Protein 8AXP (pdb70)

Structure (mmCIF, N/CA/C/O backbone):
data_8AXP
#
_entry.id   8AXP
#
_cell.length_a   43.440
_cell.length_b   71.510
_cell.length_c   146.990
_cell.angle_alpha   90.000
_cell.angle_beta   90.000
_cell.angle_gamma   90.000
#
_symmetry.space_group_name_H-M   'P 21 21 21'
#
loop_
_entity.id
_entity.type
_entity.pdbx_description
1 polymer 'Peptidyl-tRNA hydrolase'
2 non-polymer N-[4-(2-amino-1,3-thiazol-4-yl)phenyl]acetamide
3 non-polymer 'SULFATE ION'
4 water water
#
loop_
_atom_site.group_PDB
_atom_site.id
_atom_site.type_symbol
_atom_site.label_atom_id
_atom_site.label_alt_id
_atom_site.label_comp_id
_atom_site.label_asym_id
_atom_site.label_entity_id
_atom_site.label_seq_id
_atom_site.pdbx_PDB_ins_code
_atom_site.Cartn_x
_atom_site.Cartn_y
_atom_site.Cartn_z
_atom_site.occupancy
_atom_site.B_iso_or_equiv
_atom_site.auth_seq_id
_atom_site.auth_comp_id
_atom_site.auth_asym_id
_atom_site.auth_atom_id
_atom_site.pdbx_PDB_model_num
ATOM 1 N N . ASN A 1 3 ? -12.49033 20.96862 -32.79368 1.000 51.06772 3 ASN B N 1
ATOM 2 C CA . ASN A 1 3 ? -12.60924 21.31694 -31.38059 1.000 54.62962 3 ASN B CA 1
ATOM 3 C C . ASN A 1 3 ? -12.85020 22.81393 -31.19044 1.000 55.27586 3 ASN B C 1
ATOM 4 O O . ASN A 1 3 ? -12.94418 23.56617 -32.16181 1.000 57.37299 3 ASN B O 1
ATOM 6 N N . THR A 1 4 ? -12.95208 23.23512 -29.93332 1.000 55.28956 4 THR B N 1
ATOM 7 C CA . THR A 1 4 ? -13.04602 24.63960 -29.55924 1.000 53.67616 4 THR B CA 1
ATOM 8 C C . THR A 1 4 ? -11.74863 25.08212 -28.88722 1.000 51.63531 4 THR B C 1
ATOM 9 O O . THR A 1 4 ? -10.85068 24.27793 -28.63117 1.000 51.68310 4 THR B O 1
ATOM 13 N N . ILE A 1 5 ? -11.66954 26.37818 -28.58593 1.000 49.03220 5 ILE B N 1
ATOM 14 C CA . ILE A 1 5 ? -10.43301 27.02353 -28.14228 1.000 48.82574 5 ILE B CA 1
ATOM 15 C C . ILE A 1 5 ? -9.34224 26.76402 -29.17780 1.000 40.09420 5 ILE B C 1
ATOM 16 O O . ILE A 1 5 ? -8.81791 25.65026 -29.29037 1.000 46.51840 5 ILE B O 1
ATOM 21 N N . LYS A 1 6 ? -8.99907 27.79238 -29.95142 1.000 42.19910 6 LYS B N 1
ATOM 22 C CA . LYS A 1 6 ? -8.00912 27.65038 -31.01006 1.000 40.75365 6 LYS B CA 1
ATOM 23 C C . LYS A 1 6 ? -6.63659 28.19107 -30.63260 1.000 37.42121 6 LYS B C 1
ATOM 24 O O . LYS A 1 6 ? -5.64415 27.81128 -31.26817 1.000 37.64926 6 LYS B O 1
ATOM 30 N N . MET A 1 7 ? -6.54682 29.03129 -29.60382 1.000 32.44109 7 MET B N 1
ATOM 31 C CA . MET A 1 7 ? -5.27319 29.63232 -29.24963 1.000 33.71418 7 MET B CA 1
ATOM 32 C C . MET A 1 7 ? -5.16009 29.69713 -27.73393 1.000 28.35479 7 MET B C 1
ATOM 33 O O . MET A 1 7 ? -6.15504 29.92707 -27.04322 1.000 32.63657 7 MET B O 1
ATOM 38 N N . VAL A 1 8 ? -3.96452 29.39940 -27.22353 1.000 27.12234 8 VAL B N 1
ATOM 39 C CA . VAL A 1 8 ? -3.63762 29.49966 -25.80211 1.000 29.64182 8 VAL B CA 1
ATOM 40 C C . VAL A 1 8 ? -2.46895 30.46873 -25.64636 1.000 27.30019 8 VAL B C 1
ATOM 41 O O . VAL A 1 8 ? -1.45522 30.34260 -26.34140 1.000 27.97869 8 VAL B O 1
ATOM 45 N N . VAL A 1 9 ? -2.60418 31.42168 -24.72159 1.000 28.03204 9 VAL B N 1
ATOM 46 C CA . VAL A 1 9 ? -1.65956 32.52025 -24.55297 1.000 28.58665 9 VAL B CA 1
ATOM 47 C C . VAL A 1 9 ? -1.12222 32.51587 -23.12970 1.000 24.84694 9 VAL B C 1
ATOM 48 O O . VAL A 1 9 ? -1.88811 32.38261 -22.17334 1.000 27.09959 9 VAL B O 1
ATOM 52 N N . GLY A 1 10 ? 0.18647 32.67803 -22.99285 1.000 23.04944 10 GLY B N 1
ATOM 53 C CA . GLY A 1 10 ? 0.83244 32.85974 -21.70121 1.000 27.94886 10 GLY B CA 1
ATOM 54 C C . GLY A 1 10 ? 1.37643 34.27338 -21.58661 1.000 25.69884 10 GLY B C 1
ATOM 55 O O . GLY A 1 10 ? 1.94431 34.80189 -22.54004 1.000 27.67662 10 GLY B O 1
ATOM 56 N N . LEU A 1 11 ? 1.19491 34.87667 -20.41876 1.000 25.51395 11 LEU B N 1
ATOM 57 C CA . LEU A 1 11 ? 1.57843 36.25956 -20.17757 1.000 26.93960 11 LEU B CA 1
ATOM 58 C C . LEU A 1 11 ? 2.90541 36.33260 -19.42677 1.000 26.14582 11 LEU B C 1
ATOM 59 O O . LEU A 1 11 ? 3.23211 35.46414 -18.60835 1.000 30.33134 11 LEU B O 1
ATOM 64 N N . GLY A 1 12 ? 3.67365 37.37219 -19.72345 1.000 25.32029 12 GLY B N 1
ATOM 65 C CA . GLY A 1 12 ? 4.93435 37.61347 -19.04312 1.000 24.02371 12 GLY B CA 1
ATOM 66 C C . GLY A 1 12 ? 5.55602 38.90220 -19.53556 1.000 28.96949 12 GLY B C 1
ATOM 67 O O . GLY A 1 12 ? 5.00479 39.59835 -20.39717 1.000 26.41153 12 GLY B O 1
ATOM 68 N N . ASN A 1 13 ? 6.72240 39.22661 -18.94779 1.000 27.97726 13 ASN B N 1
ATOM 69 C CA . ASN A 1 13 ? 7.60338 40.26309 -19.44172 1.000 30.58560 13 ASN B CA 1
ATOM 70 C C . ASN A 1 13 ? 8.83468 39.62562 -20.08511 1.000 32.06426 13 ASN B C 1
ATOM 71 O O . ASN A 1 13 ? 9.23859 38.51878 -19.71050 1.000 30.06288 13 ASN B O 1
ATOM 76 N N . PRO A 1 14 ? 9.41915 40.27550 -21.08948 1.000 34.16895 14 PRO B N 1
ATOM 77 C CA . PRO A 1 14 ? 10.59220 39.72112 -21.77117 1.000 30.16053 14 PRO B CA 1
ATOM 78 C C . PRO A 1 14 ? 11.90096 40.08328 -21.08130 1.000 32.09196 14 PRO B C 1
ATOM 79 O O . PRO A 1 14 ? 12.00431 41.06793 -20.34615 1.000 38.62129 14 PRO B O 1
ATOM 83 N N . GLY A 1 15 ? 12.90976 39.25832 -21.33602 1.000 31.79792 15 GLY B N 1
ATOM 84 C CA . GLY A 1 15 ? 14.21361 39.41836 -20.72883 1.000 39.49128 15 GLY B CA 1
ATOM 85 C C . GLY A 1 15 ? 14.41850 38.48444 -19.54278 1.000 40.64774 15 GLY B C 1
ATOM 86 O O . GLY A 1 15 ? 13.47298 37.99721 -18.92116 1.000 37.52978 15 GLY B O 1
ATOM 87 N N . LYS A 1 16 ? 15.69558 38.23119 -19.23194 1.000 44.39027 16 LYS B N 1
ATOM 88 C CA . LYS A 1 16 ? 16.06712 37.36162 -18.11773 1.000 44.63255 16 LYS B CA 1
ATOM 89 C C . LYS A 1 16 ? 15.87931 38.02542 -16.75916 1.000 43.07440 16 LYS B C 1
ATOM 90 O O . LYS A 1 16 ? 15.74588 37.31897 -15.75365 1.000 46.69621 16 LYS B O 1
ATOM 96 N N . GLU A 1 17 ? 15.87602 39.35855 -16.70348 1.000 42.14065 17 GLU B N 1
ATOM 97 C CA . GLU A 1 17 ? 15.58917 40.06824 -15.46225 1.000 41.90826 17 GLU B CA 1
ATOM 98 C C . GLU A 1 17 ? 14.14538 39.88819 -15.01107 1.000 40.93026 17 GLU B C 1
ATOM 99 O O . GLU A 1 17 ? 13.80984 40.26612 -13.88255 1.000 37.63985 17 GLU B O 1
ATOM 105 N N . TYR A 1 18 ? 13.28104 39.34573 -15.87040 1.000 38.22476 18 TYR B N 1
ATOM 106 C CA . TYR A 1 18 ? 11.91113 39.02824 -15.50862 1.000 33.18654 18 TYR B CA 1
ATOM 107 C C . TYR A 1 18 ? 11.63207 37.53060 -15.58616 1.000 31.95630 18 TYR B C 1
ATOM 108 O O . TYR A 1 18 ? 10.53592 37.10177 -15.21532 1.000 31.49741 18 TYR B O 1
ATOM 117 N N . GLU A 1 19 ? 12.59203 36.72132 -16.04670 1.000 35.42234 19 GLU B N 1
ATOM 118 C CA . GLU A 1 19 ? 12.30487 35.31658 -16.34136 1.000 38.30265 19 GLU B CA 1
ATOM 119 C C . GLU A 1 19 ? 11.86623 34.54670 -15.10597 1.000 37.09984 19 GLU B C 1
ATOM 120 O O . GLU A 1 19 ? 11.17748 33.52723 -15.22584 1.000 38.79807 19 GLU B O 1
ATOM 126 N N . GLN A 1 20 ? 12.25695 35.00254 -13.91915 1.000 35.60840 20 GLN B N 1
ATOM 127 C CA . GLN A 1 20 ? 11.97979 34.27799 -12.68973 1.000 38.97652 20 GLN B CA 1
ATOM 128 C C . GLN A 1 20 ? 10.91542 34.93931 -11.82573 1.000 39.39967 20 GLN B C 1
ATOM 129 O O . GLN A 1 20 ? 10.68376 34.47812 -10.70350 1.000 36.98707 20 GLN B O 1
ATOM 135 N N . THR A 1 21 ? 10.27700 36.00599 -12.30447 1.000 34.63772 21 THR B N 1
ATOM 136 C CA . THR A 1 21 ? 9.33862 36.76973 -11.49675 1.000 33.61867 21 THR B CA 1
ATOM 137 C C . THR A 1 21 ? 7.94555 36.15620 -11.54919 1.000 32.91332 21 THR B C 1
ATOM 138 O O . THR A 1 21 ? 7.59748 35.42357 -12.47562 1.000 33.16158 21 THR B O 1
ATOM 142 N N . ARG A 1 22 ? 7.13076 36.49782 -10.54144 1.000 35.45863 22 ARG B N 1
ATOM 143 C CA . ARG A 1 22 ? 5.78950 35.92809 -10.43617 1.000 31.94679 22 ARG B CA 1
ATOM 144 C C . ARG A 1 22 ? 4.91508 36.31135 -11.62783 1.000 31.23478 22 ARG B C 1
ATOM 145 O O . ARG A 1 22 ? 4.14402 35.48474 -12.13405 1.000 26.67705 22 ARG B O 1
ATOM 153 N N . HIS A 1 23 ? 5.00750 37.56797 -12.07468 1.000 28.22860 23 HIS B N 1
ATOM 154 C CA . HIS A 1 23 ? 4.23819 38.07844 -13.20670 1.000 30.24658 23 HIS B CA 1
ATOM 155 C C . HIS A 1 23 ? 4.46147 37.28754 -14.48984 1.000 29.07493 23 HIS B C 1
ATOM 156 O O . HIS A 1 23 ? 3.75171 37.52499 -15.47623 1.000 30.79909 23 HIS B O 1
ATOM 163 N N . ASN A 1 24 ? 5.42690 36.37068 -14.51403 1.000 28.95148 24 ASN B N 1
ATOM 164 C CA . ASN A 1 24 ? 5.69371 35.53736 -15.67733 1.000 30.20887 24 ASN B CA 1
ATOM 165 C C . ASN A 1 24 ? 5.10484 34.13585 -15.53780 1.000 33.55962 24 ASN B C 1
ATOM 166 O O . ASN A 1 24 ? 5.47356 33.23588 -16.30187 1.000 34.20533 24 ASN B O 1
ATOM 171 N N . ALA A 1 25 ? 4.17026 33.94540 -14.59867 1.000 30.98295 25 ALA B N 1
ATOM 172 C CA . ALA A 1 25 ? 3.63694 32.61057 -14.33676 1.000 36.29885 25 ALA B CA 1
ATOM 173 C C . ALA A 1 25 ? 2.99659 32.01096 -15.58310 1.000 33.69508 25 ALA B C 1
ATOM 174 O O . ALA A 1 25 ? 3.15382 30.81167 -15.85188 1.000 35.63323 25 ALA B O 1
ATOM 176 N N . GLY A 1 26 ? 2.27083 32.83353 -16.35137 1.000 34.10987 26 GLY B N 1
ATOM 177 C CA . GLY A 1 26 ? 1.72023 32.36828 -17.61491 1.000 32.68923 26 GLY B CA 1
ATOM 178 C C . GLY A 1 26 ? 2.76804 31.73097 -18.50027 1.000 31.10879 26 GLY B C 1
ATOM 179 O O . GLY A 1 26 ? 2.57154 30.62516 -19.01927 1.000 36.17023 26 GLY B O 1
ATOM 180 N N . PHE A 1 27 ? 3.91509 32.40955 -18.66478 1.000 32.82329 27 PHE B N 1
ATOM 181 C CA . PHE A 1 27 ? 4.98302 31.85308 -19.49130 1.000 28.20024 27 PHE B CA 1
ATOM 182 C C . PHE A 1 27 ? 5.35807 30.45942 -18.99302 1.000 34.21937 27 PHE B C 1
ATOM 183 O O . PHE A 1 27 ? 5.50482 29.52044 -19.78939 1.000 29.40425 27 PHE B O 1
ATOM 191 N N . TRP A 1 28 ? 5.46922 30.30304 -17.66482 1.000 32.46011 28 TRP B N 1
ATOM 192 C CA . TRP A 1 28 ? 5.87807 29.02399 -17.09291 1.000 36.15944 28 TRP B CA 1
ATOM 193 C C . TRP A 1 28 ? 4.91944 27.91492 -17.49859 1.000 33.89838 28 TRP B C 1
ATOM 194 O O . TRP A 1 28 ? 5.34772 26.80363 -17.82628 1.000 38.08293 28 TRP B O 1
ATOM 205 N N . PHE A 1 29 ? 3.62171 28.21083 -17.54679 1.000 33.79230 29 PHE B N 1
ATOM 206 C CA . PHE A 1 29 ? 2.68430 27.19602 -18.00310 1.000 33.83797 29 PHE B CA 1
ATOM 207 C C . PHE A 1 29 ? 2.93899 26.85340 -19.46729 1.000 34.59672 29 PHE B C 1
ATOM 208 O O . PHE A 1 29 ? 3.05240 25.67371 -19.83285 1.000 36.32475 29 PHE B O 1
ATOM 216 N N . LEU A 1 30 ? 3.09188 27.87783 -20.31273 1.000 28.47634 30 LEU B N 1
ATOM 217 C CA . LEU A 1 30 ? 3.17628 27.62979 -21.74553 1.000 31.05056 30 LEU B CA 1
ATOM 218 C C . LEU A 1 30 ? 4.41208 26.81321 -22.09803 1.000 28.65938 30 LEU B C 1
ATOM 219 O O . LEU A 1 30 ? 4.33018 25.88237 -22.90694 1.000 34.61952 30 LEU B O 1
ATOM 224 N N . ASP A 1 31 ? 5.55954 27.13441 -21.49756 1.000 29.43043 31 ASP B N 1
ATOM 225 C CA . ASP A 1 31 ? 6.77915 26.38380 -21.77442 1.000 31.54970 31 ASP B CA 1
ATOM 226 C C . ASP A 1 31 ? 6.59961 24.89703 -21.46691 1.000 34.70441 31 ASP B C 1
ATOM 227 O O . ASP A 1 31 ? 7.22221 24.04733 -22.11791 1.000 35.70234 31 ASP B O 1
ATOM 232 N N . GLU A 1 32 ? 5.70968 24.55891 -20.53165 1.000 36.30658 32 GLU B N 1
ATOM 233 C CA . GLU A 1 32 ? 5.40314 23.15354 -20.28192 1.000 36.11018 32 GLU B CA 1
ATOM 234 C C . GLU A 1 32 ? 4.25896 22.63727 -21.14571 1.000 40.12524 32 GLU B C 1
ATOM 235 O O . GLU A 1 32 ? 4.27702 21.46437 -21.54649 1.000 39.79828 32 GLU B O 1
ATOM 241 N N . LEU A 1 33 ? 3.28010 23.48333 -21.48060 1.000 34.05331 33 LEU B N 1
ATOM 242 C CA . LEU A 1 33 ? 2.21136 23.01377 -22.35370 1.000 34.87270 33 LEU B CA 1
ATOM 243 C C . LEU A 1 33 ? 2.76983 22.65514 -23.72636 1.000 39.08144 33 LEU B C 1
ATOM 244 O O . LEU A 1 33 ? 2.46251 21.58418 -24.27405 1.000 42.46401 33 LEU B O 1
ATOM 249 N N . ALA A 1 34 ? 3.63812 23.51465 -24.26746 1.000 37.94560 34 ALA B N 1
ATOM 250 C CA . ALA A 1 34 ? 4.40256 23.18148 -25.46475 1.000 38.64520 34 ALA B CA 1
ATOM 251 C C . ALA A 1 34 ? 5.06729 21.81906 -25.34617 1.000 38.85849 34 ALA B C 1
ATOM 252 O O . ALA A 1 34 ? 5.10861 21.05688 -26.31861 1.000 40.02924 34 ALA B O 1
ATOM 254 N N . TRP A 1 35 ? 5.60472 21.49802 -24.16474 1.000 40.68279 35 TRP B N 1
ATOM 255 C CA . TRP A 1 35 ? 6.26807 20.20889 -24.00034 1.000 41.00472 35 TRP B CA 1
ATOM 256 C C . TRP A 1 35 ? 5.27297 19.06759 -24.15375 1.000 44.06238 35 TRP B C 1
ATOM 257 O O . TRP A 1 35 ? 5.56566 18.05677 -24.80563 1.000 43.52621 35 TRP B O 1
ATOM 268 N N . LYS A 1 36 ? 4.08111 19.22403 -23.57398 1.000 42.71647 36 LYS B N 1
ATOM 269 C CA . LYS A 1 36 ? 3.09143 18.15808 -23.61777 1.000 41.65978 36 LYS B CA 1
ATOM 270 C C . LYS A 1 36 ? 2.69888 17.82415 -25.04876 1.000 43.71896 36 LYS B C 1
ATOM 271 O O . LYS A 1 36 ? 2.38624 16.66565 -25.35466 1.000 41.53220 36 LYS B O 1
ATOM 277 N N . TRP A 1 37 ? 2.74964 18.81304 -25.94363 1.000 41.86730 37 TRP B N 1
ATOM 278 C CA . TRP A 1 37 ? 2.28578 18.66757 -27.31700 1.000 42.95337 37 TRP B CA 1
ATOM 279 C C . TRP A 1 37 ? 3.42447 18.65493 -28.33113 1.000 38.02073 37 TRP B C 1
ATOM 280 O O . TRP A 1 37 ? 3.16950 18.79458 -29.53438 1.000 39.06397 37 TRP B O 1
ATOM 291 N N . LYS A 1 38 ? 4.67127 18.53317 -27.87508 1.000 36.12830 38 LYS B N 1
ATOM 292 C CA . LYS A 1 38 ? 5.84268 18.38507 -28.73783 1.000 36.37866 38 LYS B CA 1
ATOM 293 C C . LYS A 1 38 ? 6.03842 19.56412 -29.69320 1.000 40.04644 38 LYS B C 1
ATOM 294 O O . LYS A 1 38 ? 6.67700 19.41900 -30.74028 1.000 38.85760 38 LYS B O 1
ATOM 296 N N . ALA A 1 39 ? 5.51718 20.74199 -29.35821 1.000 39.14712 39 ALA B N 1
ATOM 297 C CA . ALA A 1 39 ? 5.71299 21.91611 -30.19019 1.000 35.89125 39 ALA B CA 1
ATOM 298 C C . ALA A 1 39 ? 6.98486 22.64983 -29.78356 1.000 38.50957 39 ALA B C 1
ATOM 299 O O . ALA A 1 39 ? 7.53676 22.44369 -28.69692 1.000 35.12511 39 ALA B O 1
ATOM 301 N N . SER A 1 40 ? 7.44180 23.52243 -30.67324 1.000 32.80534 40 SER B N 1
ATOM 302 C CA . SER A 1 40 ? 8.64037 24.31545 -30.45474 1.000 31.64407 40 SER B CA 1
ATOM 303 C C . SER A 1 40 ? 8.32322 25.76301 -30.81024 1.000 36.14432 40 SER B C 1
ATOM 304 O O . SER A 1 40 ? 7.39113 26.03826 -31.57214 1.000 36.22702 40 SER B O 1
ATOM 307 N N . PHE A 1 41 ? 9.11659 26.68880 -30.27569 1.000 33.69397 41 PHE B N 1
ATOM 308 C CA . PHE A 1 41 ? 8.83619 28.11402 -30.40511 1.000 34.75087 41 PHE B CA 1
ATOM 309 C C . PHE A 1 41 ? 9.67385 28.78479 -31.48059 1.000 34.96829 41 PHE B C 1
ATOM 310 O O . PHE A 1 41 ? 10.89369 28.60319 -31.54931 1.000 35.48484 41 PHE B O 1
ATOM 318 N N . LYS A 1 42 ? 9.01522 29.59520 -32.29826 1.000 38.39478 42 LYS B N 1
ATOM 319 C CA . LYS A 1 42 ? 9.72091 30.39511 -33.28332 1.000 36.10863 42 LYS B CA 1
ATOM 320 C C . LYS A 1 42 ? 9.22562 31.82754 -33.17536 1.000 36.69730 42 LYS B C 1
ATOM 321 O O . LYS A 1 42 ? 8.03805 32.06734 -32.93148 1.000 38.54039 42 LYS B O 1
ATOM 327 N N . GLU A 1 43 ? 10.14289 32.77268 -33.34139 1.000 36.70877 43 GLU B N 1
ATOM 328 C CA . GLU A 1 43 ? 9.78909 34.18275 -33.27840 1.000 39.56823 43 GLU B CA 1
ATOM 329 C C . GLU A 1 43 ? 9.06529 34.61128 -34.55147 1.000 38.80110 43 GLU B C 1
ATOM 330 O O . GLU A 1 43 ? 9.60549 34.49465 -35.65680 1.000 40.42903 43 GLU B O 1
ATOM 336 N N . GLU A 1 44 ? 7.83551 35.09056 -34.39841 1.000 33.99057 44 GLU B N 1
ATOM 337 C CA . GLU A 1 44 ? 7.09692 35.73259 -35.47187 1.000 38.08148 44 GLU B CA 1
ATOM 338 C C . GLU A 1 44 ? 7.05701 37.22501 -35.15415 1.000 34.80744 44 GLU B C 1
ATOM 339 O O . GLU A 1 44 ? 6.43363 37.65213 -34.16442 1.000 35.97914 44 GLU B O 1
ATOM 345 N N . LYS A 1 45 ? 7.78447 37.99467 -35.96818 1.000 38.04405 45 LYS B N 1
ATOM 346 C CA . LYS A 1 45 ? 7.76309 39.45077 -35.88606 1.000 37.12712 45 LYS B CA 1
ATOM 347 C C . LYS A 1 45 ? 6.36812 39.99587 -36.14413 1.000 30.80662 45 LYS B C 1
ATOM 348 O O . LYS A 1 45 ? 5.93490 40.95502 -35.49464 1.000 31.27246 45 LYS B O 1
ATOM 354 N N . LYS A 1 46 ? 5.65793 39.41123 -37.11016 1.000 31.32312 46 LYS B N 1
ATOM 355 C CA . LYS A 1 46 ? 4.35516 39.92492 -37.51508 1.000 29.04162 46 LYS B CA 1
ATOM 356 C C . LYS A 1 46 ? 3.29775 39.74830 -36.43554 1.000 31.02798 46 LYS B C 1
ATOM 357 O O . LYS A 1 46 ? 2.28764 40.46280 -36.45967 1.000 27.48526 46 LYS B O 1
ATOM 363 N N . PHE A 1 47 ? 3.49850 38.80764 -35.50269 1.000 27.20655 47 PHE B N 1
ATOM 364 C CA . PHE A 1 47 ? 2.59125 38.59975 -34.37998 1.000 27.56773 47 PHE B CA 1
ATOM 365 C C . PHE A 1 47 ? 3.13168 39.17346 -33.07885 1.000 26.05376 47 PHE B C 1
ATOM 366 O O . PHE A 1 47 ? 2.48149 39.02348 -32.03658 1.000 25.33082 47 PHE B O 1
ATOM 374 N N . PHE A 1 48 ? 4.31987 39.78474 -33.11836 1.000 26.65030 48 PHE B N 1
ATOM 375 C CA . PHE A 1 48 ? 4.94383 40.43788 -31.96133 1.000 28.04052 48 PHE B CA 1
ATOM 376 C C . PHE A 1 48 ? 5.25314 39.45053 -30.84859 1.000 29.15657 48 PHE B C 1
ATOM 377 O O . PHE A 1 48 ? 5.02976 39.75522 -29.67003 1.000 23.28800 48 PHE B O 1
ATOM 385 N N . GLY A 1 49 ? 5.77558 38.27785 -31.20238 1.000 25.16408 49 GLY B N 1
ATOM 386 C CA . GLY A 1 49 ? 6.06172 37.32477 -30.14434 1.000 25.47864 49 GLY B CA 1
ATOM 387 C C . GLY A 1 49 ? 6.54788 35.99314 -30.66446 1.000 30.68668 49 GLY B C 1
ATOM 388 O O . GLY A 1 49 ? 6.87308 35.84293 -31.83971 1.000 34.63995 49 GLY B O 1
ATOM 389 N N . GLU A 1 50 ? 6.61355 35.02906 -29.74939 1.000 31.38440 50 GLU B N 1
ATOM 390 C CA . GLU A 1 50 ? 6.94556 33.65219 -30.09205 1.000 30.70896 50 GLU B CA 1
ATOM 391 C C . GLU A 1 50 ? 5.66924 32.84333 -30.22632 1.000 31.44191 50 GLU B C 1
ATOM 392 O O . GLU A 1 50 ? 4.77173 32.93172 -29.37534 1.000 28.09008 50 GLU B O 1
ATOM 398 N N . VAL A 1 51 ? 5.58986 32.07043 -31.31043 1.000 33.76008 51 VAL B N 1
ATOM 399 C CA . VAL A 1 51 ? 4.42830 31.25882 -31.62596 1.000 29.89974 51 VAL B CA 1
ATOM 400 C C . VAL A 1 51 ? 4.87078 29.80298 -31.77870 1.000 30.56033 51 VAL B C 1
ATOM 401 O O . VAL A 1 51 ? 6.05322 29.49802 -31.97960 1.000 32.65930 51 VAL B O 1
ATOM 405 N N . ALA A 1 52 ? 3.89498 28.90511 -31.63671 1.000 32.14904 52 ALA B N 1
ATOM 406 C CA . ALA A 1 52 ? 4.07370 27.46884 -31.83599 1.000 32.31745 52 ALA B CA 1
ATOM 407 C C . ALA A 1 52 ? 2.77556 26.86194 -32.35897 1.000 33.90992 52 ALA B C 1
ATOM 408 O O . ALA A 1 52 ? 1.68134 27.25484 -31.94126 1.000 33.63542 52 ALA B O 1
ATOM 410 N N . ARG A 1 53 ? 2.90520 25.91339 -33.28617 1.000 37.14316 53 ARG B N 1
ATOM 411 C CA . ARG A 1 53 ? 1.78001 25.13939 -33.79040 1.000 35.39412 53 ARG B CA 1
ATOM 412 C C . ARG A 1 53 ? 1.70950 23.82349 -33.03014 1.000 38.35811 53 ARG B C 1
ATOM 413 O O . ARG A 1 53 ? 2.70352 23.09614 -32.95595 1.000 34.56891 53 ARG B O 1
ATOM 421 N N . ALA A 1 54 ? 0.54414 23.51908 -32.46625 1.000 35.06565 54 ALA B N 1
ATOM 422 C CA . ALA A 1 54 ? 0.34033 22.29055 -31.71910 1.000 44.28553 54 ALA B CA 1
ATOM 423 C C . ALA A 1 54 ? -0.56738 21.38674 -32.53467 1.000 40.62076 54 ALA B C 1
ATOM 424 O O . ALA A 1 54 ? -1.70341 21.76393 -32.85927 1.000 43.29473 54 ALA B O 1
ATOM 426 N N . ALA A 1 55 ? -0.05079 20.20803 -32.86903 1.000 45.07591 55 ALA B N 1
ATOM 427 C CA . ALA A 1 55 ? -0.75548 19.24397 -33.70196 1.000 43.98915 55 ALA B CA 1
ATOM 428 C C . ALA A 1 55 ? -1.77339 18.48308 -32.85872 1.000 44.02299 55 ALA B C 1
ATOM 429 O O . ALA A 1 55 ? -1.40984 17.77530 -31.91172 1.000 39.69526 55 ALA B O 1
ATOM 431 N N . LEU A 1 56 ? -3.05117 18.65373 -33.18544 1.000 46.60817 56 LEU B N 1
ATOM 432 C CA . LEU A 1 56 ? -4.11620 17.95544 -32.49355 1.000 47.43757 56 LEU B CA 1
ATOM 433 C C . LEU A 1 56 ? -5.00252 17.29097 -33.53577 1.000 46.12853 56 LEU B C 1
ATOM 434 O O . LEU A 1 56 ? -5.18595 17.83643 -34.62927 1.000 44.33459 56 LEU B O 1
ATOM 439 N N . PRO A 1 57 ? -5.54300 16.10529 -33.23692 1.000 48.10561 57 PRO B N 1
ATOM 440 C CA . PRO A 1 57 ? -6.41597 15.43482 -34.21627 1.000 45.98024 57 PRO B CA 1
ATOM 441 C C . PRO A 1 57 ? -7.61785 16.26655 -34.64147 1.000 48.29123 57 PRO B C 1
ATOM 442 O O . PRO A 1 57 ? -7.96827 16.27002 -35.82890 1.000 49.98435 57 PRO B O 1
ATOM 446 N N . ASP A 1 58 ? -8.24960 16.99251 -33.71455 1.000 48.71622 58 ASP B N 1
ATOM 447 C CA . ASP A 1 58 ? -9.47083 17.73156 -34.02367 1.000 49.35885 58 ASP B CA 1
ATOM 448 C C . ASP A 1 58 ? -9.22274 19.10667 -34.63559 1.000 49.31468 58 ASP B C 1
ATOM 449 O O . ASP A 1 58 ? -10.18141 19.73961 -35.09201 1.000 48.88222 58 ASP B O 1
ATOM 454 N N . GLY A 1 59 ? -7.98149 19.58575 -34.65205 1.000 48.44153 59 GLY B N 1
ATOM 455 C CA . GLY A 1 59 ? -7.67573 20.90566 -35.17673 1.000 47.62646 59 GLY B CA 1
ATOM 456 C C . GLY A 1 59 ? -6.46003 21.49576 -34.49085 1.000 45.62529 59 GLY B C 1
ATOM 457 O O . GLY A 1 59 ? -6.28976 21.32231 -33.28226 1.000 47.46996 59 GLY B O 1
ATOM 458 N N . ASP A 1 60 ? -5.59887 22.17650 -35.24468 1.000 48.31736 60 ASP B N 1
ATOM 459 C CA . ASP A 1 60 ? -4.35710 22.69474 -34.68329 1.000 44.88056 60 ASP B CA 1
ATOM 460 C C . ASP A 1 60 ? -4.65995 23.77608 -33.65490 1.000 40.71060 60 ASP B C 1
ATOM 461 O O . ASP A 1 60 ? -5.61871 24.53307 -33.80661 1.000 46.65053 60 ASP B O 1
ATOM 466 N N . VAL A 1 61 ? -3.86268 23.83729 -32.58660 1.000 41.24771 61 VAL B N 1
ATOM 467 C CA . VAL A 1 61 ? -4.00726 24.89508 -31.58398 1.000 38.30198 61 VAL B CA 1
ATOM 468 C C . VAL A 1 61 ? -2.73350 25.72969 -31.56112 1.000 37.41171 61 VAL B C 1
ATOM 469 O O . VAL A 1 61 ? -1.62289 25.18696 -31.57963 1.000 35.87188 61 VAL B O 1
ATOM 473 N N . TRP A 1 62 ? -2.89942 27.05025 -31.55825 1.000 34.09574 62 TRP B N 1
ATOM 474 C CA . TRP A 1 62 ? -1.77509 27.97182 -31.56866 1.000 32.92456 62 TRP B CA 1
ATOM 475 C C . TRP A 1 62 ? -1.36206 28.33437 -30.15202 1.000 28.39284 62 TRP B C 1
ATOM 476 O O . TRP A 1 62 ? -2.20726 28.53765 -29.27933 1.000 31.14473 62 TRP B O 1
ATOM 487 N N . LEU A 1 63 ? -0.05533 28.39439 -29.92807 1.000 28.91457 63 LEU B N 1
ATOM 488 C CA . LEU A 1 63 ? 0.51290 28.81381 -28.65566 1.000 30.09044 63 LEU B CA 1
ATOM 489 C C . LEU A 1 63 ? 1.28279 30.10609 -28.86679 1.000 31.02683 63 LEU B C 1
ATOM 490 O O . LEU A 1 63 ? 2.08990 30.20461 -29.79455 1.000 29.14253 63 LEU B O 1
ATOM 495 N N . LEU A 1 64 ? 1.07926 31.06308 -27.96946 1.000 32.29139 64 LEU B N 1
ATOM 496 C CA . LEU A 1 64 ? 1.63877 32.39387 -28.11981 1.000 30.07769 64 LEU B CA 1
ATOM 497 C C . LEU A 1 64 ? 2.18202 32.87865 -26.78628 1.000 26.17377 64 LEU B C 1
ATOM 498 O O . LEU A 1 64 ? 1.48707 32.81125 -25.76965 1.000 26.48016 64 LEU B O 1
ATOM 503 N N . LYS A 1 65 ? 3.42822 33.33008 -26.79471 1.000 26.49948 65 LYS B N 1
ATOM 504 C CA . LYS A 1 65 ? 3.97069 34.15709 -25.72005 1.000 23.13942 65 LYS B CA 1
ATOM 505 C C . LYS A 1 65 ? 4.31954 35.52188 -26.30190 1.000 23.77085 65 LYS B C 1
ATOM 506 O O . LYS A 1 65 ? 5.22400 35.61814 -27.15667 1.000 28.55794 65 LYS B O 1
ATOM 512 N N . PRO A 1 66 ? 3.61336 36.58101 -25.91853 1.000 22.87672 66 PRO B N 1
ATOM 513 C CA . PRO A 1 66 ? 3.91766 37.91214 -26.46613 1.000 24.36402 66 PRO B CA 1
ATOM 514 C C . PRO A 1 66 ? 5.26834 38.42626 -25.98937 1.000 24.66815 66 PRO B C 1
ATOM 515 O O . PRO A 1 66 ? 5.67968 38.17237 -24.85926 1.000 23.42574 66 PRO B O 1
ATOM 519 N N . ALA A 1 67 ? 5.95057 39.17998 -26.86752 1.000 25.94724 67 ALA B N 1
ATOM 520 C CA . ALA A 1 67 ? 7.16297 39.92249 -26.52471 1.000 21.26865 67 ALA B CA 1
ATOM 521 C C . ALA A 1 67 ? 6.91973 41.43132 -26.50707 1.000 26.90671 67 ALA B C 1
ATOM 522 O O . ALA A 1 67 ? 7.82778 42.22326 -26.76935 1.000 30.19308 67 ALA B O 1
ATOM 524 N N . THR A 1 68 ? 5.70513 41.83712 -26.16004 1.000 25.22000 68 THR B N 1
ATOM 525 C CA . THR A 1 68 ? 5.25423 43.21853 -26.23190 1.000 26.44233 68 THR B CA 1
ATOM 526 C C . THR A 1 68 ? 5.52950 44.02502 -24.97366 1.000 26.20343 68 THR B C 1
ATOM 527 O O . THR A 1 68 ? 5.37153 45.25774 -25.01027 1.000 26.01642 68 THR B O 1
ATOM 531 N N . PHE A 1 69 ? 5.94095 43.35000 -23.89071 1.000 19.50322 69 PHE B N 1
ATOM 532 C CA . PHE A 1 69 ? 5.77159 43.73122 -22.49395 1.000 20.16436 69 PHE B CA 1
ATOM 533 C C . PHE A 1 69 ? 4.31355 43.54845 -22.10131 1.000 22.97340 69 PHE B C 1
ATOM 534 O O . PHE A 1 69 ? 3.42961 43.56961 -22.96221 1.000 21.39508 69 PHE B O 1
ATOM 542 N N . MET A 1 70 ? 4.06132 43.41215 -20.79642 1.000 23.40353 70 MET B N 1
ATOM 543 C CA . MET A 1 70 ? 2.76303 42.95132 -20.31210 1.000 24.08118 70 MET B CA 1
ATOM 544 C C . MET A 1 70 ? 1.63238 43.87464 -20.73862 1.000 24.97808 70 MET B C 1
ATOM 545 O O . MET A 1 70 ? 0.59103 43.41032 -21.22599 1.000 24.12687 70 MET B O 1
ATOM 550 N N . ASN A 1 71 ? 1.80188 45.18781 -20.53398 1.000 22.94198 71 ASN B N 1
ATOM 551 C CA . ASN A 1 71 ? 0.69656 46.11118 -20.74234 1.000 21.85548 71 ASN B CA 1
ATOM 552 C C . ASN A 1 71 ? 0.41351 46.36918 -22.21646 1.000 22.74493 71 ASN B C 1
ATOM 553 O O . ASN A 1 71 ? -0.49202 47.15319 -22.52606 1.000 21.20100 71 ASN B O 1
ATOM 558 N N . ARG A 1 72 ? 1.16914 45.73246 -23.10680 1.000 21.36574 72 ARG B N 1
ATOM 559 C CA . ARG A 1 72 ? 0.91892 45.71698 -24.54609 1.000 19.76394 72 ARG B CA 1
ATOM 560 C C . ARG A 1 72 ? 0.57731 44.30916 -25.04979 1.000 23.88444 72 ARG B C 1
ATOM 561 O O . ARG A 1 72 ? 0.56034 44.07523 -26.26927 1.000 20.54624 72 ARG B O 1
ATOM 569 N N . SER A 1 73 ? 0.24749 43.38219 -24.14144 1.000 23.46813 73 SER B N 1
ATOM 570 C CA . SER A 1 73 ? 0.02454 41.98208 -24.52221 1.000 23.33205 73 SER B CA 1
ATOM 571 C C . SER A 1 73 ? -1.04244 41.83979 -25.59851 1.000 25.99147 73 SER B C 1
ATOM 572 O O . SER A 1 73 ? -0.92362 40.98989 -26.49520 1.000 23.39010 73 SER B O 1
ATOM 575 N N . GLY A 1 74 ? -2.09972 42.64681 -25.51140 1.000 28.21724 74 GLY B N 1
ATOM 576 C CA . GLY A 1 74 ? -3.19433 42.54013 -26.45791 1.000 28.47242 74 GLY B CA 1
ATOM 577 C C . GLY A 1 74 ? -2.75572 42.70764 -27.89742 1.000 27.71710 74 GLY B C 1
ATOM 578 O O . GLY A 1 74 ? -3.32340 42.07282 -28.79859 1.000 26.47028 74 GLY B O 1
ATOM 579 N N . GLN A 1 75 ? -1.71706 43.51756 -28.13307 1.000 25.98260 75 GLN B N 1
ATOM 580 C CA . GLN A 1 75 ? -1.27060 43.72982 -29.50701 1.000 27.34558 75 GLN B CA 1
ATOM 581 C C . GLN A 1 75 ? -0.87974 42.41028 -30.15669 1.000 28.20422 75 GLN B C 1
ATOM 582 O O . GLN A 1 75 ? -1.14869 42.18742 -31.34986 1.000 26.37519 75 GLN B O 1
ATOM 588 N N . ALA A 1 76 ? -0.26035 41.51214 -29.38076 1.000 28.25020 76 ALA B N 1
ATOM 589 C CA . ALA A 1 76 ? 0.10603 40.21254 -29.92533 1.000 28.36322 76 ALA B CA 1
ATOM 590 C C . ALA A 1 76 ? -1.13217 39.34989 -30.12739 1.000 26.52143 76 ALA B C 1
ATOM 591 O O . ALA A 1 76 ? -1.32516 38.75980 -31.19893 1.000 24.89257 76 ALA B O 1
ATOM 593 N N . VAL A 1 77 ? -2.02011 39.32024 -29.13196 1.000 28.96216 77 VAL B N 1
ATOM 594 C CA . VAL A 1 77 ? -3.18890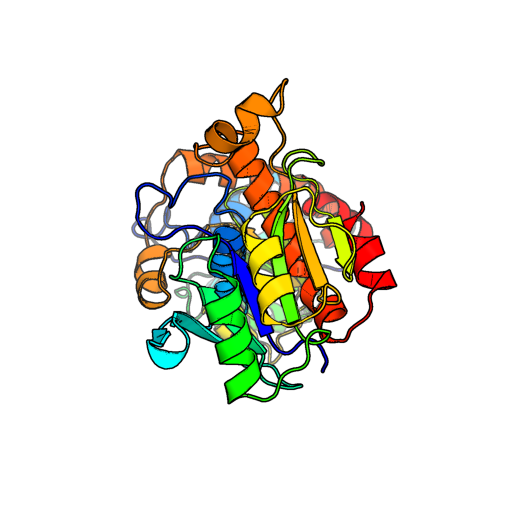 38.44747 -29.22454 1.000 25.27583 77 VAL B CA 1
ATOM 595 C C . VAL A 1 77 ? -4.03513 38.84596 -30.42697 1.000 28.78866 77 VAL B C 1
ATOM 596 O O . VAL A 1 77 ? -4.31443 38.02647 -31.31725 1.000 29.81424 77 VAL B O 1
ATOM 600 N N . ALA A 1 78 ? -4.38904 40.13190 -30.50682 1.000 26.60473 78 ALA B N 1
ATOM 601 C CA . ALA A 1 78 ? -5.20531 40.61473 -31.61104 1.000 27.11593 78 ALA B CA 1
ATOM 602 C C . ALA A 1 78 ? -4.55907 40.30418 -32.95028 1.000 26.98293 78 ALA B C 1
ATOM 603 O O . ALA A 1 78 ? -5.25950 40.02361 -33.92750 1.000 29.84826 78 ALA B O 1
ATOM 605 N N . ALA A 1 79 ? -3.22539 40.34885 -33.03034 1.000 23.89306 79 ALA B N 1
ATOM 606 C CA . ALA A 1 79 ? -2.63693 40.08736 -34.33525 1.000 28.56211 79 ALA B CA 1
ATOM 607 C C . ALA A 1 79 ? -2.85045 38.62972 -34.72053 1.000 26.08523 79 ALA B C 1
ATOM 608 O O . ALA A 1 79 ? -3.29149 38.33283 -35.83800 1.000 26.68896 79 ALA B O 1
ATOM 610 N N . LEU A 1 80 ? -2.63127 37.71487 -33.77716 1.000 25.58425 80 LEU B N 1
ATOM 611 C CA . LEU A 1 80 ? -2.74516 36.30087 -34.11109 1.000 24.60315 80 LEU B CA 1
ATOM 612 C C . LEU A 1 80 ? -4.17665 35.95134 -34.49208 1.000 27.92655 80 LEU B C 1
ATOM 613 O O . LEU A 1 80 ? -4.42553 35.36695 -35.55869 1.000 27.07471 80 LEU B O 1
ATOM 618 N N . ALA A 1 81 ? -5.13477 36.31558 -33.62840 1.000 25.59245 81 ALA B N 1
ATOM 619 C CA . ALA A 1 81 ? -6.54225 36.10713 -33.93257 1.000 30.12022 81 ALA B CA 1
ATOM 620 C C . ALA A 1 81 ? -6.92845 36.77135 -35.24466 1.000 34.40373 81 ALA B C 1
ATOM 621 O O . ALA A 1 81 ? -7.86959 36.32359 -35.90943 1.000 33.72751 81 ALA B O 1
ATOM 623 N N . GLN A 1 82 ? -6.20683 37.82522 -35.64351 1.000 32.09776 82 GLN B N 1
ATOM 624 C CA . GLN A 1 82 ? -6.50104 38.45410 -36.92412 1.000 32.33718 82 GLN B CA 1
ATOM 625 C C . GLN A 1 82 ? -6.05579 37.56711 -38.07913 1.000 32.32942 82 GLN B C 1
ATOM 626 O O . GLN A 1 82 ? -6.82524 37.32208 -39.01500 1.000 33.05494 82 GLN B O 1
ATOM 632 N N . PHE A 1 83 ? -4.82639 37.04449 -38.01891 1.000 32.38595 83 PHE B N 1
ATOM 633 C CA . PHE A 1 83 ? -4.30753 36.31047 -39.17124 1.000 33.71519 83 PHE B CA 1
ATOM 634 C C . PHE A 1 83 ? -5.10282 35.03424 -39.41434 1.000 30.69288 83 PHE B C 1
ATOM 635 O O . PHE A 1 83 ? -5.38511 34.67666 -40.56471 1.000 30.71390 83 PHE B O 1
ATOM 643 N N . TYR A 1 84 ? -5.50663 34.35372 -38.34629 1.000 32.72645 84 TYR B N 1
ATOM 644 C CA . TYR A 1 84 ? -6.11075 33.03157 -38.45483 1.000 32.09170 84 TYR B CA 1
ATOM 645 C C . TYR A 1 84 ? -7.60902 33.03932 -38.17107 1.000 35.56318 84 TYR B C 1
ATOM 646 O O . TYR A 1 84 ? -8.20691 31.96344 -38.02963 1.000 34.72248 84 TYR B O 1
ATOM 655 N N . LYS A 1 85 ? -8.21867 34.22430 -38.07709 1.000 33.87441 85 LYS B N 1
ATOM 656 C CA . LYS A 1 85 ? -9.66214 34.40176 -37.90060 1.000 33.51830 85 LYS B CA 1
ATOM 657 C C . LYS A 1 85 ? -10.18162 33.57039 -36.72205 1.000 33.35708 85 LYS B C 1
ATOM 658 O O . LYS A 1 85 ? -10.88330 32.57173 -36.87219 1.000 34.35818 85 LYS B O 1
ATOM 664 N N . ILE A 1 86 ? -9.81291 34.03089 -35.52740 1.000 36.24456 86 ILE B N 1
ATOM 665 C CA . ILE A 1 86 ? -10.16035 33.37373 -34.27279 1.000 34.18352 86 ILE B CA 1
ATOM 666 C C . ILE A 1 86 ? -10.96342 34.34179 -33.41321 1.000 40.23299 86 ILE B C 1
ATOM 667 O O . ILE A 1 86 ? -10.58619 35.51049 -33.25824 1.000 34.36166 86 ILE B O 1
ATOM 672 N N . LYS A 1 87 ? -12.07690 33.85968 -32.87537 1.000 42.08236 87 LYS B N 1
ATOM 673 C CA . LYS A 1 87 ? -12.96892 34.70207 -32.09775 1.000 44.62116 87 LYS B CA 1
ATOM 674 C C . LYS A 1 87 ? -12.47032 34.80608 -30.66152 1.000 42.30143 87 LYS B C 1
ATOM 675 O O . LYS A 1 87 ? -11.64773 33.99654 -30.22539 1.000 44.12179 87 LYS B O 1
ATOM 681 N N . PRO A 1 88 ? -12.92822 35.81740 -29.90948 1.000 42.70645 88 PRO B N 1
ATOM 682 C CA . PRO A 1 88 ? -12.46238 35.94154 -28.51675 1.000 41.01701 88 PRO B CA 1
ATOM 683 C C . PRO A 1 88 ? -12.76808 34.71889 -27.66476 1.000 44.09174 88 PRO B C 1
ATOM 684 O O . PRO A 1 88 ? -11.89409 34.25700 -26.91798 1.000 41.13284 88 PRO B O 1
ATOM 688 N N . GLU A 1 89 ? -13.97945 34.16521 -27.76468 1.000 47.79616 89 GLU B N 1
ATOM 689 C CA . GLU A 1 89 ? -14.33052 32.99690 -26.96363 1.000 46.02229 89 GLU B CA 1
ATOM 690 C C . GLU A 1 89 ? -13.56040 31.74752 -27.36450 1.000 45.24051 89 GLU B C 1
ATOM 691 O O . GLU A 1 89 ? -13.69196 30.72167 -26.69287 1.000 47.39788 89 GLU B O 1
ATOM 697 N N . GLU A 1 90 ? -12.78242 31.79260 -28.43951 1.000 44.36288 90 GLU B N 1
ATOM 698 C CA . GLU A 1 90 ? -11.94170 30.66884 -28.81941 1.000 40.79282 90 GLU B CA 1
ATOM 699 C C . GLU A 1 90 ? -10.51884 30.79878 -28.28783 1.000 43.01821 90 GLU B C 1
ATOM 700 O O . GLU A 1 90 ? -9.63489 30.05475 -28.73079 1.000 40.78889 90 GLU B O 1
ATOM 706 N N . ILE A 1 91 ? -10.27937 31.71187 -27.34536 1.000 37.76404 91 ILE B N 1
ATOM 707 C CA . ILE A 1 91 ? -8.94499 31.98083 -26.82201 1.000 37.18164 91 ILE B CA 1
ATOM 708 C C . ILE A 1 91 ? -8.92652 31.75659 -25.31391 1.000 34.41104 91 ILE B C 1
ATOM 709 O O . ILE A 1 91 ? -9.86032 32.14650 -24.5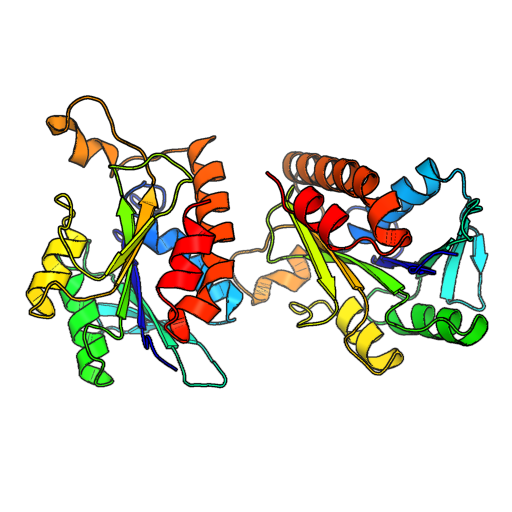9778 1.000 39.67064 91 ILE B O 1
ATOM 714 N N . LEU A 1 92 ? -7.84167 31.14389 -24.83933 1.000 35.60633 92 LEU B N 1
ATOM 715 C CA . LEU A 1 92 ? -7.55076 30.96149 -23.42147 1.000 33.73079 92 LEU B CA 1
ATOM 716 C C . LEU A 1 92 ? -6.26285 31.69349 -23.06983 1.000 32.78157 92 LEU B C 1
ATOM 717 O O . LEU A 1 92 ? -5.24081 31.50605 -23.73895 1.000 31.25131 92 LEU B O 1
ATOM 722 N N . VAL A 1 93 ? -6.30241 32.52542 -22.02402 1.000 34.66849 93 VAL B N 1
ATOM 723 C CA . VAL A 1 93 ? -5.12697 33.26608 -21.57799 1.000 27.78513 93 VAL B CA 1
ATOM 724 C C . VAL A 1 93 ? -4.76482 32.81361 -20.16733 1.000 29.67694 93 VAL B C 1
ATOM 725 O O . VAL A 1 93 ? -5.63867 32.70608 -19.30196 1.000 33.63755 93 VAL B O 1
ATOM 729 N N . VAL A 1 94 ? -3.47820 32.55191 -19.93462 1.000 27.25403 94 VAL B N 1
ATOM 730 C CA . VAL A 1 94 ? -2.99217 32.04474 -18.65229 1.000 33.19627 94 VAL B CA 1
ATOM 731 C C . VAL A 1 94 ? -2.22196 33.13979 -17.93224 1.000 32.06392 94 VAL B C 1
ATOM 732 O O . VAL A 1 94 ? -1.25232 33.68709 -18.47133 1.000 34.01402 94 VAL B O 1
ATOM 736 N N . HIS A 1 95 ? -2.63677 33.45156 -16.70855 1.000 32.75612 95 HIS B N 1
ATOM 737 C CA . HIS A 1 95 ? -2.08832 34.62359 -16.04120 1.000 31.53650 95 HIS B CA 1
ATOM 738 C C . HIS A 1 95 ? -1.92218 34.36356 -14.55258 1.000 35.66631 95 HIS B C 1
ATOM 739 O O . HIS A 1 95 ? -2.39105 33.35478 -14.01184 1.000 37.01743 95 HIS B O 1
ATOM 746 N N . ASP A 1 96 ? -1.24066 35.30246 -13.89379 1.000 35.18791 96 ASP B N 1
ATOM 747 C CA . ASP A 1 96 ? -1.06890 35.28263 -12.44800 1.000 30.74232 96 ASP B CA 1
ATOM 748 C C . ASP A 1 96 ? -2.26618 35.93768 -11.76763 1.000 32.66400 96 ASP B C 1
ATOM 749 O O . ASP A 1 96 ? -2.80272 36.94099 -12.24657 1.000 28.20254 96 ASP B O 1
ATOM 754 N N . GLU A 1 97 ? -2.66070 35.37686 -10.62797 1.000 34.27585 97 GLU B N 1
ATOM 755 C CA . GLU A 1 97 ? -3.86553 35.77188 -9.90672 1.000 36.17962 97 GLU B CA 1
ATOM 756 C C . GLU A 1 97 ? -3.49461 35.94667 -8.44141 1.000 39.14367 97 GLU B C 1
ATOM 757 O O . GLU A 1 97 ? -3.13432 34.97231 -7.77040 1.000 34.23334 97 GLU B O 1
ATOM 763 N N . LEU A 1 98 ? -3.58524 37.18911 -7.95969 1.000 35.30942 98 LEU B N 1
ATOM 764 C CA . LEU A 1 98 ? -3.21358 37.51820 -6.58777 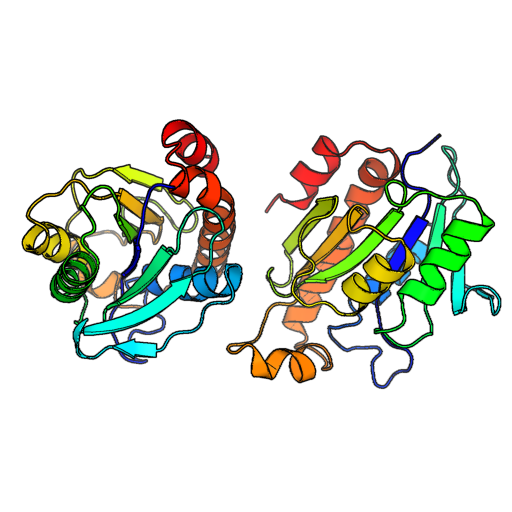1.000 38.62894 98 LEU B CA 1
ATOM 765 C C . LEU A 1 98 ? -4.25674 37.04685 -5.58733 1.000 39.25376 98 LEU B C 1
ATOM 766 O O . LEU A 1 98 ? -3.91709 36.71126 -4.44618 1.000 43.86154 98 LEU B O 1
ATOM 771 N N . ASP A 1 99 ? -5.53259 37.05385 -5.98127 1.000 40.94196 99 ASP B N 1
ATOM 772 C CA . ASP A 1 99 ? -6.63425 36.84000 -5.05007 1.000 39.92799 99 ASP B CA 1
ATOM 773 C C . ASP A 1 99 ? -6.78296 35.39246 -4.60546 1.000 41.46530 99 ASP B C 1
ATOM 774 O O . ASP A 1 99 ? -7.73614 35.08708 -3.88184 1.000 43.82788 99 ASP B O 1
ATOM 779 N N . ILE A 1 100 ? -5.88892 34.50167 -5.02774 1.000 39.09831 100 ILE B N 1
ATOM 780 C CA . ILE A 1 100 ? -5.85250 33.11226 -4.56599 1.000 40.29322 100 ILE B CA 1
ATOM 781 C C . ILE A 1 100 ? -4.39814 32.71091 -4.35811 1.000 40.19657 100 ILE B C 1
ATOM 782 O O . ILE A 1 100 ? -3.49133 33.27136 -4.98433 1.000 37.57364 100 ILE B O 1
ATOM 787 N N . PRO A 1 101 ? -4.13643 31.80349 -3.41528 1.000 45.37350 101 PRO B N 1
ATOM 788 C CA . PRO A 1 101 ? -2.75010 31.58388 -2.97885 1.000 40.97007 101 PRO B CA 1
ATOM 789 C C . PRO A 1 101 ? -2.01689 30.59468 -3.87468 1.000 43.58842 101 PRO B C 1
ATOM 790 O O . PRO A 1 101 ? -2.58539 29.98533 -4.78246 1.000 42.71745 101 PRO B O 1
ATOM 794 N N . CYS A 1 102 ? -0.72196 30.44674 -3.59816 1.000 43.50321 102 CYS B N 1
ATOM 795 C CA . CYS A 1 102 ? 0.15265 29.67579 -4.47460 1.000 40.69234 102 CYS B CA 1
ATOM 796 C C . CYS A 1 102 ? -0.27275 28.21272 -4.54810 1.000 50.09998 102 CYS B C 1
ATOM 797 O O . CYS A 1 102 ? -0.44986 27.54884 -3.52178 1.000 49.21154 102 CYS B O 1
ATOM 800 N N . GLY A 1 103 ? -0.42842 27.71417 -5.77122 1.000 49.43439 103 GLY B N 1
ATOM 801 C CA . GLY A 1 103 ? -0.83564 26.33999 -5.99023 1.000 51.75944 103 GLY B CA 1
ATOM 802 C C . GLY A 1 103 ? -2.32286 26.07629 -5.88529 1.000 52.80100 103 GLY B C 1
ATOM 803 O O . GLY A 1 103 ? -2.72204 24.99207 -5.44578 1.000 55.60135 103 GLY B O 1
ATOM 804 N N . ARG A 1 104 ? -3.16446 27.02547 -6.29819 1.000 53.41320 104 ARG B N 1
ATOM 805 C CA . ARG A 1 104 ? -4.60678 26.89816 -6.11258 1.000 51.90386 104 ARG B CA 1
ATOM 806 C C . ARG A 1 104 ? -5.37348 26.71427 -7.41458 1.000 56.33013 104 ARG B C 1
ATOM 807 O O . ARG A 1 104 ? -6.18349 25.78613 -7.51338 1.000 60.25340 104 ARG B O 1
ATOM 809 N N . ILE A 1 105 ? -5.14842 27.58152 -8.40888 1.000 49.38895 105 ILE B N 1
ATOM 810 C CA . ILE A 1 105 ? -5.66222 27.43584 -9.77285 1.000 54.55855 105 ILE B CA 1
ATOM 811 C C . ILE A 1 105 ? -7.17155 27.62943 -9.81694 1.000 54.29914 105 ILE B C 1
ATOM 812 O O . ILE A 1 105 ? -7.91838 26.90647 -9.15199 1.000 52.55085 105 ILE B O 1
ATOM 817 N N . LYS A 1 106 ? -7.64320 28.55766 -10.64449 1.000 52.39661 106 LYS B N 1
ATOM 818 C CA . LYS A 1 106 ? -9.07600 28.78662 -10.76388 1.000 51.38574 106 LYS B CA 1
ATOM 819 C C . LYS A 1 106 ? -9.38944 29.16435 -12.20764 1.000 48.55501 106 LYS B C 1
ATOM 820 O O . LYS A 1 106 ? -8.49998 29.52192 -12.98267 1.000 44.79339 106 LYS B O 1
ATOM 826 N N . PHE A 1 107 ? -10.66295 29.02816 -12.58128 1.000 53.29670 107 PHE B N 1
ATOM 827 C CA . PHE A 1 107 ? -11.08398 29.07809 -13.97480 1.000 50.10909 107 PHE B CA 1
ATOM 828 C C . PHE A 1 107 ? -12.35748 29.89736 -14.10663 1.000 48.98951 107 PHE B C 1
ATOM 829 O O . PHE A 1 107 ? -13.25746 29.80139 -13.26795 1.000 49.83770 107 PHE B O 1
ATOM 837 N N . LYS A 1 108 ? -12.43228 30.68968 -15.17130 1.000 50.86824 108 LYS B N 1
ATOM 838 C CA . LYS A 1 108 ? -13.64761 31.42625 -15.48755 1.000 48.08373 108 LYS B CA 1
ATOM 839 C C . LYS A 1 108 ? -13.55286 31.94970 -16.91359 1.000 47.12024 108 LYS B C 1
ATOM 840 O O . LYS A 1 108 ? -12.49013 31.92876 -17.54745 1.000 49.36829 108 LYS B O 1
ATOM 846 N N . LEU A 1 109 ? -14.69871 32.40585 -17.40677 1.000 44.42456 109 LEU B N 1
ATOM 847 C CA . LEU A 1 109 ? -14.83295 33.07433 -18.69250 1.000 47.18879 109 LEU B CA 1
ATOM 848 C C . LEU A 1 109 ? -15.14534 34.54422 -18.44617 1.000 48.90467 109 LEU B C 1
ATOM 849 O O . LEU A 1 109 ? -16.12069 34.86779 -17.75618 1.000 47.73423 109 LEU B O 1
ATOM 854 N N . GLY A 1 110 ? -14.32516 35.42640 -19.01407 1.000 46.26836 110 GLY B N 1
ATOM 855 C CA . GLY A 1 110 ? -14.55562 36.84974 -18.89555 1.000 45.41184 110 GLY B CA 1
ATOM 856 C C . GLY A 1 110 ? -14.56023 37.31866 -17.45406 1.000 44.14253 110 GLY B C 1
ATOM 857 O O . GLY A 1 110 ? -13.87316 36.77533 -16.58462 1.000 43.32787 110 GLY B O 1
ATOM 858 N N . GLY A 1 111 ? -15.35836 38.34376 -17.19571 1.000 47.62066 111 GLY B N 1
ATOM 859 C CA . GLY A 1 111 ? -15.41837 38.93104 -15.87668 1.000 44.87882 111 GLY B CA 1
ATOM 860 C C . GLY A 1 111 ? -14.30819 39.93704 -15.63259 1.000 46.14865 111 GLY B C 1
ATOM 861 O O . GLY A 1 111 ? -13.57604 40.35346 -16.53734 1.000 44.86414 111 GLY B O 1
ATOM 862 N N . GLY A 1 112 ? -14.18902 40.32955 -14.36536 1.000 48.04852 112 GLY B N 1
ATOM 863 C CA . GLY A 1 112 ? -13.22217 41.34086 -13.99355 1.000 43.06391 112 GLY B CA 1
ATOM 864 C C . GLY A 1 112 ? -11.79319 40.83228 -14.03566 1.000 41.17124 112 GLY B C 1
ATOM 865 O O . GLY A 1 112 ? -11.51713 39.63491 -13.95101 1.000 41.22449 112 GLY B O 1
ATOM 866 N N . ASN A 1 113 ? -10.86342 41.77982 -14.15153 1.000 37.51884 113 ASN B N 1
ATOM 867 C CA . ASN A 1 113 ? -9.45312 41.46977 -14.33990 1.000 41.15114 113 ASN B CA 1
ATOM 868 C C . ASN A 1 113 ? -8.62122 41.58897 -13.06595 1.000 37.08582 113 ASN B C 1
ATOM 869 O O . ASN A 1 113 ? -7.45006 41.19216 -13.07190 1.000 37.39136 113 ASN B O 1
ATOM 874 N N . GLY A 1 114 ? -9.18503 42.11006 -11.98060 1.000 40.17253 114 GLY B N 1
ATOM 875 C CA . GLY A 1 114 ? -8.39738 42.32822 -10.77914 1.000 38.72464 114 GLY B CA 1
ATOM 876 C C . GLY A 1 114 ? -7.18615 43.21503 -10.97797 1.000 35.79115 114 GLY B C 1
ATOM 877 O O . GLY A 1 114 ? -6.14724 42.97899 -10.35494 1.000 38.38157 114 GLY B O 1
ATOM 878 N N . GLY A 1 115 ? -7.28245 44.22070 -11.84590 1.000 38.55302 115 GLY B N 1
ATOM 879 C CA . GLY A 1 115 ? -6.19724 45.16822 -12.03814 1.000 34.98101 115 GLY B CA 1
ATOM 880 C C . GLY A 1 115 ? -5.01598 44.69065 -12.85874 1.000 37.59509 115 GLY B C 1
ATOM 881 O O . GLY A 1 115 ? -4.03191 45.43382 -12.97775 1.000 39.02300 115 GLY B O 1
ATOM 882 N N . HIS A 1 116 ? -5.08012 43.48972 -13.44183 1.000 32.72453 116 HIS B N 1
ATOM 883 C CA . HIS A 1 116 ? -3.96367 42.95484 -14.21330 1.000 33.32110 116 HIS B CA 1
ATOM 884 C C . HIS A 1 116 ? -3.70577 43.81119 -15.44950 1.000 28.77742 116 HIS B C 1
ATOM 885 O O . HIS A 1 116 ? -4.62674 44.09211 -16.22221 1.000 34.94999 116 HIS B O 1
ATOM 892 N N . ASN A 1 117 ? -2.44666 44.21362 -15.65432 1.000 24.76128 117 ASN B N 1
ATOM 893 C CA . ASN A 1 117 ? -2.17125 45.10197 -16.78575 1.000 28.04903 117 ASN B CA 1
ATOM 894 C C . ASN A 1 117 ? -2.11221 44.36316 -18.12402 1.000 27.91129 117 ASN B C 1
ATOM 895 O O . ASN A 1 117 ? -2.26455 44.99497 -19.17524 1.000 25.84558 117 ASN B O 1
ATOM 900 N N . GLY A 1 118 ? -1.88405 43.05494 -18.11940 1.000 23.65223 118 GLY B N 1
ATOM 901 C CA . GLY A 1 118 ? -1.92237 42.29116 -19.35492 1.000 23.78123 118 GLY B CA 1
ATOM 902 C C . GLY A 1 118 ? -3.34714 42.05911 -19.81067 1.000 27.10091 118 GLY B C 1
ATOM 903 O O . GLY A 1 118 ? -3.70250 42.37085 -20.95636 1.000 22.59359 118 GLY B O 1
ATOM 904 N N . LEU A 1 119 ? -4.16054 41.50513 -18.90153 1.000 29.90495 119 LEU B N 1
ATOM 905 C CA . LEU A 1 119 ? -5.59322 41.34660 -19.14409 1.000 31.89256 119 LEU B CA 1
ATOM 906 C C . LEU A 1 119 ? -6.22789 42.63376 -19.64692 1.000 32.94204 119 LEU B C 1
ATOM 907 O O . LEU A 1 119 ? -7.06013 42.60912 -20.56427 1.000 36.41556 119 LEU B O 1
ATOM 912 N N . LYS A 1 120 ? -5.87482 43.76695 -19.03263 1.000 31.13926 120 LYS B N 1
ATOM 913 C CA . LYS A 1 120 ? -6.39841 45.05536 -19.47404 1.000 34.08310 120 LYS B CA 1
ATOM 914 C C . LYS A 1 120 ? -6.17580 45.25885 -20.96477 1.000 30.58974 120 LYS B C 1
ATOM 915 O O . LYS A 1 120 ? -7.11116 45.56596 -21.71116 1.000 30.43054 120 LYS B O 1
ATOM 921 N N . ASP A 1 121 ? -4.93590 45.08303 -21.42005 1.000 27.72220 121 ASP B N 1
ATOM 922 C CA . ASP A 1 121 ? -4.64874 45.37611 -22.81428 1.000 29.42280 121 ASP B CA 1
ATOM 923 C C . ASP A 1 121 ? -5.28778 44.36022 -23.74616 1.000 29.49430 121 ASP B C 1
ATOM 924 O O . ASP A 1 121 ? -5.68327 44.71090 -24.86115 1.000 31.18236 121 ASP B O 1
ATOM 929 N N . ILE A 1 122 ? -5.41468 43.10884 -23.30672 1.000 30.87649 122 ILE B N 1
ATOM 930 C CA . ILE A 1 122 ? -6.03327 42.10810 -24.16596 1.000 30.15496 122 ILE B CA 1
ATOM 931 C C . ILE A 1 122 ? -7.52587 42.38086 -24.32195 1.000 31.64379 122 ILE B C 1
ATOM 932 O O . ILE A 1 122 ? -8.07175 42.28957 -25.42493 1.000 28.62385 122 ILE B O 1
ATOM 937 N N . GLN A 1 123 ? -8.20317 42.75649 -23.23457 1.000 35.54268 123 GLN B N 1
ATOM 938 C CA . GLN A 1 123 ? -9.59001 43.20186 -23.35146 1.000 33.06704 123 GLN B CA 1
ATOM 939 C C . GLN A 1 123 ? -9.70402 44.44115 -24.23587 1.000 37.36194 123 GLN B C 1
ATOM 940 O O . GLN A 1 123 ? -10.66737 44.58283 -24.99924 1.000 37.34201 123 GLN B O 1
ATOM 946 N N . ALA A 1 124 ? -8.73568 45.35947 -24.13853 1.000 38.92178 124 ALA B N 1
ATOM 947 C CA . ALA A 1 124 ? -8.78200 46.56694 -24.95564 1.000 34.58490 124 ALA B CA 1
ATOM 948 C C . ALA A 1 124 ? -8.64454 46.24593 -26.43866 1.000 35.33633 124 ALA B C 1
ATOM 949 O O . ALA A 1 124 ? -9.33865 46.83791 -27.27168 1.000 31.66603 124 AL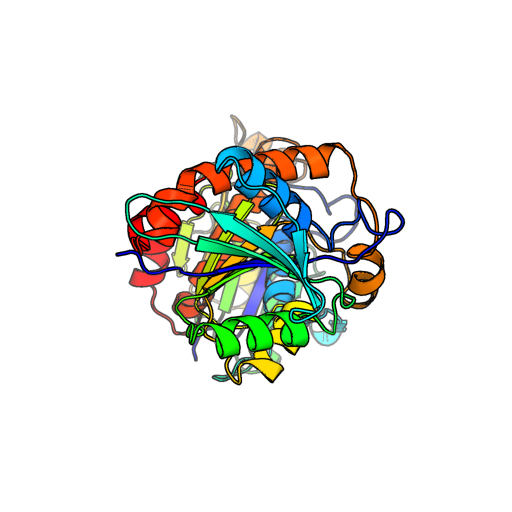A B O 1
ATOM 951 N N . LYS A 1 125 ? -7.75154 45.32312 -26.79434 1.000 34.46095 125 LYS B N 1
ATOM 952 C CA . LYS A 1 125 ? -7.49565 45.10080 -28.21351 1.000 36.58180 125 LYS B CA 1
ATOM 953 C C . LYS A 1 125 ? -8.45799 44.09708 -28.84174 1.000 35.70946 125 LYS B C 1
ATOM 954 O O . LYS A 1 125 ? -8.75029 44.20436 -30.03825 1.000 37.44773 125 LYS B O 1
ATOM 960 N N . LEU A 1 126 ? -8.97718 43.13780 -28.07577 1.000 36.15121 126 LEU B N 1
ATOM 961 C CA . LEU A 1 126 ? -10.00292 42.26058 -28.63082 1.000 37.96960 126 LEU B CA 1
ATOM 962 C C . LEU A 1 126 ? -11.38764 42.89252 -28.65421 1.000 39.94886 126 LEU B C 1
ATOM 963 O O . LEU A 1 126 ? -12.28415 42.34908 -29.30706 1.000 42.78236 126 LEU B O 1
ATOM 968 N N . GLY A 1 127 ? -11.59379 44.00219 -27.95661 1.000 32.55017 127 GLY B N 1
ATOM 969 C CA . GLY A 1 127 ? -12.89490 44.63790 -27.97087 1.000 39.95456 127 GLY B CA 1
ATOM 970 C C . GLY A 1 127 ? -13.94743 43.98933 -27.10267 1.000 37.04150 127 GLY B C 1
ATOM 971 O O . GLY A 1 127 ? -15.13650 44.27082 -27.28030 1.000 38.56307 127 GLY B O 1
ATOM 972 N N . THR A 1 128 ? -13.55255 43.12653 -26.17319 1.000 39.55972 128 THR B N 1
ATOM 973 C CA . THR A 1 128 ? -14.48708 42.54796 -25.21482 1.000 37.56652 128 THR B CA 1
ATOM 974 C C . THR A 1 128 ? -13.69108 41.93943 -24.07420 1.000 38.25460 128 THR B C 1
ATOM 975 O O . THR A 1 128 ? -12.47868 41.73872 -24.17318 1.000 41.03293 128 THR B O 1
ATOM 979 N N . ALA A 1 129 ? -14.39758 41.63054 -22.98996 1.000 42.42636 129 ALA B N 1
ATOM 980 C CA . ALA A 1 129 ? -13.83269 40.87973 -21.87824 1.000 42.43477 129 ALA B CA 1
ATOM 981 C C . ALA A 1 129 ? -14.03315 39.37871 -22.02198 1.000 40.65580 129 ALA B C 1
ATOM 982 O O . ALA A 1 129 ? -13.49499 38.61515 -21.21485 1.000 41.59818 129 ALA B O 1
ATOM 984 N N . ASP A 1 130 ? -14.76757 38.94398 -23.04155 1.000 43.74068 130 ASP B N 1
ATOM 985 C CA . ASP A 1 130 ? -15.32386 37.59240 -23.09556 1.000 40.91829 130 ASP B CA 1
ATOM 986 C C . ASP A 1 130 ? -14.32913 36.60064 -23.71200 1.000 42.29896 130 ASP B C 1
ATOM 987 O O . ASP A 1 130 ? -14.58140 35.99373 -24.75275 1.000 44.76492 130 ASP B O 1
ATOM 992 N N . TYR A 1 131 ? -13.18063 36.43993 -23.05360 1.000 40.95515 131 TYR B N 1
ATOM 993 C CA . TYR A 1 131 ? -12.21640 35.39454 -23.38984 1.000 43.90414 131 TYR B CA 1
ATOM 994 C C . TYR A 1 131 ? -11.93255 34.56237 -22.14795 1.000 43.29878 131 TYR B C 1
ATOM 995 O O . TYR A 1 131 ? -12.10025 35.03197 -21.02207 1.000 44.44901 131 TYR B O 1
ATOM 1004 N N . TYR A 1 132 ? -11.49495 33.31746 -22.35190 1.000 42.78515 132 TYR B N 1
ATOM 1005 C CA . TYR A 1 132 ? -11.34198 32.40992 -21.21798 1.000 42.06358 132 TYR B CA 1
ATOM 1006 C C . TYR A 1 132 ? -10.02669 32.65919 -20.49124 1.000 42.43013 132 TYR B C 1
ATOM 1007 O O . TYR A 1 132 ? -9.01750 33.03217 -21.09993 1.000 42.27187 132 TYR B O 1
ATOM 1016 N N . ARG A 1 133 ? -10.04327 32.47765 -19.16816 1.000 41.81817 133 ARG B N 1
ATOM 1017 C CA . ARG A 1 133 ? -8.85887 32.75456 -18.36728 1.000 43.00056 133 ARG B CA 1
ATOM 1018 C C . ARG A 1 133 ? -8.54067 31.56243 -17.48387 1.000 39.47168 133 ARG B C 1
ATOM 1019 O O . ARG A 1 133 ? -9.42893 31.01405 -16.82733 1.000 41.58315 133 ARG B O 1
ATOM 1027 N N . LEU A 1 134 ? -7.27338 31.17066 -17.47609 1.000 39.20334 134 LEU B N 1
ATOM 1028 C CA . LEU A 1 134 ? -6.73685 30.22957 -16.50247 1.000 41.85972 134 LEU B CA 1
ATOM 1029 C C . LEU A 1 134 ? -5.92815 31.04305 -15.50141 1.000 38.16899 134 LEU B C 1
ATOM 1030 O O . LEU A 1 134 ? -4.92480 31.67284 -15.87431 1.000 36.27094 134 LEU B O 1
ATOM 1035 N N . ARG A 1 135 ? -6.37153 31.04665 -14.24388 1.000 39.12728 135 ARG B N 1
ATOM 1036 C CA . ARG A 1 135 ? -5.83250 31.91965 -13.21298 1.000 39.32624 135 ARG B CA 1
ATOM 1037 C C . ARG A 1 135 ? -4.94935 31.09667 -12.28270 1.000 40.70177 135 ARG B C 1
ATOM 1038 O O . ARG A 1 135 ? -5.41331 30.11627 -11.68860 1.000 44.44846 135 ARG B O 1
ATOM 1046 N N . LEU A 1 136 ? -3.68078 31.48284 -12.16347 1.000 35.99394 136 LEU B N 1
ATOM 1047 C CA . LEU A 1 136 ? -2.69319 30.73615 -11.39120 1.000 36.58986 136 LEU B CA 1
ATOM 1048 C C . LEU A 1 136 ? -2.36844 31.53614 -10.13622 1.000 37.06799 136 LEU B C 1
ATOM 1049 O O . LEU A 1 136 ? -1.95612 32.69219 -10.23205 1.000 36.68261 136 LEU B O 1
ATOM 1054 N N . GLY A 1 137 ? -2.55485 30.93436 -8.96586 1.000 40.84988 137 GLY B N 1
ATOM 1055 C CA . GLY A 1 137 ? -2.37181 31.68025 -7.72908 1.000 31.19029 137 GLY B CA 1
ATOM 1056 C C . GLY A 1 137 ? -0.90894 31.97671 -7.46282 1.000 34.66142 137 GLY B C 1
ATOM 1057 O O . GLY A 1 137 ? -0.05637 31.09035 -7.54941 1.000 36.87327 137 GLY B O 1
ATOM 1058 N N . ILE A 1 138 ? -0.60507 33.22948 -7.12627 1.000 35.92507 138 ILE B N 1
ATOM 1059 C CA . ILE A 1 138 ? 0.73631 33.60180 -6.69115 1.000 34.30121 138 ILE B CA 1
ATOM 1060 C C . ILE A 1 138 ? 0.74725 34.26981 -5.32387 1.000 35.61506 138 ILE B C 1
ATOM 1061 O O . ILE A 1 138 ? 1.81552 34.67538 -4.85220 1.000 32.58011 138 ILE B O 1
ATOM 1066 N N . GLY A 1 139 ? -0.39211 34.36746 -4.65875 1.000 37.35214 139 GLY B N 1
ATOM 1067 C CA . GLY A 1 139 ? -0.42670 35.01675 -3.37350 1.000 37.06093 139 GLY B CA 1
ATOM 1068 C C . GLY A 1 139 ? -0.38707 36.52170 -3.54918 1.000 39.02817 139 GLY B C 1
ATOM 1069 O O . GLY A 1 139 ? -0.46928 37.05010 -4.65790 1.000 39.54763 139 GLY B O 1
ATOM 1070 N N . HIS A 1 140 ? -0.25797 37.21772 -2.42763 1.000 38.90977 140 HIS B N 1
ATOM 1071 C CA . HIS A 1 140 ? -0.32039 38.67345 -2.42145 1.000 42.54418 140 HIS B CA 1
ATOM 1072 C C . HIS A 1 140 ? 0.35041 39.18434 -1.15441 1.000 42.14790 140 HIS B C 1
ATOM 1073 O O . HIS A 1 140 ? 0.42688 38.45913 -0.15490 1.000 44.62867 140 HIS B O 1
ATOM 1080 N N . PRO A 1 141 ? 0.85633 40.43435 -1.16313 1.000 44.98437 141 PRO B N 1
ATOM 1081 C CA . PRO A 1 141 ? 1.42377 41.00602 0.06924 1.000 45.09886 141 PRO B CA 1
ATOM 1082 C C . PRO A 1 141 ? 0.35330 41.40896 1.07533 1.000 46.74399 141 PRO B C 1
ATOM 1083 O O . PRO A 1 141 ? -0.69441 40.75994 1.15930 1.000 52.03799 141 PRO B O 1
ATOM 1087 N N . GLY A 1 142 ? 0.60016 42.47074 1.84599 1.000 50.47605 142 GLY B N 1
ATOM 1088 C CA . GLY A 1 142 ? -0.35731 42.93824 2.83698 1.000 47.72173 142 GLY B CA 1
ATOM 1089 C C . GLY A 1 142 ? -1.17919 44.13205 2.38121 1.000 45.34999 142 GLY B C 1
ATOM 1090 O O . GLY A 1 142 ? -2.40733 44.15316 2.51721 1.000 42.37213 142 GLY B O 1
ATOM 1091 N N . ASP A 1 143 ? -0.50453 45.14303 1.85015 1.000 47.90246 143 ASP B N 1
ATOM 1092 C CA . ASP A 1 143 ? -1.14557 46.29274 1.23226 1.000 43.57530 143 ASP B CA 1
ATOM 1093 C C . ASP A 1 143 ? -0.94746 46.19727 -0.27256 1.000 43.63939 143 ASP B C 1
ATOM 1094 O O . ASP A 1 143 ? 0.07220 45.68406 -0.73986 1.000 46.83700 143 ASP B O 1
ATOM 1099 N N . ARG A 1 144 ? -1.92615 46.67527 -1.03873 1.000 43.99260 144 ARG B N 1
ATOM 1100 C CA . ARG A 1 144 ? -1.80109 46.56332 -2.48409 1.000 42.95898 144 ARG B CA 1
ATOM 1101 C C . ARG A 1 144 ? -1.12180 47.76554 -3.11842 1.000 42.64479 144 ARG B C 1
ATOM 1102 O O . ARG A 1 144 ? -0.77848 47.70636 -4.30279 1.000 41.49719 144 ARG B O 1
ATOM 1110 N N . ASN A 1 145 ? -0.84973 48.82217 -2.34935 1.000 42.10298 145 ASN B N 1
ATOM 1111 C CA . ASN A 1 145 ? 0.20196 49.74411 -2.76123 1.000 42.14185 145 ASN B CA 1
ATOM 1112 C C . ASN A 1 145 ? 1.52291 49.02677 -2.99542 1.000 38.08071 145 ASN B C 1
ATOM 1113 O O . ASN A 1 145 ? 2.43657 49.61407 -3.57996 1.000 34.15482 145 ASN B O 1
ATOM 1118 N N . LEU A 1 146 ? 1.64999 47.78074 -2.55078 1.000 38.47024 146 LEU B N 1
ATOM 1119 C CA . LEU A 1 146 ? 2.86168 47.00354 -2.74756 1.000 36.52629 146 LEU B CA 1
ATOM 1120 C C . LEU A 1 146 ? 2.78184 46.06198 -3.94604 1.000 38.25765 146 LEU B C 1
ATOM 1121 O O . LEU A 1 146 ? 3.73619 45.31610 -4.18170 1.000 39.56419 146 LEU B O 1
ATOM 1126 N N . VAL A 1 147 ? 1.68406 46.07437 -4.71108 1.000 36.37775 147 VAL B N 1
ATOM 1127 C CA . VAL A 1 147 ? 1.44834 44.97861 -5.65757 1.000 41.84735 147 VAL B CA 1
ATOM 1128 C C . VAL A 1 147 ? 2.49855 44.96755 -6.76679 1.000 36.59586 147 VAL B C 1
ATOM 1129 O O . VAL A 1 147 ? 3.03435 43.90846 -7.12061 1.000 44.11619 147 VAL B O 1
ATOM 1133 N N . VAL A 1 148 ? 2.80503 46.13367 -7.33902 1.000 39.72680 148 VAL B N 1
ATOM 1134 C CA . VAL A 1 148 ? 3.69760 46.17632 -8.49910 1.000 38.54646 148 VAL B CA 1
ATOM 1135 C C . VAL A 1 148 ? 5.05843 45.58280 -8.15295 1.000 36.86003 148 VAL B C 1
ATOM 1136 O O . VAL A 1 148 ? 5.62238 44.78453 -8.91429 1.000 34.98639 148 VAL B O 1
ATOM 1140 N N . GLY A 1 149 ? 5.60837 45.97141 -7.00193 1.000 35.45646 149 GLY B N 1
ATOM 1141 C CA . GLY A 1 149 ? 6.86837 45.39960 -6.56289 1.000 40.42844 149 GLY B CA 1
ATOM 1142 C C . GLY A 1 149 ? 6.77972 43.91714 -6.26758 1.000 37.01477 149 GLY B C 1
ATOM 1143 O O . GLY A 1 149 ? 7.76976 43.19317 -6.41579 1.000 38.50645 149 GLY B O 1
ATOM 1144 N N . TYR A 1 150 ? 5.60160 43.44418 -5.85729 1.000 38.17379 150 TYR B N 1
ATOM 1145 C CA . TYR A 1 150 ? 5.44044 42.03041 -5.52303 1.000 40.22523 150 TYR B CA 1
ATOM 1146 C C . TYR A 1 150 ? 5.52441 41.15822 -6.77280 1.000 37.49781 150 TYR B C 1
ATOM 1147 O O . TYR A 1 150 ? 6.30434 40.19695 -6.82343 1.000 39.39419 150 TYR B O 1
ATOM 1156 N N . VAL A 1 151 ? 4.72702 41.47490 -7.79566 1.000 35.25232 151 VAL B N 1
ATOM 1157 C CA . VAL A 1 151 ? 4.71940 40.64915 -8.99368 1.000 35.71776 151 VAL B CA 1
ATOM 1158 C C . VAL A 1 151 ? 6.04288 40.71937 -9.74321 1.000 37.03462 151 VAL B C 1
ATOM 1159 O O . VAL A 1 151 ? 6.39366 39.76908 -10.44967 1.000 33.21672 151 VAL B O 1
ATOM 1163 N N . LEU A 1 152 ? 6.80614 41.80062 -9.58955 1.000 37.03105 152 LEU B N 1
ATOM 1164 C CA . LEU A 1 152 ? 8.10269 41.92891 -10.25930 1.000 36.37037 152 LEU B CA 1
ATOM 1165 C C . LEU A 1 152 ? 9.23626 41.40292 -9.40520 1.000 38.89936 152 LEU B C 1
ATOM 1166 O O . LEU A 1 152 ? 10.31969 41.99156 -9.35806 1.000 42.36061 152 LEU B O 1
ATOM 1171 N N . ASN A 1 153 ? 9.00820 40.30077 -8.69700 1.000 40.26276 153 ASN B N 1
ATOM 1172 C CA . ASN A 1 153 ? 10.03718 39.69892 -7.86844 1.000 39.83761 153 ASN B CA 1
ATOM 1173 C C . ASN A 1 153 ? 9.82099 38.19686 -7.84146 1.000 40.21183 153 ASN B C 1
ATOM 1174 O O . ASN A 1 153 ? 8.73807 37.69774 -8.15518 1.000 38.45256 153 ASN B O 1
ATOM 1179 N N . LYS A 1 154 ? 10.85259 37.49493 -7.42843 1.000 40.50390 154 LYS B N 1
ATOM 1180 C CA . LYS A 1 154 ? 10.91197 36.04124 -7.43805 1.000 43.48126 154 LYS B CA 1
ATOM 1181 C C . LYS A 1 154 ? 10.13656 35.48276 -6.24589 1.000 43.94379 154 LYS B C 1
ATOM 1182 O O . LYS A 1 154 ? 10.27704 35.97984 -5.12875 1.000 46.68191 154 LYS B O 1
ATOM 1188 N N . PRO A 1 155 ? 9.31216 34.45562 -6.44911 1.000 44.64907 155 PRO B N 1
ATOM 1189 C CA . PRO A 1 155 ? 8.69550 33.78594 -5.29827 1.000 47.52088 155 PRO B CA 1
ATOM 1190 C C . PRO A 1 155 ? 9.70955 32.90339 -4.59470 1.000 51.85720 155 PRO B C 1
ATOM 1191 O O . PRO A 1 155 ? 9.91428 33.02155 -3.38144 1.000 56.45892 155 PRO B O 1
ATOM 1195 N N . SER A 1 156 ? 10.34313 32.01612 -5.36694 1.000 49.80336 156 SER B N 1
ATOM 1196 C CA . SER A 1 156 ? 11.44766 31.16712 -4.92760 1.000 56.29899 156 SER B CA 1
ATOM 1197 C C . SER A 1 156 ? 11.02639 30.10207 -3.91688 1.000 59.01431 156 SER B C 1
ATOM 1198 O O . SER A 1 156 ? 10.05388 30.27184 -3.17115 1.000 55.16231 156 SER B O 1
ATOM 1200 N N . ALA A 1 157 ? 11.75821 28.98535 -3.91787 1.000 61.19857 157 ALA B N 1
ATOM 1201 C CA . ALA A 1 157 ? 11.60462 27.91136 -2.94540 1.000 59.01759 157 ALA B CA 1
ATOM 1202 C C . ALA A 1 157 ? 10.20934 27.29865 -2.96033 1.000 58.74776 157 ALA B C 1
ATOM 1203 O O . ALA A 1 157 ? 9.81506 26.66280 -3.94467 1.000 57.79383 157 ALA B O 1
ATOM 1205 N N . GLU A 1 158 ? 9.46214 27.50057 -1.86996 1.000 60.27454 158 GLU B N 1
ATOM 1206 C CA . GLU A 1 158 ? 8.24314 26.73409 -1.62100 1.000 58.78655 158 GLU B CA 1
ATOM 1207 C C . GLU A 1 158 ? 7.18238 27.00448 -2.68319 1.000 55.40765 158 GLU B C 1
ATOM 1208 O O . GLU A 1 158 ? 6.68951 26.07657 -3.34042 1.000 56.77235 158 GLU B O 1
ATOM 1210 N N . HIS A 1 159 ? 6.79807 28.27485 -2.85346 1.000 58.81676 159 HIS B N 1
ATOM 1211 C CA . HIS A 1 159 ? 5.77261 28.57443 -3.84260 1.000 55.86035 159 HIS B CA 1
ATOM 1212 C C . HIS A 1 159 ? 6.20548 28.30662 -5.27208 1.000 53.61952 159 HIS B C 1
ATOM 1213 O O . HIS A 1 159 ? 5.33792 28.06091 -6.10289 1.000 53.77008 159 HIS B O 1
ATOM 1220 N N . ARG A 1 160 ? 7.49639 28.33341 -5.59781 1.000 53.01719 160 ARG B N 1
ATOM 1221 C CA . ARG A 1 160 ? 7.86287 27.91896 -6.94767 1.000 53.40574 160 ARG B CA 1
ATOM 1222 C C . ARG A 1 160 ? 7.50593 26.45410 -7.16991 1.000 55.79626 160 ARG B C 1
ATOM 1223 O O . ARG A 1 160 ? 6.96859 26.08368 -8.22285 1.000 55.91500 160 ARG B O 1
ATOM 1231 N N . ARG A 1 161 ? 7.77282 25.61452 -6.16801 1.000 53.79735 161 ARG B N 1
ATOM 1232 C CA . ARG A 1 161 ? 7.38436 24.21045 -6.22766 1.000 54.53754 161 ARG B CA 1
ATOM 1233 C C . ARG A 1 161 ? 5.86795 24.05918 -6.29316 1.000 52.29338 161 ARG B C 1
ATOM 1234 O O . ARG A 1 161 ? 5.34364 23.24588 -7.07069 1.000 55.47009 161 ARG B O 1
ATOM 1242 N N . GLN A 1 162 ? 5.14450 24.83939 -5.48539 1.000 52.64215 162 GLN B N 1
ATOM 1243 C CA . GLN A 1 162 ? 3.68606 24.76978 -5.50300 1.000 52.89428 162 GLN B CA 1
ATOM 1244 C C . GLN A 1 162 ? 3.12412 25.23985 -6.83765 1.000 55.34699 162 GLN B C 1
ATOM 1245 O O . GLN A 1 162 ? 2.09695 24.72961 -7.29417 1.000 55.79160 162 GLN B O 1
ATOM 1251 N N . ILE A 1 163 ? 3.80836 26.17864 -7.49439 1.000 55.81102 163 ILE B N 1
ATOM 1252 C CA . ILE A 1 163 ? 3.39116 26.65384 -8.80937 1.000 53.17652 163 ILE B CA 1
ATOM 1253 C C . ILE A 1 163 ? 3.64547 25.59180 -9.86743 1.000 52.82305 163 ILE B C 1
ATOM 1254 O O . ILE A 1 163 ? 2.85039 25.41731 -10.80024 1.000 55.00328 163 ILE B O 1
ATOM 1259 N N . ASP A 1 164 ? 4.76757 24.88202 -9.75931 1.000 53.38629 164 ASP B N 1
ATOM 1260 C CA . ASP A 1 164 ? 5.00776 23.78573 -10.68928 1.000 51.78918 164 ASP B CA 1
ATOM 1261 C C . ASP A 1 164 ? 3.94439 22.70383 -10.53041 1.000 53.64920 164 ASP B C 1
ATOM 1262 O O . ASP A 1 164 ? 3.45560 22.14902 -11.52453 1.000 54.77498 164 ASP B O 1
ATOM 1267 N N . ASP A 1 165 ? 3.54434 22.41602 -9.28639 1.000 54.17658 165 ASP B N 1
ATOM 1268 C CA . ASP A 1 165 ? 2.41116 21.51535 -9.07430 1.000 53.35718 165 ASP B CA 1
ATOM 1269 C C . ASP A 1 165 ? 1.13107 22.09069 -9.66783 1.000 52.31383 165 ASP B C 1
ATOM 1270 O O . ASP A 1 165 ? 0.30391 21.35149 -10.21787 1.000 50.18350 165 ASP B O 1
ATOM 1275 N N . ALA A 1 166 ? 0.95734 23.41046 -9.56974 1.000 52.70293 166 ALA B N 1
ATOM 1276 C CA . ALA A 1 166 ? -0.21170 24.06301 -10.14811 1.000 51.53131 166 ALA B CA 1
ATOM 1277 C C . ALA A 1 166 ? -0.29680 23.82579 -11.65270 1.000 48.09243 166 ALA B C 1
ATOM 1278 O O . ALA A 1 166 ? -1.35834 23.46845 -12.17860 1.000 48.33717 166 ALA B O 1
ATOM 1280 N N . VAL A 1 167 ? 0.81535 24.01815 -12.36502 1.000 48.09087 167 VAL B N 1
ATOM 1281 C CA . VAL A 1 167 ? 0.77498 23.84231 -13.81643 1.000 45.25611 167 VAL B CA 1
ATOM 1282 C C . VAL A 1 167 ? 0.65823 22.36672 -14.16962 1.000 48.44676 167 VAL B C 1
ATOM 1283 O O . VAL A 1 167 ? -0.00313 22.00272 -15.15062 1.000 49.58019 167 VAL B O 1
ATOM 1287 N N . ALA A 1 168 ? 1.29123 21.49158 -13.38390 1.000 50.99011 168 ALA B N 1
ATOM 1288 C CA . ALA A 1 168 ? 1.12332 20.06059 -13.60961 1.000 48.69990 168 ALA B CA 1
ATOM 1289 C C . ALA A 1 168 ? -0.34804 19.67916 -13.54082 1.000 48.59620 168 ALA B C 1
ATOM 1290 O O . ALA A 1 168 ? -0.87015 19.00278 -14.43340 1.000 48.33800 168 ALA B O 1
ATOM 1292 N N . LYS A 1 169 ? -1.04817 20.14952 -12.50704 1.000 46.95870 169 LYS B N 1
ATOM 1293 C CA . LYS A 1 169 ? -2.45907 19.80750 -12.37840 1.000 47.57196 169 LYS B CA 1
ATOM 1294 C C . LYS A 1 169 ? -3.30111 20.49346 -13.44900 1.000 51.15587 169 LYS B C 1
ATOM 1295 O O . LYS A 1 169 ? -4.30995 19.93040 -13.89580 1.000 50.59411 169 LYS B O 1
ATOM 1301 N N . SER A 1 170 ? -2.89654 21.68882 -13.89331 1.000 45.20180 170 SER B N 1
ATOM 1302 C CA . SER A 1 170 ? -3.62058 22.34356 -14.97937 1.000 49.12750 170 SER B CA 1
ATOM 1303 C C . SER A 1 170 ? -3.48031 21.57885 -16.28914 1.000 45.53837 170 SER B C 1
ATOM 1304 O O . SER A 1 170 ? -4.40233 21.59093 -17.11187 1.000 44.58825 170 SER B O 1
ATOM 1307 N N . LEU A 1 171 ? -2.33930 20.91892 -16.49989 1.000 43.69166 171 LEU B N 1
ATOM 1308 C CA . LEU A 1 171 ? -2.09801 20.22895 -17.76450 1.000 49.71011 171 LEU B CA 1
ATOM 1309 C C . LEU A 1 171 ? -3.01453 19.03110 -17.98661 1.000 51.07143 171 LEU B C 1
ATOM 1310 O O . LEU A 1 171 ? -3.13745 18.57576 -19.12707 1.000 51.39655 171 LEU B O 1
ATOM 1315 N N . GLN A 1 172 ? -3.63457 18.48671 -16.93914 1.000 52.83464 172 GLN B N 1
ATOM 1316 C CA . GLN A 1 172 ? -4.52813 17.34790 -17.13385 1.000 51.79511 172 GLN B CA 1
ATOM 1317 C C . GLN A 1 172 ? -5.94092 17.76115 -17.52461 1.000 53.38055 172 GLN B C 1
ATOM 1318 O O . GLN A 1 172 ? -6.70951 16.91409 -17.99075 1.000 52.13826 172 GLN B O 1
ATOM 1324 N N . ALA A 1 173 ? -6.30136 19.03064 -17.36123 1.000 52.49570 173 ALA B N 1
ATOM 1325 C CA . ALA A 1 173 ? -7.65877 19.47058 -17.65240 1.000 50.41660 173 ALA B CA 1
ATOM 1326 C C . ALA A 1 173 ? -7.85061 19.91225 -19.09433 1.000 49.60883 173 ALA B C 1
ATOM 1327 O O . ALA A 1 173 ? -8.99002 20.16792 -19.49930 1.000 49.71132 173 ALA B O 1
ATOM 1329 N N . VAL A 1 174 ? -6.78018 19.98672 -19.87840 1.000 50.06743 174 VAL B N 1
ATOM 1330 C CA . VAL A 1 174 ? -6.83472 20.62831 -21.19140 1.000 51.97268 174 VAL B CA 1
ATOM 1331 C C . VAL A 1 174 ? -7.74928 19.91024 -22.18465 1.000 54.31121 174 VAL B C 1
ATOM 1332 O O . VAL A 1 174 ? -8.33704 20.59572 -23.03557 1.000 54.47953 174 VAL B O 1
ATOM 1336 N N . PRO A 1 175 ? -7.91665 18.57367 -22.15871 1.000 52.97216 175 PRO B N 1
ATOM 1337 C CA . PRO A 1 175 ? -8.87038 17.98065 -23.11690 1.000 52.92630 175 PRO B CA 1
ATOM 1338 C C . PRO A 1 175 ? -10.27817 18.52358 -22.95476 1.000 55.94105 175 PRO B C 1
ATOM 1339 O O . PRO A 1 175 ? -10.93170 18.87069 -23.95023 1.000 58.89707 175 PRO B O 1
ATOM 1343 N N . ASP A 1 176 ? -10.75521 18.62799 -21.71147 1.000 57.61919 176 ASP B N 1
ATOM 1344 C CA . ASP A 1 176 ? -12.08711 19.16925 -21.46501 1.000 58.11144 176 ASP B CA 1
ATOM 1345 C C . ASP A 1 176 ? -12.15499 20.66148 -21.77054 1.000 59.20341 176 ASP B C 1
ATOM 1346 O O . ASP A 1 176 ? -13.21102 21.16195 -22.17964 1.000 58.85335 176 ASP B O 1
ATOM 1351 N N . ILE A 1 177 ? -11.05119 21.38665 -21.56722 1.000 56.15343 177 ILE B N 1
ATOM 1352 C CA . ILE A 1 177 ? -11.03218 22.81242 -21.88206 1.000 57.27482 177 ILE B CA 1
ATOM 1353 C C . ILE A 1 177 ? -11.15953 23.02020 -23.38294 1.000 54.36151 177 ILE B C 1
ATOM 1354 O O . ILE A 1 177 ? -11.90043 23.89595 -23.84486 1.000 53.94987 177 ILE B O 1
ATOM 1359 N N . ILE A 1 178 ? -10.45924 22.20236 -24.16644 1.000 53.95873 178 ILE B N 1
ATOM 1360 C CA . ILE A 1 178 ? -10.39884 22.41158 -25.60608 1.000 52.87503 178 ILE B CA 1
ATOM 1361 C C . ILE A 1 178 ? -11.66058 21.89143 -26.28230 1.000 57.04860 178 ILE B C 1
ATOM 1362 O O . ILE A 1 178 ? -12.20724 22.54077 -27.17868 1.000 57.64461 178 ILE B O 1
ATOM 1367 N N . SER A 1 179 ? -12.16416 20.72761 -25.86141 1.000 58.76645 179 SER B N 1
ATOM 1368 C CA . SER A 1 179 ? -13.48289 20.32671 -26.33605 1.000 59.49248 179 SER B CA 1
ATOM 1369 C C . SER A 1 179 ? -14.57597 21.27075 -25.84707 1.000 61.02055 179 SER B C 1
ATOM 1370 O O . SER A 1 179 ? -15.64714 21.32048 -26.45821 1.000 59.69977 179 SER B O 1
ATOM 1373 N N . GLY A 1 180 ? -14.33801 22.00833 -24.76550 1.000 61.86141 180 GLY B N 1
ATOM 1374 C CA . GLY A 1 180 ? -15.25015 23.04483 -24.32468 1.000 63.31047 180 GLY B CA 1
ATOM 1375 C C . GLY A 1 180 ? -16.10119 22.73597 -23.10923 1.000 64.56740 180 GLY B C 1
ATOM 1376 O O . GLY A 1 180 ? -17.06045 23.47410 -22.85098 1.000 64.91141 180 GLY B O 1
ATOM 1377 N N . LYS A 1 181 ? -15.78303 21.68730 -22.35179 1.000 62.16299 181 LYS B N 1
ATOM 1378 C CA . LYS A 1 181 ? -16.60906 21.27801 -21.21455 1.000 65.63175 181 LYS B CA 1
ATOM 1379 C C . LYS A 1 181 ? -16.24686 22.12977 -20.00145 1.000 67.55088 181 LYS B C 1
ATOM 1380 O O . LYS A 1 181 ? -15.41946 21.74988 -19.16860 1.000 66.98896 181 LYS B O 1
ATOM 1382 N N . TRP A 1 182 ? -16.89906 23.29287 -19.89050 1.000 67.01315 182 TRP B N 1
ATOM 1383 C CA . TRP A 1 182 ? -16.55661 24.24819 -18.83765 1.000 67.79196 182 TRP B CA 1
ATOM 1384 C C . TRP A 1 182 ? -16.83254 23.68066 -17.45316 1.000 68.20603 182 TRP B C 1
ATOM 1385 O O . TRP A 1 182 ? -15.97744 23.74759 -16.56370 1.000 70.33481 182 TRP B O 1
ATOM 1396 N N . GLU A 1 183 ? -18.03035 23.12899 -17.24927 1.000 70.51153 183 GLU B N 1
ATOM 1397 C CA . GLU A 1 183 ? -18.39175 22.59830 -15.93753 1.000 70.64613 183 GLU B CA 1
ATOM 1398 C C . GLU A 1 183 ? -17.47026 21.45077 -15.52802 1.000 70.43889 183 GLU B C 1
ATOM 1399 O O . GLU A 1 183 ? -17.06378 21.35544 -14.36336 1.000 72.28691 183 GLU B O 1
ATOM 1405 N N . GLU A 1 184 ? -17.08236 20.60332 -16.48257 1.000 69.93808 184 GLU B N 1
ATOM 1406 C CA . GLU A 1 184 ? -16.26411 19.43759 -16.16119 1.000 69.16970 184 GLU B CA 1
ATOM 1407 C C . GLU A 1 184 ? -14.86552 19.84836 -15.71467 1.000 69.22547 184 GLU B C 1
ATOM 1408 O O . GLU A 1 184 ? -14.39678 19.45572 -14.63540 1.000 70.83886 184 GLU B O 1
ATOM 1414 N N . ALA A 1 185 ? -14.17755 20.63318 -16.54723 1.000 69.46267 185 ALA B N 1
ATOM 1415 C CA . ALA A 1 185 ? -12.84269 21.09960 -16.19366 1.000 67.81908 185 ALA B CA 1
ATOM 1416 C C . ALA A 1 185 ? -12.87599 21.95848 -14.93807 1.000 66.83875 185 ALA B C 1
ATOM 1417 O O . ALA A 1 185 ? -11.97265 21.87758 -14.09844 1.000 68.90831 185 ALA B O 1
ATOM 1419 N N . THR A 1 186 ? -13.91523 22.78255 -14.78733 1.000 67.69317 186 THR B N 1
ATOM 1420 C CA . THR A 1 186 ? -14.01434 23.64029 -13.61222 1.000 67.59322 186 THR B CA 1
ATOM 1421 C C . THR A 1 186 ? -14.18555 22.81529 -12.34244 1.000 70.36260 186 THR B C 1
ATOM 1422 O O . THR A 1 186 ? -13.66669 23.18375 -11.28140 1.000 69.74496 186 THR B O 1
ATOM 1426 N N . ARG A 1 187 ? -14.89590 21.68462 -12.43231 1.000 69.48361 187 ARG B N 1
ATOM 1427 C CA . ARG A 1 187 ? -15.05412 20.82907 -11.26215 1.000 70.52411 187 ARG B CA 1
ATOM 1428 C C . ARG A 1 187 ? -13.77025 20.06748 -10.96328 1.000 68.88673 187 ARG B C 1
ATOM 1429 O O . ARG A 1 187 ? -13.44940 19.81015 -9.79673 1.000 66.06491 187 ARG B O 1
ATOM 1431 N N . PHE A 1 188 ? -13.02093 19.69762 -12.00182 1.000 69.41467 188 PHE B N 1
ATOM 1432 C CA . PHE A 1 188 ? -11.74996 19.02503 -11.75373 1.000 67.22802 188 PHE B CA 1
ATOM 1433 C C . PHE A 1 188 ? -10.74041 19.97109 -11.10956 1.000 65.85717 188 PHE B C 1
ATOM 1434 O O . PHE A 1 188 ? -10.01323 19.57855 -10.18904 1.000 65.52069 188 PHE B O 1
ATOM 1442 N N . LEU A 1 189 ? -10.69312 21.22579 -11.56793 1.000 66.50356 189 LEU B N 1
ATOM 1443 C CA . LEU A 1 189 ? -9.64554 22.14623 -11.13340 1.000 64.96948 189 LEU B CA 1
ATOM 1444 C C . LEU A 1 189 ? -9.85436 22.66639 -9.71312 1.000 65.13177 189 LEU B C 1
ATOM 1445 O O . LEU A 1 189 ? -8.87051 22.93311 -9.01219 1.000 63.57577 189 LEU B O 1
ATOM 1450 N N . HIS A 1 190 ? -11.10317 22.81559 -9.26645 1.000 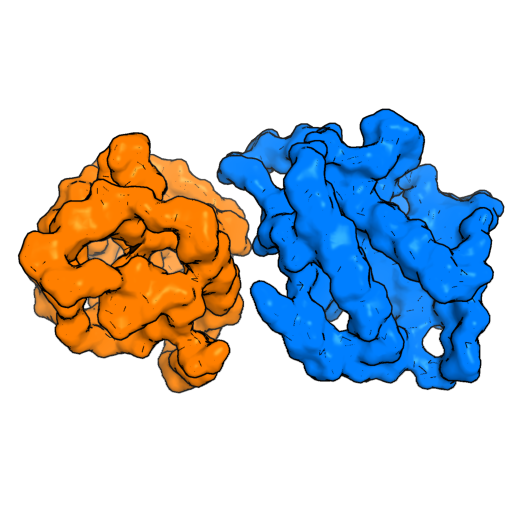66.41463 190 HIS B N 1
ATOM 1451 C CA . HIS A 1 190 ? -11.39154 23.44244 -7.98070 1.000 66.52522 190 HIS B CA 1
ATOM 1452 C C . HIS A 1 190 ? -11.28097 22.48570 -6.79474 1.000 66.07620 190 HIS B C 1
ATOM 1453 O O . HIS A 1 190 ? -11.75496 22.82515 -5.70315 1.000 68.26691 190 HIS B O 1
ATOM 1460 N N . SER A 1 191 ? -10.67039 21.31766 -6.96327 1.000 65.13743 191 SER B N 1
ATOM 1461 C CA . SER A 1 191 ? -10.47688 20.39611 -5.84760 1.000 63.57270 191 SER B CA 1
ATOM 1462 C C . SER A 1 191 ? -9.13929 20.63411 -5.15394 1.000 62.90791 191 SER B C 1
ATOM 1463 O O . SER A 1 191 ? -8.17302 19.90272 -5.37978 1.000 62.25606 191 SER B O 1
ATOM 1466 N N . SER B 1 2 ? -5.53794 -15.11051 -5.96504 1.000 51.92888 2 SER A N 1
ATOM 1467 C CA . SER B 1 2 ? -5.80948 -14.64636 -7.31997 1.000 51.23844 2 SER A CA 1
ATOM 1468 C C . SER B 1 2 ? -5.63846 -13.12167 -7.41456 1.000 52.04930 2 SER A C 1
ATOM 1469 O O . SER B 1 2 ? -6.42717 -12.36527 -6.84363 1.000 53.23289 2 SER A O 1
ATOM 1472 N N . ASN B 1 3 ? -4.59874 -12.68651 -8.12994 1.000 48.72983 3 ASN A N 1
ATOM 1473 C CA . ASN B 1 3 ? -4.27115 -11.28190 -8.34953 1.000 48.78812 3 ASN A CA 1
ATOM 1474 C C . ASN B 1 3 ? -4.59982 -10.88811 -9.79039 1.000 46.05563 3 ASN A C 1
ATOM 1475 O O . ASN B 1 3 ? -5.10923 -11.68349 -10.57966 1.000 45.39610 3 ASN A O 1
ATOM 1480 N N . THR B 1 4 ? -4.30017 -9.64168 -10.14261 1.000 45.66999 4 THR A N 1
ATOM 1481 C CA . THR B 1 4 ? -4.41267 -9.21605 -11.53245 1.000 40.51581 4 THR A CA 1
ATOM 1482 C C . THR B 1 4 ? -3.06329 -9.03539 -12.21002 1.000 41.81333 4 THR A C 1
ATOM 1483 O O . THR B 1 4 ? -2.88420 -9.48895 -13.34708 1.000 39.08278 4 THR A O 1
ATOM 1487 N N . ILE B 1 5 ? -2.09286 -8.42185 -11.54022 1.000 36.20485 5 ILE A N 1
ATOM 1488 C CA . ILE B 1 5 ? -0.75526 -8.28577 -12.10572 1.000 34.45403 5 ILE A CA 1
ATOM 1489 C C . ILE B 1 5 ? 0.00002 -9.58774 -11.86400 1.000 33.51485 5 ILE A C 1
ATOM 1490 O O . ILE B 1 5 ? 0.01964 -10.10804 -10.74156 1.000 38.21369 5 ILE A O 1
ATOM 1495 N N . LYS B 1 6 ? 0.61600 -10.13584 -12.91669 1.000 31.09703 6 LYS A N 1
ATOM 1496 C CA . LYS B 1 6 ? 1.44640 -11.32136 -12.75917 1.000 29.02780 6 LYS A CA 1
ATOM 1497 C C . LYS B 1 6 ? 2.91422 -11.09738 -13.08317 1.000 28.09947 6 LYS A C 1
ATOM 1498 O O . LYS B 1 6 ? 3.72028 -12.00214 -12.83659 1.000 27.55852 6 LYS A O 1
ATOM 1504 N N . MET B 1 7 ? 3.28520 -9.92344 -13.60191 1.000 23.18715 7 MET A N 1
ATOM 1505 C CA . MET B 1 7 ? 4.64777 -9.57691 -13.98445 1.000 19.60319 7 MET A CA 1
ATOM 1506 C C . MET B 1 7 ? 4.90887 -8.11583 -13.64627 1.000 21.42418 7 MET A C 1
ATOM 1507 O O . MET B 1 7 ? 4.05526 -7.26935 -13.90626 1.000 24.70333 7 MET A O 1
ATOM 1512 N N . VAL B 1 8 ? 6.09763 -7.82025 -13.10958 1.000 23.53817 8 VAL A N 1
ATOM 1513 C CA . VAL B 1 8 ? 6.58217 -6.44175 -12.95984 1.000 21.33467 8 VAL A CA 1
ATOM 1514 C C . VAL B 1 8 ? 7.95442 -6.32329 -13.61132 1.000 21.95705 8 VAL A C 1
ATOM 1515 O O . VAL B 1 8 ? 8.86266 -7.08931 -13.27790 1.000 23.88360 8 VAL A O 1
ATOM 1519 N N . VAL B 1 9 ? 8.13319 -5.29038 -14.44651 1.000 24.44406 9 VAL A N 1
ATOM 1520 C CA . VAL B 1 9 ? 9.31895 -5.08999 -15.27950 1.000 24.71979 9 VAL A CA 1
ATOM 1521 C C . VAL B 1 9 ? 9.99361 -3.78278 -14.88737 1.000 25.57609 9 VAL A C 1
ATOM 1522 O O . VAL B 1 9 ? 9.33431 -2.73997 -14.80200 1.000 25.78979 9 VAL A O 1
ATOM 1526 N N . GLY B 1 10 ? 11.30801 -3.82758 -14.69508 1.000 27.72836 10 GLY A N 1
ATOM 1527 C CA . GLY B 1 10 ? 12.10080 -2.63933 -14.42098 1.000 29.16086 10 GLY A CA 1
ATOM 1528 C C . GLY B 1 10 ? 13.07631 -2.38666 -15.55911 1.000 28.53626 10 GLY A C 1
ATOM 1529 O O . GLY B 1 10 ? 13.74386 -3.30991 -16.02733 1.000 32.68092 10 GLY A O 1
ATOM 1530 N N . LEU B 1 11 ? 13.15318 -1.12763 -15.98625 1.000 30.62122 11 LEU A N 1
ATOM 1531 C CA . LEU B 1 11 ? 13.85778 -0.75041 -17.20570 1.000 30.66446 11 LEU A CA 1
ATOM 1532 C C . LEU B 1 11 ? 15.17096 -0.03341 -16.90099 1.000 28.47354 11 LEU A C 1
ATOM 1533 O O . LEU B 1 11 ? 15.23317 0.83660 -16.02398 1.000 32.26862 11 LEU A O 1
ATOM 1538 N N . GLY B 1 12 ? 16.21223 -0.39385 -17.64116 1.000 28.59104 12 GLY A N 1
ATOM 1539 C CA . GLY B 1 12 ? 17.52593 0.18612 -17.43892 1.000 32.20986 12 GLY A CA 1
ATOM 1540 C C . GLY B 1 12 ? 18.53083 -0.44492 -18.37714 1.000 33.12506 12 GLY A C 1
ATOM 1541 O O . GLY B 1 12 ? 18.20251 -1.33015 -19.17007 1.000 32.01241 12 GLY A O 1
ATOM 1542 N N . ASN B 1 13 ? 19.77227 0.03310 -18.27479 1.000 32.86513 13 ASN A N 1
ATOM 1543 C CA . ASN B 1 13 ? 20.91101 -0.46490 -19.03228 1.000 34.19911 13 ASN A CA 1
ATOM 1544 C C . ASN B 1 13 ? 21.85599 -1.23731 -18.12037 1.000 37.83547 13 ASN A C 1
ATOM 1545 O O . ASN B 1 13 ? 21.88194 -1.02218 -16.90319 1.000 38.85792 13 ASN A O 1
ATOM 1550 N N . PRO B 1 14 ? 22.64973 -2.14932 -18.67383 1.000 41.29784 14 PRO A N 1
ATOM 1551 C CA . PRO B 1 14 ? 23.57397 -2.93028 -17.84852 1.000 41.52241 14 PRO A CA 1
ATOM 1552 C C . PRO B 1 14 ? 24.95574 -2.30656 -17.73645 1.000 42.04266 14 PRO A C 1
ATOM 1553 O O . PRO B 1 14 ? 25.44836 -1.63037 -18.64160 1.000 39.93632 14 PRO A O 1
ATOM 1557 N N . GLY B 1 15 ? 25.58551 -2.56648 -16.60150 1.000 43.44218 15 GLY A N 1
ATOM 1558 C CA . GLY B 1 15 ? 26.92008 -2.07309 -16.33115 1.000 45.69951 15 GLY A CA 1
ATOM 1559 C C . GLY B 1 15 ? 26.90423 -0.88567 -15.38990 1.000 48.39398 15 GLY A C 1
ATOM 1560 O O . GLY B 1 15 ? 25.92890 -0.13090 -15.30961 1.000 48.57998 15 GLY A O 1
ATOM 1561 N N . LYS B 1 16 ? 28.00366 -0.71943 -14.64938 1.000 51.03199 16 LYS A N 1
ATOM 1562 C CA . LYS B 1 16 ? 28.11579 0.41526 -13.74154 1.000 48.58491 16 LYS A CA 1
ATOM 1563 C C . LYS B 1 16 ? 28.24313 1.72974 -14.49319 1.000 48.72136 16 LYS A C 1
ATOM 1564 O O . LYS B 1 16 ? 27.97741 2.79112 -13.91835 1.000 50.45587 16 LYS A O 1
ATOM 1570 N N . GLU B 1 17 ? 28.64318 1.68178 -15.76365 1.000 48.45162 17 GLU A N 1
ATOM 1571 C CA . GLU B 1 17 ? 28.73281 2.90449 -16.54891 1.000 50.11956 17 GLU A CA 1
ATOM 1572 C C . GLU B 1 17 ? 27.36088 3.54559 -16.73904 1.000 48.05073 17 GLU A C 1
ATOM 1573 O O . GLU B 1 17 ? 27.26541 4.76736 -16.90970 1.000 49.54674 17 GLU A O 1
ATOM 1579 N N . TYR B 1 18 ? 26.29167 2.74448 -16.68233 1.000 46.14372 18 TYR A N 1
ATOM 1580 C CA . TYR B 1 18 ? 24.92232 3.23631 -16.75056 1.000 44.43492 18 TYR A CA 1
ATOM 1581 C C . TYR B 1 18 ? 24.12173 2.97279 -15.48049 1.000 40.98036 18 TYR A C 1
ATOM 1582 O O . TYR B 1 18 ? 22.93109 3.30066 -15.44160 1.000 40.03089 18 TYR A O 1
ATOM 1591 N N . GLU B 1 19 ? 24.73617 2.39719 -14.44305 1.000 41.87117 19 GLU A N 1
ATOM 1592 C CA . GLU B 1 19 ? 23.98203 1.95676 -13.27041 1.000 42.05725 19 GLU A CA 1
ATOM 1593 C C . GLU B 1 19 ? 23.30832 3.11152 -12.54877 1.000 39.19494 19 GLU A C 1
ATOM 1594 O O . GLU B 1 19 ? 22.22360 2.94065 -11.97901 1.000 41.14895 19 GLU A O 1
ATOM 1600 N N . GLN B 1 20 ? 23.92878 4.28473 -12.55241 1.000 40.60409 20 GLN A N 1
ATOM 1601 C CA . GLN B 1 20 ? 23.44427 5.41302 -11.77376 1.000 42.27097 20 GLN A CA 1
ATOM 1602 C C . GLN B 1 20 ? 22.71589 6.45866 -12.60624 1.000 38.90946 20 GLN A C 1
ATOM 1603 O O . GLN B 1 20 ? 22.27139 7.46504 -12.04498 1.000 41.87230 20 GLN A O 1
ATOM 1609 N N . THR B 1 21 ? 22.58022 6.25048 -13.91558 1.000 39.76829 21 THR A N 1
ATOM 1610 C CA . THR B 1 21 ? 21.97280 7.22800 -14.80835 1.000 36.25339 21 THR A CA 1
ATOM 1611 C C . THR B 1 21 ? 20.45506 7.26550 -14.64455 1.000 34.47808 21 THR A C 1
ATOM 1612 O O . THR B 1 21 ? 19.84857 6.39113 -14.03080 1.000 35.75945 21 THR A O 1
ATOM 1616 N N . ARG B 1 22 ? 19.84317 8.30911 -15.22355 1.000 34.88016 22 ARG A N 1
ATOM 1617 C CA . ARG B 1 22 ? 18.40327 8.52433 -15.08292 1.000 32.20951 22 ARG A CA 1
ATOM 1618 C C . ARG B 1 22 ? 17.60260 7.43036 -15.78993 1.000 32.10957 22 ARG A C 1
ATOM 1619 O O . ARG B 1 22 ? 16.57126 6.97668 -15.27848 1.000 33.42732 22 ARG A O 1
ATOM 1627 N N . HIS B 1 23 ? 18.07286 6.98133 -16.95363 1.000 32.26271 23 HIS A N 1
ATOM 1628 C CA . HIS B 1 23 ? 17.38988 5.93598 -17.70799 1.000 35.74798 23 HIS A CA 1
ATOM 1629 C C . HIS B 1 23 ? 17.22894 4.64055 -16.91912 1.000 33.07298 23 HIS A C 1
ATOM 1630 O O . HIS B 1 23 ? 16.49733 3.74918 -17.36771 1.000 39.42316 23 HIS A O 1
ATOM 1637 N N . ASN B 1 24 ? 17.87901 4.51271 -15.76432 1.000 35.04419 24 ASN A N 1
ATOM 1638 C CA . ASN B 1 24 ? 17.81186 3.30117 -14.96189 1.000 32.28318 24 ASN A CA 1
ATOM 1639 C C . ASN B 1 24 ? 16.91586 3.43710 -13.74218 1.000 32.15342 24 ASN A C 1
ATOM 1640 O O . ASN B 1 24 ? 16.95055 2.55410 -12.88228 1.000 30.74852 24 ASN A O 1
ATOM 1645 N N . ALA B 1 25 ? 16.13007 4.51976 -13.62790 1.000 27.68198 25 ALA A N 1
ATOM 1646 C CA . ALA B 1 25 ? 15.24371 4.64188 -12.47021 1.000 27.03657 25 ALA A CA 1
ATOM 1647 C C . ALA B 1 25 ? 14.41615 3.37422 -12.26674 1.000 29.67477 25 ALA A C 1
ATOM 1648 O O . ALA B 1 25 ? 14.23433 2.91019 -11.12954 1.000 27.97925 25 ALA A O 1
ATOM 1650 N N . GLY B 1 26 ? 13.96859 2.76463 -13.36717 1.000 30.19723 26 GLY A N 1
ATOM 1651 C CA . GLY B 1 26 ? 13.19095 1.54233 -13.26641 1.000 27.36497 26 GLY A CA 1
ATOM 1652 C C . GLY B 1 26 ? 13.93725 0.44073 -12.53790 1.000 27.34245 26 GLY A C 1
ATOM 1653 O O . GLY B 1 26 ? 13.38532 -0.21644 -11.65871 1.000 29.19203 26 GLY A O 1
ATOM 1654 N N . PHE B 1 27 ? 15.21022 0.23190 -12.89399 1.000 27.22622 27 PHE A N 1
ATOM 1655 C CA . PHE B 1 27 ? 16.02395 -0.74948 -12.18760 1.000 30.93671 27 PHE A CA 1
ATOM 1656 C C . PHE B 1 27 ? 16.05164 -0.44880 -10.69444 1.000 34.21936 27 PHE A C 1
ATOM 1657 O O . PHE B 1 27 ? 15.81286 -1.34064 -9.86346 1.000 30.40937 27 PHE A O 1
ATOM 1665 N N . TRP B 1 28 ? 16.28986 0.82431 -10.33809 1.000 33.07365 28 TRP A N 1
ATOM 1666 C CA . TRP B 1 28 ? 16.35465 1.18268 -8.92844 1.000 30.63361 28 TRP A CA 1
ATOM 1667 C C . TRP B 1 28 ? 15.07003 0.80494 -8.22265 1.000 27.62073 28 TRP A C 1
ATOM 1668 O O . TRP B 1 28 ? 15.09037 0.45032 -7.04190 1.000 31.49282 28 TRP A O 1
ATOM 1679 N N . PHE B 1 29 ? 13.94653 0.83443 -8.93356 1.000 29.30854 29 PHE A N 1
ATOM 1680 C CA . PHE B 1 29 ? 12.69514 0.50589 -8.26889 1.000 27.53440 29 PHE A CA 1
ATOM 1681 C C . PHE B 1 29 ? 12.58345 -0.98806 -8.01156 1.000 30.31541 29 PHE A C 1
ATOM 1682 O O . PHE B 1 29 ? 12.17235 -1.40537 -6.92087 1.000 28.99365 29 PHE A O 1
ATOM 1690 N N . LEU B 1 30 ? 12.93760 -1.81807 -8.99627 1.000 27.68904 30 LEU A N 1
ATOM 1691 C CA . LEU B 1 30 ? 12.73074 -3.23709 -8.73901 1.000 33.42400 30 LEU A CA 1
ATOM 1692 C C . LEU B 1 30 ? 13.64908 -3.73383 -7.63764 1.000 29.61586 30 LEU A C 1
ATOM 1693 O O . LEU B 1 30 ? 13.23541 -4.56672 -6.81915 1.000 36.32864 30 LEU A O 1
ATOM 1698 N N . ASP B 1 31 ? 14.86108 -3.18686 -7.55053 1.000 33.62537 31 ASP A N 1
ATOM 1699 C CA . ASP B 1 31 ? 15.75703 -3.59328 -6.47465 1.000 34.50956 31 ASP A CA 1
ATOM 1700 C C . ASP B 1 31 ? 15.15069 -3.31346 -5.10832 1.000 32.32287 31 ASP A C 1
ATOM 1701 O O . ASP B 1 31 ? 15.44502 -4.03199 -4.14418 1.000 35.34334 31 ASP A O 1
ATOM 1706 N N . GLU B 1 32 ? 14.27227 -2.30809 -5.00580 1.000 30.76562 32 GLU A N 1
ATOM 1707 C CA . GLU B 1 32 ? 13.57014 -2.11719 -3.74583 1.000 32.21069 32 GLU A CA 1
ATOM 1708 C C . GLU B 1 32 ? 12.41200 -3.09391 -3.61338 1.000 31.98958 32 GLU A C 1
ATOM 1709 O O . GLU B 1 32 ? 12.25142 -3.71723 -2.56054 1.000 35.96342 32 GLU A O 1
ATOM 1715 N N . LEU B 1 33 ? 11.62601 -3.28757 -4.67442 1.000 30.76440 33 LEU A N 1
ATOM 1716 C CA . LEU B 1 33 ? 10.51798 -4.23306 -4.57518 1.000 36.11117 33 LEU A CA 1
ATOM 1717 C C . LEU B 1 33 ? 11.02571 -5.62951 -4.21269 1.000 33.93170 33 LEU A C 1
ATOM 1718 O O . LEU B 1 33 ? 10.53741 -6.25101 -3.26282 1.000 35.74577 33 LEU A O 1
ATOM 1723 N N . ALA B 1 34 ? 12.05844 -6.10701 -4.91338 1.000 32.44381 34 ALA A N 1
ATOM 1724 C CA . ALA B 1 34 ? 12.63061 -7.41063 -4.57749 1.000 34.22638 34 ALA A CA 1
ATOM 1725 C C . ALA B 1 34 ? 13.16847 -7.45573 -3.15111 1.000 36.72051 34 ALA A C 1
ATOM 1726 O O . ALA B 1 34 ? 13.13562 -8.51319 -2.51397 1.000 39.29271 34 ALA A O 1
ATOM 1728 N N . TRP B 1 35 ? 13.67328 -6.33622 -2.62494 1.000 36.37538 35 TRP A N 1
ATOM 1729 C CA . TRP B 1 35 ? 14.12311 -6.37209 -1.23886 1.000 37.07116 35 TRP A CA 1
ATOM 1730 C C . TRP B 1 35 ? 12.93918 -6.43238 -0.28512 1.000 39.43613 35 TRP A C 1
ATOM 1731 O O . TRP B 1 35 ? 13.00240 -7.11564 0.74421 1.000 38.23277 35 TRP A O 1
ATOM 1742 N N . LYS B 1 36 ? 11.83159 -5.77680 -0.63547 1.000 35.99605 36 LYS A N 1
ATOM 1743 C CA . LYS B 1 36 ? 10.66760 -5.81033 0.24149 1.000 35.99634 36 LYS A CA 1
ATOM 1744 C C . LYS B 1 36 ? 10.01668 -7.18851 0.23116 1.000 38.02679 36 LYS A C 1
ATOM 1745 O O . LYS B 1 36 ? 9.53004 -7.66008 1.26482 1.000 36.66799 36 LYS A O 1
ATOM 1751 N N . TRP B 1 37 ? 10.03342 -7.85815 -0.91337 1.000 34.90285 37 TRP A N 1
ATOM 1752 C CA . TRP B 1 37 ? 9.38096 -9.14645 -1.07588 1.000 38.79021 37 TRP A CA 1
ATOM 1753 C C . TRP B 1 37 ? 10.30593 -10.31966 -0.75485 1.000 37.07606 37 TRP A C 1
ATOM 1754 O O . TRP B 1 37 ? 9.92708 -11.47158 -0.99099 1.000 37.61366 37 TRP A O 1
ATOM 1765 N N . LYS B 1 38 ? 11.50716 -10.04823 -0.23413 1.000 36.89229 38 LYS A N 1
ATOM 1766 C CA . LYS B 1 38 ? 12.47668 -11.08243 0.15901 1.000 38.75754 38 LYS A CA 1
ATOM 1767 C C . LYS B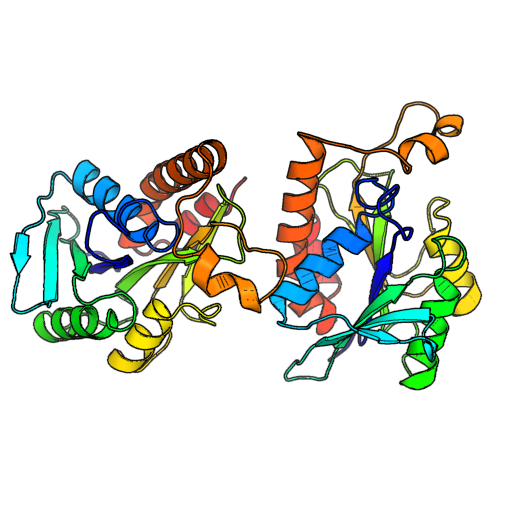 1 38 ? 12.81241 -12.03382 -0.98880 1.000 40.44022 38 LYS A C 1
ATOM 1768 O O . LYS B 1 38 ? 13.03838 -13.22976 -0.77690 1.000 41.29577 38 LYS A O 1
ATOM 1774 N N . ALA B 1 39 ? 12.85072 -11.52310 -2.21496 1.000 40.14857 39 ALA A N 1
ATOM 1775 C CA . ALA B 1 39 ? 13.13788 -12.34170 -3.38274 1.000 34.64730 39 ALA A CA 1
ATOM 1776 C C . ALA B 1 39 ? 14.54729 -12.06771 -3.89449 1.000 35.08869 39 ALA A C 1
ATOM 1777 O O . ALA B 1 39 ? 15.10782 -10.98891 -3.68760 1.000 44.29757 39 ALA A O 1
ATOM 1779 N N . SER B 1 40 ? 15.12384 -13.06317 -4.55298 1.000 37.06842 40 SER A N 1
ATOM 1780 C CA . SER B 1 40 ? 16.48390 -12.98031 -5.06202 1.000 38.54929 40 SER A CA 1
ATOM 1781 C C . SER B 1 40 ? 16.47894 -13.11624 -6.57831 1.000 39.58944 40 SER A C 1
ATOM 1782 O O . SER B 1 40 ? 15.74897 -13.94189 -7.13685 1.000 36.28892 40 SER A O 1
ATOM 1785 N N . PHE B 1 41 ? 17.29512 -12.29599 -7.23406 1.000 39.70662 41 PHE A N 1
ATOM 1786 C CA . PHE B 1 41 ? 17.38472 -12.29479 -8.68630 1.000 35.56125 41 PHE A CA 1
ATOM 1787 C C . PHE B 1 41 ? 18.36415 -13.35851 -9.16041 1.000 36.98180 41 PHE A C 1
ATOM 1788 O O . PHE B 1 41 ? 19.47525 -13.46908 -8.62787 1.000 38.44202 41 PHE A O 1
ATOM 1796 N N . LYS B 1 42 ? 17.95980 -14.13803 -10.16560 1.000 34.01461 42 LYS A N 1
ATOM 1797 C CA . LYS B 1 42 ? 18.85457 -15.08268 -10.82011 1.000 38.39277 42 LYS A CA 1
ATOM 1798 C C . LYS B 1 42 ? 18.94379 -14.77212 -12.30750 1.000 35.61087 42 LYS A 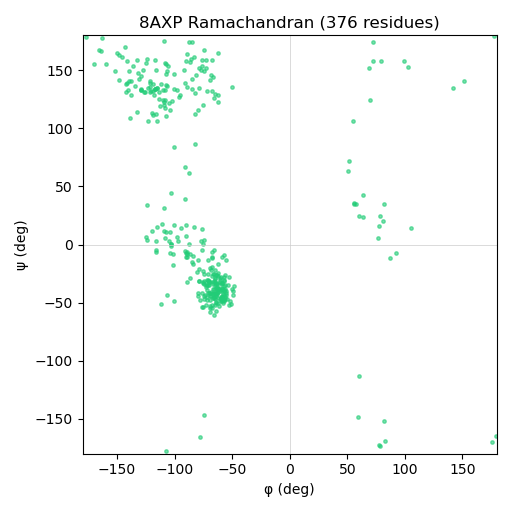C 1
ATOM 1799 O O . LYS B 1 42 ? 17.92881 -14.51909 -12.96534 1.000 33.05507 42 LYS A O 1
ATOM 1801 N N . GLU B 1 43 ? 20.16026 -14.78919 -12.83408 1.000 35.31283 43 GLU A N 1
ATOM 1802 C CA . GLU B 1 43 ? 20.33638 -14.70098 -14.27634 1.000 39.62161 43 GLU A CA 1
ATOM 1803 C C . GLU B 1 43 ? 19.67547 -15.89843 -14.95403 1.000 37.02029 43 GLU A C 1
ATOM 1804 O O . GLU B 1 43 ? 19.98593 -17.04638 -14.62365 1.000 41.09287 43 GLU A O 1
ATOM 1810 N N . GLU B 1 44 ? 18.73695 -15.64255 -15.87647 1.000 37.51886 44 GLU A N 1
ATOM 1811 C CA . GLU B 1 44 ? 18.15726 -16.69127 -16.71687 1.000 35.91880 44 GLU A CA 1
ATOM 1812 C C . GLU B 1 44 ? 18.46335 -16.34635 -18.17008 1.000 37.02671 44 GLU A C 1
ATOM 1813 O O . GLU B 1 44 ? 17.96583 -15.34155 -18.69342 1.000 33.14340 44 GLU A O 1
ATOM 1819 N N . LYS B 1 45 ? 19.29151 -17.17860 -18.80892 1.000 36.02772 45 LYS A N 1
ATOM 1820 C CA . LYS B 1 45 ? 19.62239 -16.99163 -20.21791 1.000 33.38146 45 LYS A CA 1
ATOM 1821 C C . LYS B 1 45 ? 18.37127 -17.01294 -21.08831 1.000 35.89103 45 LYS A C 1
ATOM 1822 O O . LYS B 1 45 ? 18.23508 -16.20546 -22.01587 1.000 34.88786 45 LYS A O 1
ATOM 1828 N N . LYS B 1 46 ? 17.44706 -17.93739 -20.80786 1.000 38.01254 46 LYS A N 1
ATOM 1829 C CA . LYS B 1 46 ? 16.28081 -18.11374 -21.66379 1.000 34.25928 46 LYS A CA 1
ATOM 1830 C C . LYS B 1 46 ? 15.41323 -16.85984 -21.71339 1.000 36.42088 46 LYS A C 1
ATOM 1831 O O . LYS B 1 46 ? 14.59803 -16.72026 -22.63129 1.000 35.14561 46 LYS A O 1
ATOM 1837 N N . PHE B 1 47 ? 15.59074 -15.92678 -20.76874 1.000 35.05363 47 PHE A N 1
ATOM 1838 C CA . PHE B 1 47 ? 14.76120 -14.72707 -20.68392 1.000 32.20274 47 PHE A CA 1
ATOM 1839 C C . PHE B 1 47 ? 15.55335 -13.43235 -20.82898 1.000 32.91608 47 PHE A C 1
ATOM 1840 O O . PHE B 1 47 ? 15.02168 -12.36284 -20.52328 1.000 28.96073 47 PHE A O 1
ATOM 1848 N N . PHE B 1 48 ? 16.81671 -13.49951 -21.23956 1.000 35.45637 48 PHE A N 1
ATOM 1849 C CA . PHE B 1 48 ? 17.60124 -12.31131 -21.57476 1.000 34.45296 48 PHE A CA 1
ATOM 1850 C C . PHE B 1 48 ? 17.64278 -11.30714 -20.42184 1.000 36.87084 48 PHE A C 1
ATOM 1851 O O . PHE B 1 48 ? 17.63412 -10.08807 -20.63182 1.000 31.86715 48 PHE A O 1
ATOM 1859 N N . GLY B 1 49 ? 17.69019 -11.81277 -19.19480 1.000 33.50733 49 GLY A N 1
ATOM 1860 C CA . GLY B 1 49 ? 17.78239 -10.92675 -18.05556 1.000 35.57140 49 GLY A CA 1
ATOM 1861 C C . GLY B 1 49 ? 17.79344 -11.70094 -16.75785 1.000 34.61555 49 GLY A C 1
ATOM 1862 O O . GLY B 1 49 ? 18.01396 -12.91359 -16.73229 1.000 36.45103 49 GLY A O 1
ATOM 1863 N N . GLU B 1 50 ? 17.55708 -10.96845 -15.67234 1.000 34.03603 50 GLU A N 1
ATOM 1864 C CA . GLU B 1 50 ? 17.52645 -11.53599 -14.33270 1.000 34.46846 50 GLU A CA 1
ATOM 1865 C C . GLU B 1 50 ? 16.09310 -11.55382 -13.82090 1.000 32.76883 50 GLU A C 1
ATOM 1866 O O . GLU B 1 50 ? 15.36690 -10.55555 -13.93121 1.000 27.04879 50 GLU A O 1
ATOM 1872 N N . VAL B 1 51 ? 15.69263 -12.68893 -13.26403 1.000 27.52391 51 VAL A N 1
ATOM 1873 C CA . VAL B 1 51 ? 14.29897 -12.94348 -12.94588 1.000 31.68108 51 VAL A CA 1
ATOM 1874 C C . VAL B 1 51 ? 14.19256 -13.35765 -11.48541 1.000 33.51398 51 VAL A C 1
ATOM 1875 O O . VAL B 1 51 ? 15.11271 -13.96247 -10.92191 1.000 35.51272 51 VAL A O 1
ATOM 1879 N N . ALA B 1 52 ? 13.05068 -13.02931 -10.87832 1.000 28.45792 52 ALA A N 1
ATOM 1880 C CA . ALA B 1 52 ? 12.79972 -13.30786 -9.46955 1.000 36.39968 52 ALA A CA 1
ATOM 1881 C C . ALA B 1 52 ? 11.34890 -13.72251 -9.26453 1.000 35.28963 52 ALA A C 1
ATOM 1882 O O . ALA B 1 52 ? 10.43308 -13.05605 -9.75399 1.000 33.01685 52 ALA A O 1
ATOM 1884 N N . ARG B 1 53 ? 11.13444 -14.81405 -8.53988 1.000 36.21537 53 ARG A N 1
ATOM 1885 C CA . ARG B 1 53 ? 9.79245 -15.23925 -8.16388 1.000 34.79643 53 ARG A CA 1
ATOM 1886 C C . ARG B 1 53 ? 9.48188 -14.69925 -6.77508 1.000 41.50249 53 ARG A C 1
ATOM 1887 O O . ARG B 1 53 ? 10.28114 -14.86560 -5.84543 1.000 43.43783 53 ARG A O 1
ATOM 1895 N N . ALA B 1 54 ? 8.33650 -14.04133 -6.63535 1.000 38.35912 54 ALA A N 1
ATOM 1896 C CA . ALA B 1 54 ? 7.89891 -13.50079 -5.35810 1.000 39.55053 54 ALA A CA 1
ATOM 1897 C C . ALA B 1 54 ? 6.66751 -14.26864 -4.90948 1.000 42.72778 54 ALA A C 1
ATOM 1898 O O . ALA B 1 54 ? 5.63645 -14.26459 -5.60139 1.000 36.14676 54 ALA A O 1
ATOM 1900 N N . ALA B 1 55 ? 6.79240 -14.91771 -3.75062 1.000 38.01968 55 ALA A N 1
ATOM 1901 C CA . ALA B 1 55 ? 5.75372 -15.76304 -3.17896 1.000 42.22957 55 ALA A CA 1
ATOM 1902 C C . ALA B 1 55 ? 4.75620 -14.88518 -2.44126 1.000 42.95859 55 ALA A C 1
ATOM 1903 O O . ALA B 1 55 ? 5.08645 -14.27987 -1.41661 1.000 43.76911 55 ALA A O 1
ATOM 1905 N N . LEU B 1 56 ? 3.53980 -14.80873 -2.96795 1.000 43.03729 56 LEU A N 1
ATOM 1906 C CA . LEU B 1 56 ? 2.46874 -14.03257 -2.38462 1.000 48.53772 56 LEU A CA 1
ATOM 1907 C C . LEU B 1 56 ? 1.29402 -14.94611 -2.07032 1.000 49.87349 56 LEU A C 1
ATOM 1908 O O . LEU B 1 56 ? 1.00684 -15.86923 -2.84088 1.000 50.12631 56 LEU A O 1
ATOM 1913 N N . PRO B 1 57 ? 0.62135 -14.73878 -0.93821 1.000 51.07786 57 PRO A N 1
ATOM 1914 C CA . PRO B 1 57 ? -0.51880 -15.60682 -0.59731 1.000 50.12002 57 PRO A CA 1
ATOM 1915 C C . PRO B 1 57 ? -1.62050 -15.58267 -1.63846 1.000 53.44946 57 PRO A C 1
ATOM 1916 O O . PRO B 1 57 ? -2.27362 -16.60979 -1.86682 1.000 55.34142 57 PRO A O 1
ATOM 1920 N N . ASP B 1 58 ? -1.83203 -14.44290 -2.29069 1.000 50.37136 58 ASP A N 1
ATOM 1921 C CA . ASP B 1 58 ? -2.87883 -14.29858 -3.28776 1.000 48.49685 58 ASP A CA 1
ATOM 1922 C C . ASP B 1 58 ? -2.43190 -14.71970 -4.67937 1.000 52.25703 58 ASP A C 1
ATOM 1923 O O . ASP B 1 58 ? -3.26672 -14.79510 -5.58576 1.000 50.18856 58 ASP A O 1
ATOM 1928 N N . GLY B 1 59 ? -1.14698 -15.00522 -4.86780 1.000 51.28929 59 GLY A N 1
ATOM 1929 C CA . GLY B 1 59 ? -0.64095 -15.37930 -6.17325 1.000 48.69410 59 GLY A CA 1
ATOM 1930 C C . GLY B 1 59 ? 0.72814 -14.78831 -6.44398 1.000 46.03963 59 GLY A C 1
ATOM 1931 O O . GLY B 1 59 ? 0.96294 -13.59834 -6.21263 1.000 46.47193 59 GLY A O 1
ATOM 1932 N N . ASP B 1 60 ? 1.63375 -15.61275 -6.95710 1.000 46.32975 60 ASP A N 1
ATOM 1933 C CA . ASP B 1 60 ? 3.03180 -15.23454 -7.07804 1.000 43.79149 60 ASP A CA 1
ATOM 1934 C C . ASP B 1 60 ? 3.24492 -14.27018 -8.23844 1.000 38.36902 60 ASP A C 1
ATOM 1935 O O . ASP B 1 60 ? 2.49763 -14.26708 -9.22074 1.000 37.79948 60 ASP A O 1
ATOM 1940 N N . VAL B 1 61 ? 4.29092 -13.45603 -8.12429 1.000 39.08035 61 VAL A N 1
ATOM 1941 C CA . VAL B 1 61 ? 4.56164 -12.40513 -9.09851 1.000 34.81612 61 VAL A CA 1
ATOM 1942 C C . VAL B 1 61 ? 6.00681 -12.50474 -9.56286 1.000 31.48994 61 VAL A C 1
ATOM 1943 O O . VAL B 1 61 ? 6.92433 -12.67403 -8.74944 1.000 34.74834 61 VAL A O 1
ATOM 1947 N N . TRP B 1 62 ? 6.19652 -12.41530 -10.87466 1.000 28.71402 62 TRP A N 1
ATOM 1948 C CA . TRP B 1 62 ? 7.50441 -12.45338 -11.50483 1.000 29.57213 62 TRP A CA 1
ATOM 1949 C C . TRP B 1 62 ? 8.07245 -11.04534 -11.61149 1.000 28.05184 62 TRP A C 1
ATOM 1950 O O . TRP B 1 62 ? 7.37350 -10.11207 -12.00782 1.000 26.76603 62 TRP A O 1
ATOM 1961 N N . LEU B 1 63 ? 9.34539 -10.90560 -11.27210 1.000 31.56618 63 LEU A N 1
ATOM 1962 C CA . LEU B 1 63 ? 10.08063 -9.65384 -11.38119 1.000 29.34526 63 LEU A CA 1
ATOM 1963 C C . LEU B 1 63 ? 11.14993 -9.83359 -12.44837 1.000 29.50730 63 LEU A C 1
ATOM 1964 O O . LEU B 1 63 ? 11.87481 -10.82989 -12.43332 1.000 27.42047 63 LEU A O 1
ATOM 1969 N N . LEU B 1 64 ? 11.24642 -8.88762 -13.38117 1.000 30.84684 64 LEU A N 1
ATOM 1970 C CA . LEU B 1 64 ? 12.20921 -9.00475 -14.46768 1.000 26.55319 64 LEU A CA 1
ATOM 1971 C C . LEU B 1 64 ? 13.02841 -7.73366 -14.57519 1.000 29.94494 64 LEU A C 1
ATOM 1972 O O . LEU B 1 64 ? 12.47000 -6.63446 -14.54708 1.000 30.44067 64 LEU A O 1
ATOM 1977 N N . LYS B 1 65 ? 14.34355 -7.88501 -14.68494 1.000 30.50078 65 LYS A N 1
ATOM 1978 C CA . LYS B 1 65 ? 15.21112 -6.79454 -15.12600 1.000 28.54126 65 LYS A CA 1
ATOM 1979 C C . LYS B 1 65 ? 15.97902 -7.28739 -16.34285 1.000 30.27673 65 LYS A C 1
ATOM 1980 O O . LYS B 1 65 ? 16.87440 -8.14478 -16.20024 1.000 39.07359 65 LYS A O 1
ATOM 1986 N N . PRO B 1 66 ? 15.64091 -6.82393 -17.54404 1.000 27.09321 66 PRO A N 1
ATOM 1987 C CA . PRO B 1 66 ? 16.29636 -7.33421 -18.75419 1.000 33.96353 66 PRO A CA 1
ATOM 1988 C C . PRO B 1 66 ? 17.75884 -6.92098 -18.81510 1.000 33.71773 66 PRO A C 1
ATOM 1989 O O . PRO B 1 66 ? 18.18290 -5.94281 -18.19951 1.000 30.99387 66 PRO A O 1
ATOM 1993 N N . ALA B 1 67 ? 18.53202 -7.67667 -19.59887 1.000 33.75256 67 ALA A N 1
ATOM 1994 C CA . ALA B 1 67 ? 19.96132 -7.42673 -19.75907 1.000 37.75856 67 ALA A CA 1
ATOM 1995 C C . ALA B 1 67 ? 20.34041 -7.23452 -21.22409 1.000 37.50142 67 ALA A C 1
ATOM 1996 O O . ALA B 1 67 ? 21.43978 -7.59450 -21.64389 1.000 38.36478 67 ALA A O 1
ATOM 1998 N N . THR B 1 68 ? 19.44777 -6.63783 -22.00044 1.000 37.67343 68 THR A N 1
ATOM 1999 C CA . THR B 1 68 ? 19.51797 -6.64832 -23.45375 1.000 37.04505 68 THR A CA 1
ATOM 2000 C C . THR B 1 68 ? 20.01580 -5.34628 -24.06408 1.000 40.12911 68 THR A C 1
ATOM 2001 O O . THR B 1 68 ? 20.14851 -5.28196 -25.29346 1.000 42.95485 68 THR A O 1
ATOM 2005 N N . PHE B 1 69 ? 20.31172 -4.33473 -23.23722 1.000 40.98741 69 PHE A N 1
ATOM 2006 C CA . PHE B 1 69 ? 20.36832 -2.91527 -23.59912 1.000 40.51364 69 PHE A CA 1
ATOM 2007 C C . PHE B 1 69 ? 18.94090 -2.38251 -23.64718 1.000 37.50690 69 PHE A C 1
ATOM 2008 O O . PHE B 1 69 ? 17.99704 -3.15892 -23.80346 1.000 39.05101 69 PHE A O 1
ATOM 2016 N N . MET B 1 70 ? 18.75659 -1.06955 -23.50652 1.000 36.99419 70 MET A N 1
ATOM 2017 C CA . MET B 1 70 ? 17.40611 -0.54729 -23.32067 1.000 35.61977 70 MET A CA 1
ATOM 2018 C C . MET B 1 70 ? 16.53182 -0.80700 -24.54087 1.000 34.27323 70 MET A C 1
ATOM 2019 O O . MET B 1 70 ? 15.41842 -1.33146 -24.42349 1.000 37.90883 70 MET A O 1
ATOM 2024 N N . ASN B 1 71 ? 17.02530 -0.46093 -25.72567 1.000 40.13602 71 ASN A N 1
ATOM 2025 C CA . ASN B 1 71 ? 16.19568 -0.50902 -26.92099 1.000 36.29116 71 ASN A CA 1
ATOM 2026 C C . ASN B 1 71 ? 15.77169 -1.92785 -27.31146 1.000 34.92560 71 ASN A C 1
ATOM 2027 O O . ASN B 1 71 ? 14.97434 -2.06889 -28.24709 1.000 33.55457 71 ASN A O 1
ATOM 2032 N N . ARG B 1 72 ? 16.24524 -2.96837 -26.61510 1.000 33.92454 72 ARG A N 1
ATOM 2033 C CA . ARG B 1 72 ? 15.82383 -4.34455 -26.86984 1.000 36.27184 72 ARG A CA 1
ATOM 2034 C C . ARG B 1 72 ? 14.98943 -4.93043 -25.73699 1.000 31.22397 72 ARG A C 1
ATOM 2035 O O . ARG B 1 72 ? 14.82389 -6.15353 -25.67596 1.000 31.90296 72 ARG A O 1
ATOM 2043 N N . SER B 1 73 ? 14.44096 -4.08967 -24.85290 1.000 37.53259 73 SER A N 1
ATOM 2044 C CA . SER B 1 73 ? 13.77093 -4.61780 -23.66423 1.000 31.56397 73 SER A CA 1
ATOM 2045 C C . SER B 1 73 ? 12.64413 -5.57280 -24.03414 1.000 31.96908 73 SER A C 1
ATOM 2046 O O . SER B 1 73 ? 12.41167 -6.57551 -23.34008 1.000 33.21122 73 SER A O 1
ATOM 2049 N N . GLY B 1 74 ? 11.93804 -5.27992 -25.13241 1.000 29.18537 74 GLY A N 1
ATOM 2050 C CA . GLY B 1 74 ? 10.81661 -6.10717 -25.52912 1.000 27.95595 74 GLY A CA 1
ATOM 2051 C C . GLY B 1 74 ? 11.18443 -7.56725 -25.64813 1.000 25.96469 74 GLY A C 1
ATOM 2052 O O . GLY B 1 74 ? 10.39272 -8.43983 -25.28511 1.000 23.30503 74 GLY A O 1
ATOM 2053 N N . GLN B 1 75 ? 12.41656 -7.84600 -26.08365 1.000 31.26200 75 GLN A N 1
ATOM 2054 C CA . GLN B 1 75 ? 12.84141 -9.22142 -26.31252 1.000 29.57658 75 GLN A CA 1
ATOM 2055 C C . GLN B 1 75 ? 12.74387 -10.06533 -25.04414 1.000 29.59821 75 GLN A C 1
ATOM 2056 O O . GLN B 1 75 ? 12.39363 -11.25399 -25.10720 1.000 30.85085 75 GLN A O 1
ATOM 2062 N N . ALA B 1 76 ? 13.07417 -9.47792 -23.88951 1.000 28.08889 76 ALA A N 1
ATOM 2063 C CA . ALA B 1 76 ? 12.97710 -10.19900 -22.62582 1.000 25.92601 76 ALA A CA 1
ATOM 2064 C C . ALA B 1 76 ? 11.54642 -10.26655 -22.11308 1.000 24.24718 76 ALA A C 1
ATOM 2065 O O . ALA B 1 76 ? 11.17448 -11.24306 -21.44785 1.000 27.36364 76 ALA A O 1
ATOM 2067 N N . VAL B 1 77 ? 10.73184 -9.25339 -22.39535 1.000 26.36155 77 VAL A N 1
ATOM 2068 C CA . VAL B 1 77 ? 9.39106 -9.24100 -21.82434 1.000 23.79494 77 VAL A CA 1
ATOM 2069 C C . VAL B 1 77 ? 8.51575 -10.28279 -22.51457 1.000 24.48242 77 VAL A C 1
ATOM 2070 O O . VAL B 1 77 ? 7.89816 -11.12272 -21.85224 1.000 23.90558 77 VAL A O 1
ATOM 2074 N N . ALA B 1 78 ? 8.46427 -10.26053 -23.85234 1.000 26.35787 78 ALA A N 1
ATOM 2075 C CA . ALA B 1 78 ? 7.59554 -11.19561 -24.57270 1.000 26.86260 78 ALA A CA 1
ATOM 2076 C C . ALA B 1 78 ? 7.96477 -12.64260 -24.26599 1.000 24.67406 78 ALA A C 1
ATOM 2077 O O . ALA B 1 78 ? 7.08940 -13.47636 -23.99431 1.000 26.42987 78 ALA A O 1
ATOM 2079 N N . ALA B 1 79 ? 9.25949 -12.95996 -24.27705 1.000 25.18847 79 ALA A N 1
ATOM 2080 C CA . ALA B 1 79 ? 9.66025 -14.33318 -23.98873 1.000 21.80725 79 ALA A CA 1
ATOM 2081 C C . ALA B 1 79 ? 9.18164 -14.78866 -22.61479 1.000 25.93197 79 ALA A C 1
ATOM 2082 O O . ALA B 1 79 ? 8.85556 -15.96681 -22.44111 1.000 23.43898 79 ALA A O 1
ATOM 2084 N N . LEU B 1 80 ? 9.10492 -13.88752 -21.62896 1.000 24.25058 80 LEU A N 1
ATOM 2085 C CA . LEU B 1 80 ? 8.55494 -14.36153 -20.36327 1.000 24.19407 80 LEU A CA 1
ATOM 2086 C C . LEU B 1 80 ? 7.04368 -14.47998 -20.46333 1.000 24.38609 80 LEU A C 1
ATOM 2087 O O . LEU B 1 80 ? 6.46652 -15.47564 -20.01533 1.000 26.54655 80 LEU A O 1
ATOM 2092 N N . ALA B 1 81 ? 6.39778 -13.49501 -21.09758 1.000 26.43613 81 ALA A N 1
ATOM 2093 C CA . ALA B 1 81 ? 4.94776 -13.54332 -21.24188 1.000 27.83501 81 ALA A CA 1
ATOM 2094 C C . ALA B 1 81 ? 4.52423 -14.67699 -22.15866 1.000 24.04681 81 ALA A C 1
ATOM 2095 O O . ALA B 1 81 ? 3.40340 -15.17829 -22.03752 1.000 28.85493 81 ALA A O 1
ATOM 2097 N N . GLN B 1 82 ? 5.39270 -15.08408 -23.08789 1.000 25.60376 82 GLN A N 1
ATOM 2098 C CA . GLN B 1 82 ? 5.08916 -16.27089 -23.88243 1.000 24.41289 82 GLN A CA 1
ATOM 2099 C C . GLN B 1 82 ? 5.19508 -17.52934 -23.03828 1.000 26.07186 82 GLN A C 1
ATOM 2100 O O . GLN B 1 82 ? 4.32855 -18.40244 -23.12687 1.000 18.14078 82 GLN A O 1
ATOM 2106 N N . PHE B 1 83 ? 6.22601 -17.62327 -22.18844 1.000 25.96708 83 PHE A N 1
ATOM 2107 C CA . PHE B 1 83 ? 6.46754 -18.89489 -21.50949 1.000 26.60674 83 PHE A CA 1
ATOM 2108 C C . PHE B 1 83 ? 5.34575 -19.21763 -20.53519 1.000 25.61672 83 PHE A C 1
ATOM 2109 O O . PHE B 1 83 ? 4.81497 -20.33426 -20.53220 1.000 28.17889 83 PHE A O 1
ATOM 2117 N N . TYR B 1 84 ? 4.93843 -18.24549 -19.72793 1.000 27.05287 84 TYR A N 1
ATOM 2118 C CA . TYR B 1 84 ? 3.94258 -18.48448 -18.69998 1.000 21.51028 84 TYR A CA 1
ATOM 2119 C C . TYR B 1 84 ? 2.55308 -18.06617 -19.14599 1.000 20.90932 84 TYR A C 1
ATOM 2120 O O . TYR B 1 84 ? 1.61814 -18.11542 -18.34465 1.000 21.15251 84 TYR A O 1
ATOM 2129 N N . LYS B 1 85 ? 2.40012 -17.68096 -20.41229 1.000 21.31654 85 LYS A N 1
ATOM 2130 C CA . LYS B 1 85 ? 1.13250 -17.20646 -20.97347 1.000 25.93520 85 LYS A CA 1
ATOM 2131 C C . LYS B 1 85 ? 0.52268 -16.10897 -20.09179 1.000 27.52741 85 LYS A C 1
ATOM 2132 O O . LYS B 1 85 ? -0.55882 -16.24499 -19.51932 1.000 26.71196 85 LYS A O 1
ATOM 2138 N N . ILE B 1 86 ? 1.25194 -15.00073 -19.99648 1.000 24.50530 86 ILE A N 1
ATOM 2139 C CA . ILE B 1 86 ? 0.80764 -13.80325 -19.28095 1.000 26.71622 86 ILE A CA 1
ATOM 2140 C C . ILE B 1 86 ? 0.44183 -12.75233 -20.31377 1.000 25.29903 86 ILE A C 1
ATOM 2141 O O . ILE B 1 86 ? 1.16418 -12.56378 -21.29461 1.000 27.10015 86 ILE A O 1
ATOM 2146 N N . LYS B 1 87 ? -0.65662 -12.08685 -20.09633 1.000 26.21808 87 LYS A N 1
ATOM 2147 C CA . LYS B 1 87 ? -1.19378 -11.12908 -21.04700 1.000 27.16597 87 LYS A CA 1
ATOM 2148 C C . LYS B 1 87 ? -0.65403 -9.73162 -20.77772 1.000 24.28621 87 LYS A C 1
ATOM 2149 O O . LYS B 1 87 ? -0.19916 -9.42759 -19.66960 1.000 24.22628 87 LYS A O 1
ATOM 2155 N N . PRO B 1 88 ? -0.68350 -8.85357 -21.78297 1.000 24.93856 88 PRO A N 1
ATOM 2156 C CA . PRO B 1 88 ? -0.18437 -7.48565 -21.55872 1.000 26.17888 88 PRO A CA 1
ATOM 2157 C C . PRO B 1 88 ? -0.87058 -6.76286 -20.41451 1.000 27.72294 88 PRO A C 1
ATOM 2158 O O . PRO B 1 88 ? -0.18118 -6.15142 -19.58524 1.000 29.27794 88 PRO A O 1
ATOM 2162 N N . GLU B 1 89 ? -2.20559 -6.81851 -20.32246 1.000 27.88433 89 GLU A N 1
ATOM 2163 C CA . GLU B 1 89 ? -2.88737 -6.11481 -19.23561 1.000 29.23184 89 GLU A CA 1
ATOM 2164 C C . GLU B 1 89 ? -2.59353 -6.71246 -17.86614 1.000 30.23156 89 GLU A C 1
ATOM 2165 O O . GLU B 1 89 ? -2.96308 -6.10600 -16.85570 1.000 27.71808 89 GLU A O 1
ATOM 2171 N N . GLU B 1 90 ? -1.97183 -7.89124 -17.80828 1.000 28.70595 90 GLU A N 1
ATOM 2172 C CA . GLU B 1 90 ? -1.45756 -8.45354 -16.57008 1.000 29.41637 90 GLU A CA 1
ATOM 2173 C C . GLU B 1 90 ? -0.01424 -8.04397 -16.30266 1.000 26.39279 90 GLU A C 1
ATOM 2174 O O . GLU B 1 90 ? 0.65819 -8.68321 -15.48930 1.000 27.23754 90 GLU A O 1
ATOM 2180 N N . ILE B 1 91 ? 0.48748 -7.00200 -16.97050 1.000 26.61097 91 ILE A N 1
ATOM 2181 C CA . ILE B 1 91 ? 1.89787 -6.63824 -16.87868 1.000 24.00198 91 ILE A CA 1
ATOM 2182 C C . ILE B 1 91 ? 2.01923 -5.17383 -16.47290 1.000 22.06390 91 ILE A C 1
ATOM 2183 O O . ILE B 1 91 ? 1.37063 -4.30251 -17.06744 1.000 25.79858 91 ILE A O 1
ATOM 2188 N N . LEU B 1 92 ? 2.85400 -4.90420 -15.46844 1.000 23.86305 92 LEU A N 1
ATOM 2189 C CA . LEU B 1 92 ? 3.22714 -3.54094 -15.09307 1.000 24.85243 92 LEU A CA 1
ATOM 2190 C C . LEU B 1 92 ? 4.68502 -3.28187 -15.45038 1.000 22.15102 92 LEU A C 1
ATOM 2191 O O . LEU B 1 92 ? 5.55581 -4.09630 -15.13520 1.000 23.08475 92 LEU A O 1
ATOM 2196 N N . VAL B 1 93 ? 4.95041 -2.13700 -16.09031 1.000 20.50099 93 VAL A N 1
ATOM 2197 C CA . VAL B 1 93 ? 6.29978 -1.72818 -16.47477 1.000 17.71765 93 VAL A CA 1
ATOM 2198 C C . VAL B 1 93 ? 6.61029 -0.44015 -15.72047 1.000 22.91415 93 VAL A C 1
ATOM 2199 O O . VAL B 1 93 ? 5.76929 0.45939 -15.68685 1.000 23.08824 93 VAL A O 1
ATOM 2203 N N . VAL B 1 94 ? 7.80168 -0.35268 -15.12814 1.000 21.08086 94 VAL A N 1
ATOM 2204 C CA . VAL B 1 94 ? 8.22970 0.79729 -14.32798 1.000 24.57432 94 VAL A CA 1
ATOM 2205 C C . VAL B 1 94 ? 9.37693 1.47826 -15.04973 1.000 25.53788 94 VAL A C 1
ATOM 2206 O O . VAL B 1 94 ? 10.39770 0.83902 -15.33392 1.000 28.36160 94 VAL A O 1
ATOM 2210 N N . HIS B 1 95 ? 9.23528 2.78354 -15.30091 1.000 26.51743 95 HIS A N 1
ATOM 2211 C CA . HIS B 1 95 ? 10.21047 3.47264 -16.14298 1.000 30.05022 95 HIS A CA 1
ATOM 2212 C C . HIS B 1 95 ? 10.34347 4.93041 -15.73520 1.000 24.23657 95 HIS A C 1
ATOM 2213 O O . HIS B 1 95 ? 9.49163 5.47880 -15.03105 1.000 25.07533 95 HIS A O 1
ATOM 2220 N N . ASP B 1 96 ? 11.41874 5.55513 -16.22137 1.000 23.99792 96 ASP A N 1
ATOM 2221 C CA . ASP B 1 96 ? 11.61222 6.99328 -16.07162 1.000 28.11873 96 ASP A CA 1
ATOM 2222 C C . ASP B 1 96 ? 10.69699 7.76814 -17.01793 1.000 29.06947 96 ASP A C 1
ATOM 2223 O O . ASP B 1 96 ? 10.38641 7.30922 -18.12244 1.000 29.21576 96 ASP A O 1
ATOM 2228 N N . GLU B 1 97 ? 10.29232 8.97022 -16.58248 1.000 28.81850 97 GLU A N 1
ATOM 2229 C CA . GLU B 1 97 ? 9.26271 9.76507 -17.25833 1.000 28.44114 97 GLU A CA 1
ATOM 2230 C C . GLU B 1 97 ? 9.67589 11.23284 -17.27934 1.000 30.99463 97 GLU A C 1
ATOM 2231 O O . GLU B 1 97 ? 9.64070 11.90290 -16.24145 1.000 27.28804 97 GLU A O 1
ATOM 2237 N N . LEU B 1 98 ? 10.03291 11.73259 -18.46679 1.000 31.56587 98 LEU A N 1
ATOM 2238 C CA . LEU B 1 98 ? 10.40742 13.13720 -18.60968 1.000 34.50743 98 LEU A CA 1
ATOM 2239 C C . LEU B 1 98 ? 9.26268 14.08855 -18.27405 1.000 33.05374 98 LEU A C 1
ATOM 2240 O O . LEU B 1 98 ? 9.50289 15.19706 -17.79047 1.000 35.77377 98 LEU A O 1
ATOM 2245 N N . ASP B 1 99 ? 8.02646 13.71262 -18.55930 1.000 32.53064 99 ASP A N 1
ATOM 2246 C CA . ASP B 1 99 ? 6.93226 14.66971 -18.43110 1.000 35.27218 99 ASP A CA 1
ATOM 2247 C C . ASP B 1 99 ? 6.51026 14.91420 -16.99322 1.000 34.82682 99 ASP A C 1
ATOM 2248 O O . ASP B 1 99 ? 5.44804 15.50119 -16.77672 1.000 37.98652 99 ASP A O 1
ATOM 2253 N N . ILE B 1 100 ? 7.30283 14.48897 -16.01409 1.000 32.39812 100 ILE A N 1
ATOM 2254 C CA . ILE B 1 100 ? 6.92690 14.55557 -14.60469 1.000 33.19419 100 ILE A CA 1
ATOM 2255 C C . ILE B 1 100 ? 8.16401 14.99047 -13.82312 1.000 29.97471 100 ILE A C 1
ATOM 2256 O O . ILE B 1 100 ? 9.28133 14.58887 -14.17515 1.000 30.38499 100 ILE A O 1
ATOM 2261 N N . PRO B 1 101 ? 8.04686 15.84208 -12.80913 1.000 32.65125 101 PRO A N 1
ATOM 2262 C CA . PRO B 1 101 ? 9.23570 16.22419 -12.04177 1.000 27.64886 101 PRO A CA 1
ATOM 2263 C C . PRO B 1 101 ? 9.66537 15.11764 -11.08882 1.000 31.15370 101 PRO A C 1
ATOM 2264 O O . PRO B 1 101 ? 8.88803 14.23641 -10.72229 1.000 28.00166 101 PRO A O 1
ATOM 2268 N N . CYS B 1 102 ? 10.93755 15.17338 -10.69506 1.000 34.12289 102 CYS A N 1
ATOM 2269 C CA . CYS B 1 102 ? 11.42209 14.29406 -9.63604 1.000 35.55755 102 CYS A CA 1
ATOM 2270 C C . CYS B 1 102 ? 10.50808 14.36258 -8.42430 1.000 31.79068 102 CYS A C 1
ATOM 2271 O O . CYS B 1 102 ? 10.08634 15.44200 -8.00734 1.000 34.35178 102 CYS A O 1
ATOM 2274 N N . GLY B 1 103 ? 10.19953 13.19267 -7.85799 1.000 35.39072 103 GLY A N 1
ATOM 2275 C CA . GLY B 1 103 ? 9.36677 13.11522 -6.68069 1.000 28.61218 103 GLY A CA 1
ATOM 2276 C C . GLY B 1 103 ? 7.89141 12.94137 -6.94949 1.000 31.03599 103 GLY A C 1
ATOM 2277 O O . GLY B 1 103 ? 7.12888 12.73257 -5.99734 1.000 34.77558 103 GLY A O 1
ATOM 2278 N N . ARG B 1 104 ? 7.45621 13.02848 -8.20571 1.000 35.60089 104 ARG A N 1
ATOM 2279 C CA . ARG B 1 104 ? 6.06975 12.77692 -8.56235 1.000 35.69906 104 ARG A CA 1
ATOM 2280 C C . ARG B 1 104 ? 5.97409 11.44148 -9.29698 1.000 34.75662 104 ARG A C 1
ATOM 2281 O O . ARG B 1 104 ? 6.94765 10.96757 -9.89223 1.000 33.19594 104 ARG A O 1
ATOM 2289 N N . ILE B 1 105 ? 4.79185 10.83332 -9.23886 1.000 35.12479 105 ILE A N 1
ATOM 2290 C CA . ILE B 1 105 ? 4.53771 9.51570 -9.80831 1.000 33.95972 105 ILE A CA 1
ATOM 2291 C C . ILE B 1 105 ? 3.25597 9.57803 -10.62103 1.000 35.93847 105 ILE A C 1
ATOM 2292 O O . ILE B 1 105 ? 2.32766 10.32050 -10.28429 1.000 38.45114 105 ILE A O 1
ATOM 2297 N N . LYS B 1 106 ? 3.19953 8.78236 -11.69470 1.000 36.44789 106 LYS A N 1
ATOM 2298 C CA . LYS B 1 106 ? 1.97645 8.66224 -12.47952 1.000 35.75583 106 LYS A CA 1
ATOM 2299 C C . LYS B 1 106 ? 1.72524 7.19340 -12.80809 1.000 33.03915 106 LYS A C 1
ATOM 2300 O O . LYS B 1 106 ? 2.65420 6.38487 -12.87497 1.000 34.28505 106 LYS A O 1
ATOM 2306 N N . PHE B 1 107 ? 0.45767 6.85443 -13.01118 1.000 27.90805 107 PHE A N 1
ATOM 2307 C CA . PHE B 1 107 ? 0.06414 5.47076 -13.24171 1.000 36.34350 107 PHE A CA 1
ATOM 2308 C C . PHE B 1 107 ? -1.01241 5.45145 -14.31011 1.000 36.75843 107 PHE A C 1
ATOM 2309 O O . PHE B 1 107 ? -1.94299 6.26048 -14.24994 1.000 34.10395 107 PHE A O 1
ATOM 2317 N N . LYS B 1 108 ? -0.88097 4.56005 -15.29851 1.000 32.27113 108 LYS A N 1
ATOM 2318 C CA . LYS B 1 108 ? -1.94753 4.45764 -16.29628 1.000 34.98506 108 LYS A CA 1
ATOM 2319 C C . LYS B 1 108 ? -1.83690 3.14365 -17.06448 1.000 31.58387 108 LYS A C 1
ATOM 2320 O O . LYS B 1 108 ? -0.93190 2.33948 -16.83420 1.000 31.21237 108 LYS A O 1
ATOM 2326 N N . LEU B 1 109 ? -2.79771 2.92669 -17.97023 1.000 32.70179 109 LEU A N 1
ATOM 2327 C CA . LEU B 1 109 ? -2.81904 1.77407 -18.87432 1.000 29.36435 109 LEU A CA 1
ATOM 2328 C C . LEU B 1 109 ? -2.75558 2.27818 -20.30781 1.000 33.85520 109 LEU A C 1
ATOM 2329 O O . LEU B 1 109 ? -3.71260 2.88862 -20.80374 1.000 33.00357 109 LEU A O 1
ATOM 2334 N N . GLY B 1 110 ? -1.63297 2.01860 -20.97345 1.000 33.04703 110 GLY A N 1
ATOM 2335 C CA . GLY B 1 110 ? -1.52625 2.33657 -22.38154 1.000 33.01726 110 GLY A CA 1
ATOM 2336 C C . GLY B 1 110 ? -1.18593 3.79628 -22.63784 1.000 36.27651 110 GLY A C 1
ATOM 2337 O O . GLY B 1 110 ? -0.55197 4.47547 -21.82710 1.000 32.38086 110 GLY A O 1
ATOM 2338 N N . GLY B 1 111 ? -1.62530 4.28044 -23.79247 1.000 36.54863 111 GLY A N 1
ATOM 2339 C CA . GLY B 1 111 ? -1.33135 5.63901 -24.17814 1.000 42.36324 111 GLY A CA 1
ATOM 2340 C C . GLY B 1 111 ? 0.07706 5.79490 -24.71578 1.000 35.24922 111 GLY A C 1
ATOM 2341 O O . GLY B 1 111 ? 0.82725 4.83301 -24.90186 1.000 33.36943 111 GLY A O 1
ATOM 2342 N N . GLY B 1 112 ? 0.43242 7.05533 -24.95798 1.000 39.76101 112 GLY A N 1
ATOM 2343 C CA . GLY B 1 112 ? 1.70956 7.38290 -25.55879 1.000 37.51466 112 GLY A CA 1
ATOM 2344 C C . GLY B 1 112 ? 2.88877 6.95307 -24.70538 1.000 35.27816 112 GLY A C 1
ATOM 2345 O O . GLY B 1 112 ? 2.77921 6.64815 -23.52033 1.000 33.47171 112 GLY A O 1
ATOM 2346 N N . ASN B 1 113 ? 4.05472 6.93393 -25.34994 1.000 35.23263 113 ASN A N 1
ATOM 2347 C CA . ASN B 1 113 ? 5.28344 6.43667 -24.74665 1.000 37.90795 113 ASN A CA 1
ATOM 2348 C C . ASN B 1 113 ? 6.24545 7.53960 -24.32558 1.000 37.46343 113 ASN A C 1
ATOM 2349 O O . ASN B 1 113 ? 7.27817 7.23553 -23.71940 1.000 39.27665 113 ASN A O 1
ATOM 2354 N N . GLY B 1 114 ? 5.95834 8.79432 -24.66455 0.844 38.70062 114 GLY A N 1
ATOM 2355 C CA . GLY B 1 114 ? 6.83540 9.89713 -24.30948 0.844 38.19945 114 GLY A CA 1
ATOM 2356 C C . GLY B 1 114 ? 8.21746 9.85455 -24.92463 0.844 37.22540 114 GLY A C 1
ATOM 2357 O O . GLY B 1 114 ? 9.14257 10.45587 -24.37353 0.844 32.88482 114 GLY A O 1
ATOM 2358 N N . GLY B 1 115 ? 8.39090 9.15495 -26.05201 0.862 37.07798 115 GLY A N 1
ATOM 2359 C CA . GLY B 1 115 ? 9.68967 8.99395 -26.67942 0.862 38.20691 115 GLY A CA 1
ATOM 2360 C C . GLY B 1 115 ? 10.53071 7.83267 -26.17396 0.862 36.10907 115 GLY A C 1
ATOM 2361 O O . GLY B 1 115 ? 11.53693 7.48869 -26.81207 0.862 37.69113 115 GLY A O 1
ATOM 2362 N N . HIS B 1 116 ? 10.14116 7.20440 -25.06996 1.000 36.81731 116 HIS A N 1
ATOM 2363 C CA . HIS B 1 116 ? 10.96704 6.18933 -24.42759 1.000 33.77927 116 HIS A CA 1
ATOM 2364 C C . HIS B 1 116 ? 11.13784 4.95099 -25.31253 1.000 33.18598 116 HIS A C 1
ATOM 2365 O O . HIS B 1 116 ? 10.15664 4.36638 -25.78158 1.000 32.07987 116 HIS A O 1
ATOM 2372 N N . ASN B 1 117 ? 12.39660 4.55681 -25.54766 1.000 29.66344 117 ASN A N 1
ATOM 2373 C CA . ASN B 1 117 ? 12.69858 3.48181 -26.49157 1.000 33.57271 117 ASN A CA 1
ATOM 2374 C C . ASN B 1 117 ? 12.50108 2.08333 -25.90913 1.000 30.81227 117 ASN A C 1
ATOM 2375 O O . ASN B 1 117 ? 12.26533 1.13247 -26.66851 1.000 34.24369 117 ASN A O 1
ATOM 2380 N N . GLY B 1 118 ? 12.56543 1.92691 -24.58845 1.000 35.79364 118 GLY A N 1
ATOM 2381 C CA . GLY B 1 118 ? 12.17623 0.65280 -24.00513 1.000 31.84625 118 GLY A CA 1
ATOM 2382 C C . GLY B 1 118 ? 10.68360 0.40292 -24.11448 1.000 31.63567 118 GLY A C 1
ATOM 2383 O O . GLY B 1 118 ? 10.25013 -0.68478 -24.51985 1.000 31.52933 118 GLY A O 1
ATOM 2384 N N . LEU B 1 119 ? 9.87477 1.40405 -23.74258 1.000 28.33522 119 LEU A N 1
ATOM 2385 C CA . LEU B 1 119 ? 8.43272 1.31098 -23.95841 1.000 29.47562 119 LEU A CA 1
ATOM 2386 C C . LEU B 1 119 ? 8.11882 1.02739 -25.42634 1.000 31.03665 119 LEU A C 1
ATOM 2387 O O . LEU B 1 119 ? 7.24212 0.21323 -25.73667 1.000 32.34214 119 LEU A O 1
ATOM 2392 N N . LYS B 1 120 ? 8.86476 1.65828 -26.34012 1.000 31.30515 120 LYS A N 1
ATOM 2393 C CA . LYS B 1 120 ? 8.66552 1.46439 -27.77753 1.000 32.14134 120 LYS A CA 1
ATOM 2394 C C . LYS B 1 120 ? 8.91832 0.01799 -28.20696 1.000 33.60129 120 LYS A C 1
ATOM 2395 O O . LYS B 1 120 ? 8.11089 -0.59523 -28.93583 1.000 27.82582 120 LYS A O 1
ATOM 2401 N N . ASP B 1 121 ? 10.06749 -0.53205 -27.80501 1.000 31.82463 121 ASP A N 1
ATOM 2402 C CA . ASP B 1 121 ? 10.39786 -1.87969 -28.23629 1.000 30.85750 121 ASP A CA 1
ATOM 2403 C C . ASP B 1 121 ? 9.50130 -2.92404 -27.58713 1.000 29.22464 121 ASP A C 1
ATOM 2404 O O . ASP B 1 121 ? 9.18655 -3.94360 -28.21743 1.000 32.80693 121 ASP A O 1
ATOM 2409 N N . ILE B 1 122 ? 9.10314 -2.70022 -26.33447 1.000 27.98314 122 ILE A N 1
ATOM 2410 C CA . ILE B 1 122 ? 8.16334 -3.59634 -25.66534 1.000 28.35600 122 ILE A CA 1
ATOM 2411 C C . ILE B 1 122 ? 6.82331 -3.60098 -26.39254 1.000 27.66803 122 ILE A C 1
ATOM 2412 O O . ILE B 1 122 ? 6.21801 -4.65597 -26.61568 1.000 29.65248 122 ILE A O 1
ATOM 2417 N N . GLN B 1 123 ? 6.32253 -2.40810 -26.73388 1.000 33.43550 123 GLN A N 1
ATOM 2418 C CA . GLN B 1 123 ? 5.10314 -2.30454 -27.52511 1.000 27.90899 123 GLN A CA 1
ATOM 2419 C C . GLN B 1 123 ? 5.23046 -3.09023 -28.82264 1.000 27.67905 123 GLN A C 1
ATOM 2420 O O . GLN B 1 123 ? 4.29228 -3.78405 -29.23077 1.000 27.64770 123 GLN A O 1
ATOM 2426 N N . ALA B 1 124 ? 6.38929 -3.00537 -29.48425 1.000 22.51540 124 ALA A N 1
ATOM 2427 C CA . ALA B 1 124 ? 6.55050 -3.74656 -30.73289 1.000 28.19050 124 ALA A CA 1
ATOM 2428 C C . ALA B 1 124 ? 6.50714 -5.25999 -30.50192 1.000 28.90183 124 ALA A C 1
ATOM 2429 O O . ALA B 1 124 ? 5.87844 -5.99223 -31.28016 1.000 28.29318 124 ALA A O 1
ATOM 2431 N N . LYS B 1 125 ? 7.17220 -5.75924 -29.45160 1.000 26.37686 125 LYS A N 1
ATOM 2432 C CA . LYS B 1 125 ? 7.18383 -7.21853 -29.28031 1.000 28.83928 125 LYS A CA 1
ATOM 2433 C C . LYS B 1 125 ? 5.86003 -7.76310 -28.74466 1.000 27.35841 125 LYS A C 1
ATOM 2434 O O . LYS B 1 125 ? 5.48526 -8.89562 -29.07047 1.000 28.72749 125 LYS A O 1
ATOM 2440 N N . LEU B 1 126 ? 5.14565 -7.00473 -27.91982 1.000 22.94002 126 LEU A N 1
ATOM 2441 C CA . LEU B 1 126 ? 3.86193 -7.46873 -27.41268 1.000 21.86577 126 LEU A CA 1
ATOM 2442 C C . LEU B 1 126 ? 2.71780 -7.19772 -28.37507 1.000 26.61857 126 LEU A C 1
ATOM 2443 O O . LEU B 1 126 ? 1.64635 -7.80036 -28.22861 1.000 28.54482 126 LEU A O 1
ATOM 2448 N N . GLY B 1 127 ? 2.91837 -6.31482 -29.35715 1.000 26.12961 127 GLY A N 1
ATOM 2449 C CA . GLY B 1 127 ? 1.90183 -6.06128 -30.35743 1.000 26.92822 127 GLY A CA 1
ATOM 2450 C C . GLY B 1 127 ? 0.80454 -5.12138 -29.92427 1.000 30.67651 127 GLY A C 1
ATOM 2451 O O . GLY B 1 127 ? -0.27765 -5.13520 -30.52557 1.000 30.26293 127 GLY A O 1
ATOM 2452 N N . THR B 1 128 ? 1.04894 -4.30526 -28.89792 1.000 30.92651 128 THR A N 1
ATOM 2453 C CA . THR B 1 128 ? 0.03836 -3.41799 -28.33649 1.000 28.63869 128 THR A CA 1
ATOM 2454 C C . THR B 1 128 ? 0.69816 -2.45712 -27.36069 1.000 31.84956 128 THR A C 1
ATOM 2455 O O . THR B 1 128 ? 1.74239 -2.75157 -26.77018 1.000 28.85600 128 THR A O 1
ATOM 2459 N N . ALA B 1 129 ? 0.04922 -1.31727 -27.16771 1.000 33.62419 129 ALA A N 1
ATOM 2460 C CA . ALA B 1 129 ? 0.49620 -0.35545 -26.17272 1.000 31.61073 129 ALA A CA 1
ATOM 2461 C C . ALA B 1 129 ? -0.13679 -0.58588 -24.81003 1.000 32.73392 129 ALA A C 1
ATOM 2462 O O . ALA B 1 129 ? 0.32648 -0.00038 -23.82394 1.000 33.05073 129 ALA A O 1
ATOM 2464 N N . ASP B 1 130 ? -1.14719 -1.45487 -24.72597 1.000 31.60671 130 ASP A N 1
ATOM 2465 C CA . ASP B 1 130 ? -2.02717 -1.52546 -23.55861 1.000 32.39234 130 ASP A CA 1
ATOM 2466 C C . ASP B 1 130 ? -1.49472 -2.52357 -22.52641 1.000 34.06907 130 ASP A C 1
ATOM 2467 O O . ASP B 1 130 ? -2.08159 -3.57152 -22.23935 1.000 29.47597 130 ASP A O 1
ATOM 2472 N N . TYR B 1 131 ? -0.35597 -2.15774 -21.95633 1.000 31.28104 131 TYR A N 1
ATOM 2473 C CA . TYR B 1 131 ? 0.12664 -2.72261 -20.71242 1.000 29.04707 131 TYR A CA 1
ATOM 2474 C C . TYR B 1 131 ? 0.18250 -1.60366 -19.67647 1.000 28.47174 131 TYR A C 1
ATOM 2475 O O . TYR B 1 131 ? 0.19534 -0.41686 -20.01945 1.000 29.00496 131 TYR A O 1
ATOM 2484 N N . TYR B 1 132 ? 0.17917 -1.97292 -18.39756 1.000 27.33328 132 TYR A N 1
ATOM 2485 C CA . TYR B 1 132 ? 0.17575 -0.95287 -17.36008 1.000 26.68868 132 TYR A CA 1
ATOM 2486 C C . TYR B 1 132 ? 1.56169 -0.35218 -17.19128 1.000 27.19550 132 TYR A C 1
ATOM 2487 O O . TYR B 1 132 ? 2.58169 -1.00930 -17.41970 1.000 22.49898 132 TYR A O 1
ATOM 2496 N N . ARG B 1 133 ? 1.58460 0.92540 -16.79039 1.000 25.49736 133 ARG A N 1
ATOM 2497 C CA . ARG B 1 133 ? 2.81415 1.68566 -16.64714 1.000 28.75033 133 ARG A CA 1
ATOM 2498 C C . ARG B 1 133 ? 2.81281 2.46044 -15.33598 1.000 27.23442 133 ARG A C 1
ATOM 2499 O O . ARG B 1 133 ? 1.80855 3.09320 -14.96196 1.000 28.29692 133 ARG A O 1
ATOM 2507 N N . LEU B 1 134 ? 3.96685 2.40127 -14.67118 1.000 23.50412 134 LEU A N 1
ATOM 2508 C CA . LEU B 1 134 ? 4.31162 3.16365 -13.47427 1.000 30.60332 134 LEU A CA 1
ATOM 2509 C C . LEU B 1 134 ? 5.45944 4.09964 -13.84957 1.000 26.54219 134 LEU A C 1
ATOM 2510 O O . LEU B 1 134 ? 6.60962 3.65816 -14.01661 1.000 24.89040 134 LEU A O 1
ATOM 2515 N N . ARG B 1 135 ? 5.13604 5.38679 -13.97281 1.000 30.34703 135 ARG A N 1
ATOM 2516 C CA . ARG B 1 135 ? 6.01908 6.39962 -14.53184 1.000 29.42599 135 ARG A CA 1
ATOM 2517 C C . ARG B 1 135 ? 6.62070 7.19691 -13.38091 1.000 26.45249 135 ARG A C 1
ATOM 2518 O O . ARG B 1 135 ? 5.87964 7.75719 -12.56171 1.000 25.62302 135 ARG A O 1
ATOM 2526 N N . LEU B 1 136 ? 7.95619 7.22908 -13.32076 1.000 26.07832 136 LEU A N 1
ATOM 2527 C CA . LEU B 1 136 ? 8.72360 7.85596 -12.25391 1.000 30.03255 136 LEU A CA 1
ATOM 2528 C C . LEU B 1 136 ? 9.36306 9.12579 -12.80132 1.000 26.06173 136 LEU A C 1
ATOM 2529 O O . LEU B 1 136 ? 10.19821 9.06022 -13.70969 1.000 24.74937 136 LEU A O 1
ATOM 2534 N N . GLY B 1 137 ? 8.98939 10.27286 -12.24412 1.000 28.81427 137 GLY A N 1
ATOM 2535 C CA . GLY B 1 137 ? 9.41198 11.53894 -12.82852 1.000 27.56528 137 GLY A CA 1
ATOM 2536 C C . GLY B 1 137 ? 10.90938 11.74781 -12.69094 1.000 28.08508 137 GLY A C 1
ATOM 2537 O O . GLY B 1 137 ? 11.47498 11.58247 -11.60391 1.000 31.58418 137 GLY A O 1
ATOM 2538 N N . ILE B 1 138 ? 11.55699 12.14076 -13.78965 1.000 32.21840 138 ILE A N 1
ATOM 2539 C CA . ILE B 1 138 ? 12.98929 12.41287 -13.81827 1.000 35.51445 138 ILE A CA 1
ATOM 2540 C C . ILE B 1 138 ? 13.31265 13.81030 -14.33210 1.000 33.03386 138 ILE A C 1
ATOM 2541 O O . ILE B 1 138 ? 14.48677 14.12747 -14.54213 1.000 35.99055 138 ILE A O 1
ATOM 2546 N N . GLY B 1 139 ? 12.30755 14.64624 -14.56582 1.000 37.13538 139 GLY A N 1
ATOM 2547 C CA . GLY B 1 139 ? 12.53874 15.93285 -15.20537 1.000 29.56476 139 GLY A CA 1
ATOM 2548 C C . GLY B 1 139 ? 12.85026 15.79126 -16.68918 1.000 36.72309 139 GLY A C 1
ATOM 2549 O O . GLY B 1 139 ? 12.98138 14.69260 -17.24171 1.000 33.30952 139 GLY A O 1
ATOM 2550 N N . HIS B 1 140 ? 12.95849 16.93611 -17.34886 1.000 34.74753 140 HIS A N 1
ATOM 2551 C CA . HIS B 1 140 ? 13.35103 16.96793 -18.74790 1.000 40.12576 140 HIS A CA 1
ATOM 2552 C C . HIS B 1 140 ? 14.26959 18.16014 -18.95574 1.000 40.47554 140 HIS A C 1
ATOM 2553 O O . HIS B 1 140 ? 14.28062 19.09001 -18.14091 1.000 39.02575 140 HIS A O 1
ATOM 2560 N N . PRO B 1 141 ? 15.09907 18.13776 -20.00300 1.000 40.77552 141 PRO A N 1
ATOM 2561 C CA . PRO B 1 141 ? 15.95871 19.29777 -20.25867 1.000 44.07157 141 PRO A CA 1
ATOM 2562 C C . PRO B 1 141 ? 15.14375 20.40028 -20.90497 1.000 43.47600 141 PRO A C 1
ATOM 2563 O O . PRO B 1 141 ? 13.91033 20.33823 -20.89363 1.000 43.54652 141 PRO A O 1
ATOM 2567 N N . GLY B 1 142 ? 15.80702 21.40443 -21.46733 1.000 47.63250 142 GLY A N 1
ATOM 2568 C CA . GLY B 1 142 ? 15.10136 22.48703 -22.12449 1.000 48.76803 142 GLY A CA 1
ATOM 2569 C C . GLY B 1 142 ? 14.58940 22.14250 -23.50969 1.000 50.10462 142 GLY A C 1
ATOM 2570 O O . GLY B 1 142 ? 13.42461 22.40548 -23.82779 1.000 51.08173 142 GLY A O 1
ATOM 2571 N N . ASP B 1 143 ? 15.44718 21.55373 -24.34145 1.000 51.82364 143 ASP A N 1
ATOM 2572 C CA . ASP B 1 143 ? 15.14724 21.30113 -25.74314 1.000 50.60721 143 ASP A CA 1
ATOM 2573 C C . ASP B 1 143 ? 15.12294 19.80059 -26.00420 1.000 52.34165 143 ASP A C 1
ATOM 2574 O O . ASP B 1 143 ? 15.82634 19.02296 -25.34758 1.000 51.14564 143 ASP A O 1
ATOM 2579 N N . ARG B 1 144 ? 14.30907 19.40893 -26.98862 1.000 48.66490 144 ARG A N 1
ATOM 2580 C CA . ARG B 1 144 ? 14.14191 17.99689 -27.30644 1.000 51.10887 144 ARG A CA 1
ATOM 2581 C C . ARG B 1 144 ? 15.45452 17.35077 -27.72681 1.000 52.64703 144 ARG A C 1
ATOM 2582 O O . ARG B 1 144 ? 15.64963 16.14899 -27.51197 1.000 50.55888 144 ARG A O 1
ATOM 2590 N N . ASN B 1 145 ? 16.36788 18.12187 -28.31671 1.000 52.45306 145 ASN A N 1
ATOM 2591 C CA . ASN B 1 145 ? 17.58433 17.54134 -28.87501 1.000 53.69214 145 ASN A CA 1
ATOM 2592 C C . ASN B 1 145 ? 18.61388 17.16427 -27.81477 1.000 51.19974 145 ASN A C 1
ATOM 2593 O O . ASN B 1 145 ? 19.63867 16.56639 -28.16172 1.000 50.34453 145 ASN A O 1
ATOM 2598 N N . LEU B 1 146 ? 18.35617 17.47067 -26.54155 1.000 51.77956 146 LEU A N 1
ATOM 2599 C CA . LEU B 1 146 ? 19.27956 17.19218 -25.44668 1.000 52.20464 146 LEU A CA 1
ATOM 2600 C C . LEU B 1 146 ? 18.84658 16.00599 -24.58669 1.000 48.81814 146 LEU A C 1
ATOM 2601 O O . LEU B 1 146 ? 19.51488 15.69737 -23.59422 1.000 48.58576 146 LEU A O 1
ATOM 2606 N N . VAL B 1 147 ? 17.75384 15.33218 -24.95129 1.000 50.12326 147 VAL A N 1
ATOM 2607 C CA . VAL B 1 147 ? 17.18840 14.28139 -24.10874 1.000 46.52327 147 VAL A CA 1
ATOM 2608 C C . VAL B 1 147 ? 18.09829 13.05606 -24.07335 1.000 46.92883 147 VAL A C 1
ATOM 2609 O O . VAL B 1 147 ? 18.29757 12.44858 -23.01277 1.000 45.92611 147 VAL A O 1
ATOM 2613 N N . VAL B 1 148 ? 18.66466 12.67563 -25.22307 1.000 45.09982 148 VAL A N 1
ATOM 2614 C CA . VAL B 1 148 ? 19.43593 11.43305 -25.31162 1.000 46.36418 148 VAL A CA 1
ATOM 2615 C C . VAL B 1 148 ? 20.58911 11.44203 -24.31576 1.000 45.27677 148 VAL A C 1
ATOM 2616 O O . VAL B 1 148 ? 20.77735 10.49310 -23.54549 1.000 46.55016 148 VAL A O 1
ATOM 2620 N N . GLY B 1 149 ? 21.37706 12.51496 -24.31296 1.000 47.66921 149 GLY A N 1
ATOM 2621 C CA . GLY B 1 149 ? 22.44666 12.62709 -23.33811 1.000 44.32238 149 GLY A CA 1
ATOM 2622 C C . GLY B 1 149 ? 21.94178 12.86822 -21.93088 1.000 43.17558 149 GLY A C 1
ATOM 2623 O O . GLY B 1 149 ? 22.61962 12.52143 -20.95777 1.000 42.11925 149 GLY A O 1
ATOM 2624 N N . TYR B 1 150 ? 20.74716 13.45308 -21.79920 1.000 44.60346 150 TYR A N 1
ATOM 2625 C CA . TYR B 1 150 ? 20.19911 13.72994 -20.47497 1.000 41.76580 150 TYR A CA 1
ATOM 2626 C C . TYR B 1 150 ? 19.85415 12.43909 -19.73918 1.000 40.87091 150 TYR A C 1
ATOM 2627 O O . TYR B 1 150 ? 20.27432 12.23948 -18.59713 1.000 40.76153 150 TYR A O 1
ATOM 2636 N N . VAL B 1 151 ? 19.08585 11.54866 -20.37577 1.000 41.78503 151 VAL A N 1
ATOM 2637 C CA . VAL B 1 151 ? 18.68733 10.30172 -19.72592 1.000 40.14496 151 VAL A CA 1
ATOM 2638 C C . VAL B 1 151 ? 19.83337 9.31721 -19.57234 1.000 40.79460 151 VAL A C 1
ATOM 2639 O O . VAL B 1 151 ? 19.69465 8.33511 -18.83313 1.000 37.61522 151 VAL A O 1
ATOM 2643 N N . LEU B 1 152 ? 20.95573 9.54720 -20.25206 1.000 42.98432 152 LEU A N 1
ATOM 2644 C CA . LEU B 1 152 ? 22.15059 8.71513 -20.12213 1.000 38.65671 152 LEU A CA 1
ATOM 2645 C C . LEU B 1 152 ? 23.20982 9.39567 -19.26423 1.000 40.42692 152 LEU A C 1
ATOM 2646 O O . LEU B 1 152 ? 24.39808 9.38884 -19.59728 1.000 39.78909 152 LEU A O 1
ATOM 2651 N N . ASN B 1 153 ? 22.79863 9.98180 -18.14160 1.000 40.46298 153 ASN A N 1
ATOM 2652 C CA . ASN B 1 153 ? 23.69709 10.72086 -17.26940 1.000 42.80037 153 ASN A CA 1
ATOM 2653 C C . ASN B 1 153 ? 23.18487 10.66444 -15.83930 1.000 40.80252 153 ASN A C 1
ATOM 2654 O O . ASN B 1 153 ? 21.97826 10.58587 -15.59671 1.000 43.00435 153 ASN A O 1
ATOM 2659 N N . LYS B 1 154 ? 24.11926 10.70331 -14.89737 1.000 41.55223 154 LYS A N 1
ATOM 2660 C CA . LYS B 1 154 ? 23.75730 10.70577 -13.48976 1.000 43.79780 154 LYS A CA 1
ATOM 2661 C C . LYS B 1 154 ? 23.10052 12.03643 -13.11884 1.000 42.24174 154 LYS A C 1
ATOM 2662 O O . LYS B 1 154 ? 23.51005 13.09026 -13.61707 1.000 44.12741 154 LYS A O 1
ATOM 2668 N N . PRO B 1 155 ? 22.07686 12.02160 -12.26866 1.000 42.69647 155 PRO A N 1
ATOM 2669 C CA . PRO B 1 155 ? 21.45836 13.26421 -11.79923 1.000 40.52904 155 PRO A CA 1
ATOM 2670 C C . PRO B 1 155 ? 22.15151 13.84064 -10.56980 1.000 45.49090 155 PRO A C 1
ATOM 2671 O O . PRO B 1 155 ? 23.04778 13.23190 -9.98275 1.000 44.59716 155 PRO A O 1
ATOM 2675 N N . SER B 1 156 ? 21.69009 15.03233 -10.18033 1.000 40.90606 156 SER A N 1
ATOM 2676 C CA . SER B 1 156 ? 22.14741 15.68531 -8.96276 1.000 45.29048 156 SER A CA 1
ATOM 2677 C C . SER B 1 156 ? 21.58072 14.98286 -7.73806 1.000 45.40330 156 SER A C 1
ATOM 2678 O O . SER B 1 156 ? 20.49300 14.40192 -7.78024 1.000 46.51505 156 SER A O 1
ATOM 2681 N N . ALA B 1 157 ? 22.32085 15.06719 -6.62839 1.000 42.27109 157 ALA A N 1
ATOM 2682 C CA . ALA B 1 157 ? 21.99873 14.24880 -5.46156 1.000 45.77454 157 ALA A CA 1
ATOM 2683 C C . ALA B 1 157 ? 20.63501 14.61076 -4.88977 1.000 44.41526 157 ALA A C 1
ATOM 2684 O O . ALA B 1 157 ? 19.91143 13.74454 -4.38194 1.000 47.29034 157 ALA A O 1
ATOM 2686 N N . GLU B 1 158 ? 20.26626 15.88714 -4.97260 1.000 44.94104 158 GLU A N 1
ATOM 2687 C CA . GLU B 1 158 ? 18.96911 16.34234 -4.48015 1.000 43.99513 158 GLU A CA 1
ATOM 2688 C C . GLU B 1 158 ? 17.82873 15.74536 -5.31083 1.000 42.13363 158 GLU A C 1
ATOM 2689 O O . GLU B 1 158 ? 16.82818 15.25009 -4.76043 1.000 43.88015 158 GLU A O 1
ATOM 2695 N N . HIS B 1 159 ? 17.97310 15.78580 -6.64380 1.000 40.25736 159 HIS A N 1
ATOM 2696 C CA . HIS B 1 159 ? 17.05196 15.09510 -7.54634 1.000 43.00769 159 HIS A CA 1
ATOM 2697 C C . HIS B 1 159 ? 16.93695 13.61507 -7.19773 1.000 43.13879 159 HIS A C 1
ATOM 2698 O O . HIS B 1 159 ? 15.82840 13.06398 -7.13015 1.000 43.72572 159 HIS A O 1
ATOM 2705 N N . ARG B 1 160 ? 18.07799 12.94871 -6.98526 1.000 42.39613 160 ARG A N 1
ATOM 2706 C CA . ARG B 1 160 ? 18.02587 11.54378 -6.59862 1.000 42.92037 160 ARG A CA 1
ATOM 2707 C C . ARG B 1 160 ? 17.20932 11.36413 -5.33216 1.000 41.47770 160 ARG A C 1
ATOM 2708 O O . ARG B 1 160 ? 16.38531 10.45499 -5.26434 1.000 41.09880 160 ARG A O 1
ATOM 2716 N N . ARG B 1 161 ? 17.40272 12.23721 -4.33816 1.000 39.45647 161 ARG A N 1
ATOM 2717 C CA . ARG B 1 161 ? 16.66041 12.12679 -3.08172 1.000 41.82571 161 ARG A CA 1
ATOM 2718 C C . ARG B 1 161 ? 15.15407 12.15897 -3.32432 1.000 41.46284 161 ARG A C 1
ATOM 2719 O O . ARG B 1 161 ? 14.41107 11.31584 -2.79275 1.000 42.02275 161 ARG A O 1
ATOM 2727 N N . GLN B 1 162 ? 14.67174 13.13448 -4.11014 1.000 39.62256 162 GLN A N 1
ATOM 2728 C CA . GLN B 1 162 ? 13.23916 13.08498 -4.41158 1.000 36.95176 162 GLN A CA 1
ATOM 2729 C C . GLN B 1 162 ? 12.87374 11.82428 -5.18740 1.000 37.54339 162 GLN A C 1
ATOM 2730 O O . GLN B 1 162 ? 11.75123 11.31817 -5.05268 1.000 36.22896 162 GLN A O 1
ATOM 2736 N N . ILE B 1 163 ? 13.81613 11.26897 -5.95038 1.000 36.95834 163 ILE A N 1
ATOM 2737 C CA . ILE B 1 163 ? 13.52410 10.03626 -6.68088 1.000 39.16699 163 ILE A CA 1
ATOM 2738 C C . ILE B 1 163 ? 13.37319 8.84752 -5.72223 1.000 36.96279 163 ILE A C 1
ATOM 2739 O O . ILE B 1 163 ? 12.45202 8.03837 -5.86863 1.000 35.70117 163 ILE A O 1
ATOM 2744 N N . ASP B 1 164 ? 14.27075 8.71589 -4.73525 1.000 38.58278 164 ASP A N 1
ATOM 2745 C CA . ASP B 1 164 ? 14.12148 7.63690 -3.75670 1.000 38.81903 164 ASP A CA 1
ATOM 2746 C C . ASP B 1 164 ? 12.85967 7.81443 -2.92154 1.000 36.25925 164 ASP A C 1
ATOM 2747 O O . ASP B 1 164 ? 12.26686 6.82462 -2.47998 1.000 35.38636 164 ASP A O 1
ATOM 2752 N N . ASP B 1 165 ? 12.41887 9.05278 -2.70337 1.000 35.41670 165 ASP A N 1
ATOM 2753 C CA . ASP B 1 165 ? 11.13648 9.22726 -2.02526 1.000 37.08086 165 ASP A CA 1
ATOM 2754 C C . ASP B 1 165 ? 9.96765 8.82747 -2.92070 1.000 35.24013 165 ASP A C 1
ATOM 2755 O O . ASP B 1 165 ? 8.94756 8.31819 -2.42771 1.000 32.24643 165 ASP A O 1
ATOM 2760 N N . ALA B 1 166 ? 10.11399 9.00792 -4.23735 1.000 32.95962 166 ALA A N 1
ATOM 2761 C CA . ALA B 1 166 ? 9.09818 8.51799 -5.16597 1.000 35.42996 166 ALA A CA 1
ATOM 2762 C C . ALA B 1 166 ? 9.03393 6.99110 -5.16620 1.000 32.82874 166 ALA A C 1
ATOM 2763 O O . ALA B 1 166 ? 7.94429 6.40957 -5.18271 1.000 31.51742 166 ALA A O 1
ATOM 2765 N N . VAL B 1 167 ? 10.19457 6.33354 -5.15186 1.000 33.61612 167 VAL A N 1
ATOM 2766 C CA . VAL B 1 167 ? 10.24040 4.87350 -5.03576 1.000 33.47889 167 VAL A CA 1
ATOM 2767 C C . VAL B 1 167 ? 9.59334 4.42542 -3.73138 1.000 33.70520 167 VAL A C 1
ATOM 2768 O O . VAL B 1 167 ? 8.77139 3.50003 -3.70940 1.000 33.64361 167 VAL A O 1
ATOM 2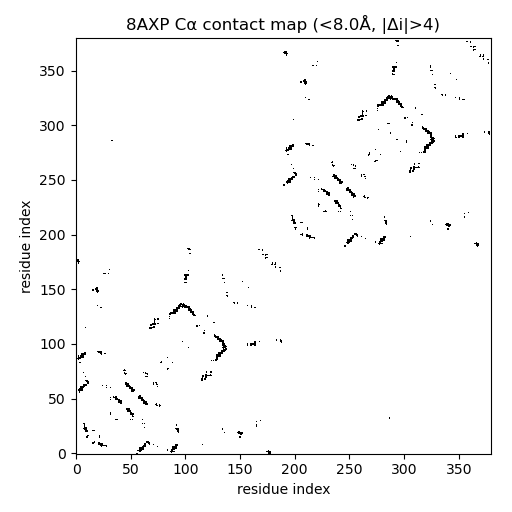772 N N . ALA B 1 168 ? 9.95225 5.08306 -2.62026 1.000 31.47081 168 ALA A N 1
ATOM 2773 C CA . ALA B 1 168 ? 9.44607 4.66072 -1.31850 1.000 34.63474 168 ALA A CA 1
ATOM 2774 C C . ALA B 1 168 ? 7.93263 4.81277 -1.23415 1.000 31.74536 168 ALA A C 1
ATOM 2775 O O . ALA B 1 168 ? 7.25320 3.96950 -0.63342 1.000 30.54080 168 ALA A O 1
ATOM 2777 N N . LYS B 1 169 ? 7.37854 5.87229 -1.83391 1.000 34.43757 169 LYS A N 1
ATOM 2778 C CA . LYS B 1 169 ? 5.92106 6.00471 -1.84315 1.000 34.38093 169 LYS A CA 1
ATOM 2779 C C . LYS B 1 169 ? 5.27363 5.01173 -2.80679 1.000 37.05013 169 LYS A C 1
ATOM 2780 O O . LYS B 1 169 ? 4.17980 4.49824 -2.53279 1.000 38.85561 169 LYS A O 1
ATOM 2786 N N . SER B 1 170 ? 5.91653 4.73757 -3.94673 1.000 32.69914 170 SER A N 1
ATOM 2787 C CA . SER B 1 170 ? 5.38104 3.72590 -4.85690 1.000 35.22292 170 SER A CA 1
ATOM 2788 C C . SER B 1 170 ? 5.28681 2.35863 -4.19039 1.000 33.78588 170 SER A C 1
ATOM 2789 O O . SER B 1 170 ? 4.38079 1.57793 -4.50402 1.000 34.72254 170 SER A O 1
ATOM 2792 N N . LEU B 1 171 ? 6.22180 2.04096 -3.28963 1.000 35.07267 171 LEU A N 1
ATOM 2793 C CA . LEU B 1 171 ? 6.17693 0.73221 -2.63348 1.000 35.95146 171 LEU A CA 1
ATOM 2794 C C . LEU B 1 171 ? 4.91413 0.56243 -1.79586 1.000 35.78950 171 LEU A C 1
ATOM 2795 O O . LEU B 1 171 ? 4.46758 -0.56653 -1.57066 1.000 41.04238 171 LEU A O 1
ATOM 2800 N N . GLN B 1 172 ? 4.32611 1.66527 -1.32255 1.000 40.68565 172 GLN A N 1
ATOM 2801 C CA . GLN B 1 172 ? 3.11334 1.56729 -0.51525 1.000 37.67934 172 GLN A CA 1
ATOM 2802 C C . GLN B 1 172 ? 1.88544 1.24106 -1.35834 1.000 37.92271 172 GLN A C 1
ATOM 2803 O O . GLN B 1 172 ? 0.91992 0.67372 -0.83758 1.000 38.74760 172 GLN A O 1
ATOM 2809 N N . ALA B 1 173 ? 1.90285 1.57637 -2.65147 1.000 36.23850 173 ALA A N 1
ATOM 2810 C CA . ALA B 1 173 ? 0.76548 1.35405 -3.53697 1.000 37.01688 173 ALA A CA 1
ATOM 2811 C C . ALA B 1 173 ? 0.79706 -0.01459 -4.20197 1.000 38.10132 173 ALA A C 1
ATOM 2812 O O . ALA B 1 173 ? -0.17901 -0.39487 -4.85222 1.000 40.21586 173 ALA A O 1
ATOM 2814 N N . VAL B 1 174 ? 1.89575 -0.74180 -4.03952 1.000 33.99147 174 VAL A N 1
ATOM 2815 C CA . VAL B 1 174 ? 2.01860 -2.08895 -4.60026 1.000 37.92744 174 VAL A CA 1
ATOM 2816 C C . VAL B 1 174 ? 0.83982 -3.00751 -4.26110 1.000 41.16517 174 VAL A C 1
ATOM 2817 O O . VAL B 1 174 ? 0.26232 -3.59361 -5.18854 1.000 44.00928 174 VAL A O 1
ATOM 2821 N N . PRO B 1 175 ? 0.42046 -3.16614 -2.98929 1.000 40.58728 175 PRO A N 1
ATOM 2822 C CA . PRO B 1 175 ? -0.66714 -4.13043 -2.73029 1.000 38.25629 175 PRO A CA 1
ATOM 2823 C C . PRO B 1 175 ? -1.93009 -3.82977 -3.51982 1.000 43.05825 175 PRO A C 1
ATOM 2824 O O . PRO B 1 175 ? -2.54903 -4.75553 -4.05733 1.000 40.35801 175 PRO A O 1
ATOM 2828 N N . ASP B 1 176 ? -2.30214 -2.55357 -3.65361 1.000 39.58666 176 ASP A N 1
ATOM 2829 C CA . ASP B 1 176 ? -3.49324 -2.20597 -4.42744 1.000 44.01642 176 ASP A CA 1
ATOM 2830 C C . ASP B 1 176 ? -3.27523 -2.38734 -5.92581 1.000 42.97905 176 ASP A C 1
ATOM 2831 O O . ASP B 1 176 ? -4.22642 -2.69010 -6.65981 1.000 42.60736 176 ASP A O 1
ATOM 2836 N N . ILE B 1 177 ? -2.04114 -2.21264 -6.39933 1.000 42.79369 177 ILE A N 1
ATOM 2837 C CA . ILE B 1 177 ? -1.76900 -2.37509 -7.82496 1.000 39.04676 177 ILE A CA 1
ATOM 2838 C C . ILE B 1 177 ? -1.88891 -3.83800 -8.23091 1.000 37.10958 177 ILE A C 1
ATOM 2839 O O . ILE B 1 177 ? -2.64351 -4.17914 -9.14794 1.000 36.86458 177 ILE A O 1
ATOM 2844 N N . ILE B 1 178 ? -1.16271 -4.72946 -7.55245 1.000 43.04273 178 ILE A N 1
ATOM 2845 C CA . ILE B 1 178 ? -1.20564 -6.14195 -7.95194 1.000 39.43300 178 ILE A CA 1
ATOM 2846 C C . ILE B 1 178 ? -2.59319 -6.75142 -7.78798 1.000 42.56448 178 ILE A C 1
ATOM 2847 O O . ILE B 1 178 ? -3.01865 -7.56631 -8.61830 1.000 45.28425 178 ILE A O 1
ATOM 2852 N N . SER B 1 179 ? -3.32506 -6.37131 -6.75092 1.000 46.95777 179 SER A N 1
ATOM 2853 C CA . SER B 1 179 ? -4.65939 -6.94481 -6.58110 1.000 44.20516 179 SER A CA 1
ATOM 2854 C C . SER B 1 179 ? -5.70387 -6.32945 -7.51133 1.000 44.57599 179 SER A C 1
ATOM 2855 O O . SER B 1 179 ? -6.88172 -6.68692 -7.41573 1.000 50.02521 179 SER A O 1
ATOM 2858 N N . GLY B 1 180 ? -5.30790 -5.41057 -8.39107 1.000 42.94556 180 GLY A N 1
ATOM 2859 C CA . GLY B 1 180 ? -6.22066 -4.86047 -9.37563 1.000 44.81513 180 GLY A CA 1
ATOM 2860 C C . GLY B 1 180 ? -7.17102 -3.79943 -8.87262 1.000 47.59262 180 GLY A C 1
ATOM 2861 O O . GLY B 1 180 ? -8.24056 -3.61509 -9.46366 1.000 49.44226 180 GLY A O 1
ATOM 2862 N N . LYS B 1 181 ? -6.81632 -3.09168 -7.79935 1.000 45.10990 181 LYS A N 1
ATOM 2863 C CA . LYS B 1 181 ? -7.64162 -2.01628 -7.25619 1.000 49.45266 181 LYS A CA 1
ATOM 2864 C C . LYS B 1 181 ? -7.05532 -0.69320 -7.73888 1.000 50.91886 181 LYS A C 1
ATOM 2865 O O . LYS B 1 181 ? -6.27091 -0.03677 -7.05393 1.000 51.39193 181 LYS A O 1
ATOM 2871 N N . TRP B 1 182 ? -7.45171 -0.30784 -8.95413 1.000 50.65203 182 TRP A N 1
ATOM 2872 C CA . TRP B 1 182 ? -6.85582 0.85180 -9.60997 1.000 49.37686 182 TRP A CA 1
ATOM 2873 C C . TRP B 1 182 ? -7.18268 2.13779 -8.86663 1.000 51.22845 182 TRP A C 1
ATOM 2874 O O . TRP B 1 182 ? -6.28278 2.82545 -8.38096 1.000 51.55680 182 TRP A O 1
ATOM 2885 N N . GLU B 1 183 ? -8.47489 2.46527 -8.75115 1.000 55.77212 183 GLU A N 1
ATOM 2886 C CA . GLU B 1 183 ? -8.89584 3.73126 -8.15315 1.000 55.22318 183 GLU A CA 1
ATOM 2887 C C . GLU B 1 183 ? -8.28398 3.94613 -6.77279 1.000 54.79906 183 GLU A C 1
ATOM 2888 O O . GLU B 1 183 ? -8.05553 5.08928 -6.36194 1.000 55.15657 183 GLU A O 1
ATOM 2894 N N . GLU B 1 184 ? -7.98517 2.86065 -6.05891 1.000 56.89943 184 GLU A N 1
ATOM 2895 C CA . GLU B 1 184 ? -7.35913 2.97473 -4.74664 1.000 56.01075 184 GLU A CA 1
ATOM 2896 C C . GLU B 1 184 ? -5.88893 3.36225 -4.86634 1.000 55.22656 184 GLU A C 1
ATOM 2897 O O . GLU B 1 184 ? -5.40568 4.22738 -4.12601 1.000 56.41629 184 GLU A O 1
ATOM 2903 N N . ALA B 1 185 ? -5.16269 2.73751 -5.79834 1.000 56.56692 185 ALA A N 1
ATOM 2904 C CA . ALA B 1 185 ? -3.73056 2.98709 -5.92771 1.000 53.16858 185 ALA A CA 1
ATOM 2905 C C . ALA B 1 185 ? -3.42659 4.28328 -6.67020 1.000 52.24381 185 ALA A C 1
ATOM 2906 O O . ALA B 1 185 ? -2.41232 4.92680 -6.38594 1.000 52.13002 185 ALA A O 1
ATOM 2908 N N . THR B 1 186 ? -4.28123 4.68120 -7.61469 1.000 55.54280 186 THR A N 1
ATOM 2909 C CA . THR B 1 186 ? -4.05226 5.90663 -8.37560 1.000 50.68219 186 THR A CA 1
ATOM 2910 C C . THR B 1 186 ? -4.23250 7.13770 -7.49663 1.000 51.63803 186 THR A C 1
ATOM 2911 O O . THR B 1 186 ? -3.32106 7.96444 -7.36361 1.000 50.95223 186 THR A O 1
ATOM 2915 N N . ARG B 1 187 ? -5.41955 7.27681 -6.89918 1.000 49.39860 187 ARG A N 1
ATOM 2916 C CA . ARG B 1 187 ? -5.69882 8.38616 -5.99305 1.000 52.39162 187 ARG A CA 1
ATOM 2917 C C . ARG B 1 187 ? -4.59058 8.54756 -4.95641 1.000 52.40780 187 ARG A C 1
ATOM 2918 O O . ARG B 1 187 ? -4.22165 9.67230 -4.59674 1.000 50.80409 187 ARG A O 1
ATOM 2926 N N . PHE B 1 188 ? -4.01432 7.42970 -4.50588 1.000 49.34635 188 PHE A N 1
ATOM 2927 C CA . PHE B 1 188 ? -2.91879 7.47851 -3.54365 1.000 47.45878 188 PHE A CA 1
ATOM 2928 C C . PHE B 1 188 ? -1.61688 7.93126 -4.20383 1.000 49.23720 188 PHE A C 1
ATOM 2929 O O . PHE B 1 188 ? -0.91867 8.80971 -3.68270 1.000 51.56138 188 PHE A O 1
ATOM 2937 N N . LEU B 1 189 ? -1.28435 7.35794 -5.36647 1.000 50.22820 189 LEU A N 1
ATOM 2938 C CA . LEU B 1 189 ? -0.01420 7.65890 -6.02577 1.000 47.17356 189 LEU A CA 1
ATOM 2939 C C . LEU B 1 189 ? 0.01707 9.07094 -6.59713 1.000 48.58769 189 LEU A C 1
ATOM 2940 O O . LEU B 1 189 ? 1.09163 9.67907 -6.68878 1.000 41.61401 189 LEU A O 1
ATOM 2945 N N . HIS B 1 190 ? -1.13489 9.59861 -7.00282 1.000 51.01982 190 HIS A N 1
ATOM 2946 C CA . HIS B 1 190 ? -1.22383 10.92689 -7.59381 1.000 46.18305 190 HIS A CA 1
ATOM 2947 C C . HIS B 1 190 ? -1.39350 12.02575 -6.55171 1.000 50.00452 190 HIS A C 1
ATOM 2948 O O . HIS B 1 190 ? -1.48498 13.20296 -6.92336 1.000 46.49182 190 HIS A O 1
ATOM 2955 N N . SER B 1 191 ? -1.43547 11.66996 -5.26766 1.000 48.72151 191 SER A N 1
ATOM 2956 C CA . SER B 1 191 ? -1.59650 12.64527 -4.19856 1.000 47.61857 191 SER A CA 1
ATOM 2957 C C . SER B 1 191 ? -0.27837 13.35358 -3.90489 1.000 49.73603 191 SER A C 1
ATOM 2958 O O . SER B 1 191 ? 0.80702 12.79481 -4.09181 1.000 51.04938 191 SER A O 1
ATOM 2961 N N . LYS B 1 192 ? -0.38920 14.59260 -3.42499 1.000 51.33160 192 LYS A N 1
ATOM 2962 C CA . LYS B 1 192 ? 0.76257 15.45489 -3.15878 1.000 49.29885 192 LYS A CA 1
ATOM 2963 C C . LYS B 1 192 ? 1.64487 15.59730 -4.39845 1.000 44.46717 192 LYS A C 1
ATOM 2964 O O . LYS B 1 192 ? 2.17440 16.67140 -4.67836 1.000 43.45455 192 LYS A O 1
#

InterPro domains:
  IPR001328 Peptidyl-tRNA hydrolase [MF_00083] (5-183)
  IPR001328 Peptidyl-tRNA hydrolase [PF01195] (7-187)
  IPR001328 Peptidyl-tRNA hydrolase [PTHR17224] (6-189)
  IPR001328 Peptidyl-tRNA hydrolase [TIGR00447] (6-176)
  IPR001328 Peptidyl-tRNA hydrolase [cd00462] (7-178)
  IPR018171 Peptidyl-tRNA hydrolase, conserved site [PS01195] (18-31)
  IPR018171 Peptidyl-tRNA hydrolase, conserved site [PS01196] (112-122)
  IPR036416 Peptidyl-tRNA hydrolase superfamily [G3DSA:3.40.50.1470] (1-192)
  IPR036416 Peptidyl-tRNA hydrolase superfamily [SSF53178] (5-190)

Organism: Neisseria gonorrhoeae (strain NCCP11945) (NCBI:txid521006)

Foldseek 3Di:
DFQAEEEFEWEDDPLTCQFQFRLSVVLLVVLCVVQVWDWDDDVQLQFIKTWGDDPVHIHMYTYHHLGQLQLLSNVLRVCVVVVHAQQSYEYEGEDAVDAQQAKAWDFFDDDNPGSNLVNNCVNNVHRGHIYIYGYHYQDDDCVCVVVRRSDHPDDPSVVSSVNNSVQVSVLVVCVRVPVRVVSRVSRRD/DWQAAEEEFAWEDDPLQCQFQFRLSVVLVVVVCVVQVWDWDDDPQQQFTWTWRDDPVHIHIYTYHHNGQLQLLSNVVSVCVVVVPAQQNYEYEGEDQVAAQLAKAKDFFDDDNPRNNLVNNCVNNVHRGHIYIYGYQHADDDPVCRVVRRRDHDDPVSVVSRVNLSVQLSVLVVCVGRVNPVVSRVSRRDD

Solvent-accessible surface area: 18219 Å² total; per-residue (Å²): 59,61,1,52,0,5,0,0,0,3,13,39,40,164,137,56,96,117,4,27,9,2,0,0,24,25,1,0,73,54,1,6,26,85,36,79,22,94,59,127,104,39,166,116,8,81,6,64,13,4,142,0,83,43,138,105,22,55,2,28,0,0,19,5,57,17,101,3,84,149,1,0,75,0,0,25,22,0,12,141,119,83,186,16,129,28,88,46,0,2,0,0,3,7,20,33,101,22,90,18,34,38,7,84,17,59,78,1,45,60,27,67,79,17,64,0,2,137,14,0,62,66,107,29,66,41,25,82,0,14,0,0,28,0,0,1,13,118,36,85,77,191,133,106,37,111,43,46,8,73,68,116,16,56,84,40,76,70,147,73,1,56,50,1,9,25,55,0,25,86,2,7,83,52,2,18,77,18,25,90,121,102,2,42,71,80,1,92,117,138,32,46,1,84,0,1,0,0,0,5,13,49,45,171,135,61,93,93,9,30,10,2,0,0,22,25,1,0,61,79,1,5,208,97,40,195,19,98,53,51,125,74,168,130,12,82,5,63,6,3,156,0,87,36,139,79,27,46,1,47,0,0,20,7,56,18,115,6,73,132,2,0,62,0,0,17,30,0,5,139,109,91,174,12,118,33,87,30,0,5,0,0,2,5,11,18,58,25,62,16,21,53,3,36,13,66,78,0,44,62,22,40,74,18,63,0,1,116,23,0,44,73,110,34,68,42,27,76,0,24,2,2,33,2,0,2,15,49,16,73,83,105,120,117,24,108,40,36,12,70,76,118,7,65,79,113,64,65,147,56,4,61,68,3,8,56,51,0,28,122,2,8,77,40,3,5,43,19,96,86,132,74,1,33,162,86,1,60,52,101

Secondary structure (DSSP, 8-state):
--S--EEEE---SSHHHHTSGGGHHHHHHHHHHHHTT---EEEGGGTEEEEEE--TT--EEEEEE-S-GGGHHHHHHHHHHHTT--GGGEEEEEEETTS-TT-EEEEES---TT-HHHHHHHHHHT-S-SEEEEEE----SSGGGHHHHHTS---HHHHHHHHHHHHHHHHHHHHHHTT-HHHHHHHHT--/----EEEE----STTSTTSGGGHHHHHHHHHHHHTT---EEETTTTEEEEEE--TT--EEEEEE-S-GGGHHHHHHHHHHHTT--GGGEEEEEEETTS-TT--EEEES---TT-HHHHHHHHHHTSS-SEEEEEE----SSGGGHHHHHTS---THHHHHHHHHHHHHHTSHHHHHHT-HHHHHHHHT-

Nearest PDB structures (foldseek):
  8axp-assembly1_B  TM=1.005E+00  e=2.090E-45  Neisseria gonorrhoeae
  3nea-assembly1_A  TM=9.552E-01  e=5.996E-29  Francisella tularensis subsp. tularensis
  7wt6-assembly1_A  TM=9.527E-01  e=3.221E-24  Mycobacteriaceae bacterium
  2z2j-assembly1_A  TM=9.433E-01  e=3.665E-24  Mycobacterium tuberculosis H37Rv
  3p2j-assembly1_A  TM=9.260E-01  e=1.513E-23  Mycolicibacterium smegmatis MC2 155

B-factor: mean 38.49, std 10.04, range [17.72, 98.02]

Radius of gyration: 23.21 Å; Cα contacts (8 Å, |Δi|>4): 784; chains: 2; bounding box: 47×69×42 Å

Sequence (380 aa):
NTIKMVVGLGNPGKEYEQTRHNAGFWFLDELAWKWKASFKEEKKFFGEVARAALPDGDVWLLKPATFMNRSGQAVAALAQFYKIKPEEILVVHDELDIPCGRIKFKLGGGNGGHNGLKDIQAKLGTADYYRLRLGIGHPGDRNLVVGYVLNKPSAEHRRQIDDAVAKSLQAVPDIISGKWEEATRFLHSSNTIKMVVGLGNPGKEYEQTRHNAGFWFLDELAWKWKASFKEEKKFFGEVARAALPDGDVWLLKPATFMNRSGQAVAALAQFYKIKPEEILVVHDELDIPCGRIKFKLGGGNGGHNGLKDIQAKLGTADYYRLRLGIGHPGDRNLVVGYVLNKPSAEHRRQIDDAVAKSLQAVPDIISGKWEEATRFLHSK